Protein AF-A0A2S6PJ68-F1 (afdb_monomer)

Foldseek 3Di:
DPADPLLQVLLVLLCVLCVLQVNNALVSLVVVFPDDSVVSVCSNRSVDQDDLVRLLVSLPNSCDPPPVSSVVSNVVNVVSSVVSVVVVVVVVVVPDPDPDDPPVVVVVVVVVVVVVVVVVVVVVVVVVVVVVVVVVVVVVVVVVVVVVVVVVVVVVVVVVVVVVVVVVVVVVVVVVVVVVVVVVVVVVVVVVVVVVVVVVVVVVVVVVVVVVVVVVVVVVVVVVPDDPPDDDDDDPDDDDDDPPPPPPPDPPCVVVVVVVVVVVVVVVVVVVVVVVVVVVVVVPDDDDDDDDDDDDDDDDDDDDDDDDPPDPDDDDDDDDDPPVVVVVVVVVVVVVPPVPPPPPPDDDDDDDDDQPPPPAAFQAQPQLLFFQQLLLFDQVLLPVFARWDKDCFAWFVQKIKIFHDDPPDGFKIKMKGWKAAADDQVPFDWDDDQQWIKTWDDDDDFKTWIWIQGNVRIIMIIIIGGDHPPGGDSNVSSVSSVVSNSVRRNVHHRDGDSDDDDLLALSPPQQLVLDAQVLCVLWPQWGSVQWDAIGSNQKTKTAGPVRQKIKIKHKHKDLDCPVVADWDQQLNFTKHKDFQPVHPQKIKIKGFRDWDADPVRGIMTIIMIMMIHHPDDSVSRRVSRSSSRSSSNVVSVVVSVVD

Solvent-accessible surface area (backbone atoms only — not comparable to full-atom values): 36483 Å² total; per-residue (Å²): 116,75,34,56,74,45,23,31,56,39,15,52,51,51,49,57,40,17,63,65,54,78,30,83,43,35,61,49,44,30,73,75,43,94,55,54,45,69,55,36,43,30,26,61,28,8,65,37,81,70,56,72,70,61,53,50,54,50,43,51,61,32,35,64,86,44,65,69,60,33,53,54,50,50,54,52,49,55,53,36,51,52,48,18,52,52,50,55,52,56,52,53,67,72,73,64,88,73,95,81,61,75,68,62,50,56,56,50,51,50,53,50,51,53,52,56,50,49,52,53,49,52,54,51,51,53,51,52,52,53,51,51,54,51,52,54,51,52,53,53,51,49,55,50,51,56,50,52,55,50,53,53,48,52,50,53,54,50,51,56,50,51,53,50,54,54,50,52,51,53,50,53,52,52,50,54,53,47,57,50,51,52,52,51,51,50,52,50,51,53,50,52,54,50,52,56,51,51,53,52,51,52,53,52,50,53,51,51,52,50,52,50,51,52,52,50,52,55,47,52,59,52,59,73,66,58,83,76,93,79,76,80,94,83,83,94,81,87,75,78,80,83,77,78,78,73,76,66,93,64,86,61,62,68,64,54,51,55,52,48,50,53,54,49,50,56,48,52,55,52,48,52,57,48,52,58,49,51,58,59,52,67,73,68,68,75,88,83,80,83,83,79,86,86,86,84,89,84,82,88,86,91,88,87,84,95,80,86,92,81,85,88,84,85,80,90,79,88,89,82,69,85,71,64,64,65,59,60,60,58,57,58,59,57,60,68,71,58,66,81,79,70,78,85,80,80,91,88,88,86,91,75,96,66,76,81,73,71,91,54,62,49,21,20,58,75,60,57,80,44,45,25,41,51,66,42,56,59,44,74,80,50,40,89,68,31,56,52,43,71,39,71,64,50,45,39,80,51,26,15,34,33,39,28,23,57,98,91,41,70,17,26,34,38,38,30,37,52,39,54,65,61,79,82,64,83,97,45,57,69,47,78,56,92,67,27,38,40,35,52,54,74,74,51,98,59,36,13,44,36,39,35,40,28,64,75,55,28,24,37,41,28,36,4,36,57,74,40,86,88,49,65,64,35,52,64,47,19,49,50,45,47,55,50,28,52,52,49,22,66,77,22,26,47,40,62,53,92,63,81,76,60,89,83,38,66,86,80,42,56,39,58,73,34,57,47,59,76,64,36,64,78,44,75,74,28,42,53,90,52,54,44,63,42,42,60,23,41,21,16,34,24,43,22,96,83,67,67,18,35,38,38,38,36,41,35,23,31,72,67,65,79,86,57,39,52,79,41,80,44,86,89,40,77,23,17,43,24,69,40,70,84,34,85,44,15,9,35,34,42,36,74,73,49,74,49,69,48,100,87,68,48,54,29,35,39,27,42,39,31,37,27,37,34,96,51,59,51,72,59,35,38,55,49,30,48,55,50,48,39,45,29,54,54,44,51,55,49,59,53,73,75,107

Sequence (643 aa):
MVGGPKANELAEFLLELGSRGDLTTARSFAHRFPGGRNVWAQYLNGSTVIPSYTLSQVVEYACGTDARKREQDLARAKVLHRQATAEARASRARGGAGESQGVDRELTAVHQLLADTRVKLDEAHEAGQRARAVIALLMAMCARAETSVRDLTEQRDAGRALHRAQTEQRLDEARLRLERTERELERTHRHLGIAQRVQKALLKEAEEARRESERLRRGAARSARRPDENSDSTLERAFPARREIVLGRDGDLASYDRVLELIAGEAEEREQALNSLDEATDALEPPVLPPTGDTGRGRAPVSVLRRHVRRLLGYLRGVLSPRTIALALALAVLAALVAPLLSDLVFQGRDDGESPAATGEPGTIGDARRADPCGLLDSASLSRFGRTRLTADYGEINRCDVLVGRNGIDVAEAQVYLDAEPAAFEGVPVRTVGNVEVASFPREEDACVRVIATADRQQIQIIGKQWDTPAPNLCELADAATDYAVGVLADGPVPRRSTEPAANSLALIDACTLLDAAALRHVPGVGARDGRPGFASWNCEWSDADGDSDVVVEYSRDNSLKDDGEPEDIAGTRGFVSPQEAGDDSCVVRFPHRTYTNPHGDSIVEHLQLTVHAPQSPSRLCATAQALTATAAKNIARHIAEK

Mean predicted aligned error: 18.64 Å

pLDDT: mean 83.04, std 20.53, range [28.12, 98.81]

Radius of gyration: 47.02 Å; Cα contacts (8 Å, |Δi|>4): 800; chains: 1; bounding box: 57×91×178 Å

Structure (mmCIF, N/CA/C/O backbone):
data_AF-A0A2S6PJ68-F1
#
_entry.id   AF-A0A2S6PJ68-F1
#
loop_
_atom_site.group_PDB
_atom_site.id
_atom_site.type_symbol
_atom_site.label_atom_id
_atom_site.label_alt_id
_atom_site.label_comp_id
_atom_site.label_asym_id
_atom_site.label_entity_id
_atom_site.label_seq_id
_atom_site.pdbx_PDB_ins_code
_atom_site.Cartn_x
_atom_site.Cartn_y
_atom_site.Cartn_z
_atom_site.occupancy
_atom_site.B_iso_or_equiv
_atom_site.auth_seq_id
_atom_site.auth_comp_id
_atom_site.auth_asym_id
_atom_site.auth_atom_id
_atom_site.pdbx_PDB_model_num
ATOM 1 N N . MET A 1 1 ? -2.199 17.825 64.299 1.00 84.69 1 MET A N 1
ATOM 2 C CA . MET A 1 1 ? -3.363 18.375 63.581 1.00 84.69 1 MET A CA 1
ATOM 3 C C . MET A 1 1 ? -4.351 18.928 64.595 1.00 84.69 1 MET A C 1
ATOM 5 O O . MET A 1 1 ? -4.587 18.252 65.587 1.00 84.69 1 MET A O 1
ATOM 9 N N . VAL A 1 2 ? -4.840 20.156 64.411 1.00 86.19 2 VAL A N 1
ATOM 10 C CA . VAL A 1 2 ? -5.723 20.869 65.368 1.00 86.19 2 VAL A CA 1
ATOM 11 C C . VAL A 1 2 ? -7.063 21.262 64.720 1.00 86.19 2 VAL A C 1
ATOM 13 O O . VAL A 1 2 ? -8.005 21.625 65.417 1.00 86.19 2 VAL A O 1
ATOM 16 N N . GLY A 1 3 ? -7.165 21.178 63.389 1.00 87.62 3 GLY A N 1
ATOM 17 C CA . GLY A 1 3 ? -8.370 21.511 62.633 1.00 87.62 3 GLY A CA 1
ATOM 18 C C . GLY A 1 3 ? -9.435 20.418 62.619 1.00 87.62 3 GLY A C 1
ATOM 19 O O . GLY A 1 3 ? -9.262 19.333 63.179 1.00 87.62 3 GLY A O 1
ATOM 20 N N . GLY A 1 4 ? -10.537 20.704 61.921 1.00 90.69 4 GLY A N 1
ATOM 21 C CA . GLY A 1 4 ? -11.525 19.687 61.559 1.00 90.69 4 GLY A CA 1
ATOM 22 C C . GLY A 1 4 ? -10.948 18.646 60.583 1.00 90.69 4 GLY A C 1
ATOM 23 O O . GLY A 1 4 ? -9.928 18.917 59.938 1.00 90.69 4 GLY A O 1
ATOM 24 N N . PRO A 1 5 ? -11.558 17.449 60.480 1.00 95.69 5 PRO A N 1
ATOM 25 C CA . PRO A 1 5 ? -11.099 16.371 59.605 1.00 95.69 5 PRO A CA 1
ATOM 26 C C . PRO A 1 5 ? -10.704 16.817 58.191 1.00 95.69 5 PRO A C 1
ATOM 28 O O . PRO A 1 5 ? -9.629 16.452 57.718 1.00 95.69 5 PRO A O 1
ATOM 31 N N . LYS A 1 6 ? -11.507 17.663 57.533 1.00 96.69 6 LYS A N 1
ATOM 32 C CA . LYS A 1 6 ? -11.234 18.106 56.155 1.00 96.69 6 LYS A CA 1
ATOM 33 C C . LYS A 1 6 ? -10.131 19.149 56.065 1.00 96.69 6 LYS A C 1
ATOM 35 O O . LYS A 1 6 ? -9.360 19.140 55.107 1.00 96.69 6 LYS A O 1
ATOM 40 N N . ALA A 1 7 ? -10.008 20.020 57.063 1.00 95.06 7 ALA A N 1
ATOM 41 C CA . ALA A 1 7 ? -8.864 20.926 57.145 1.00 95.06 7 ALA A CA 1
ATOM 42 C C . ALA A 1 7 ? -7.543 20.170 57.382 1.00 95.06 7 ALA A C 1
ATOM 44 O O . ALA A 1 7 ? -6.511 20.557 56.835 1.00 95.06 7 ALA A O 1
ATOM 45 N N . ASN A 1 8 ? -7.584 19.068 58.134 1.00 96.25 8 ASN A N 1
ATOM 46 C CA . ASN A 1 8 ? -6.420 18.215 58.363 1.00 96.25 8 ASN A CA 1
ATOM 47 C C . ASN A 1 8 ? -6.030 17.430 57.100 1.00 96.25 8 ASN A C 1
ATOM 49 O O . ASN A 1 8 ? -4.855 17.425 56.756 1.00 96.25 8 ASN A O 1
ATOM 53 N N . GLU A 1 9 ? -6.990 16.867 56.354 1.00 96.94 9 GLU A N 1
ATOM 54 C CA . GLU A 1 9 ? -6.722 16.221 55.052 1.00 96.94 9 GLU A CA 1
ATOM 55 C C . GLU A 1 9 ? -6.040 17.189 54.062 1.00 96.94 9 GLU A C 1
ATOM 57 O O . GLU A 1 9 ? -5.088 16.827 53.369 1.00 96.94 9 GLU A O 1
ATOM 62 N N . LEU A 1 10 ? -6.487 18.451 54.016 1.00 97.19 10 LEU A N 1
ATOM 63 C CA . LEU A 1 10 ? -5.842 19.479 53.195 1.00 97.19 10 LEU A CA 1
ATOM 64 C C . LEU A 1 10 ? -4.417 19.797 53.677 1.00 97.19 10 LEU A C 1
ATOM 66 O O . LEU A 1 10 ? -3.523 19.999 52.856 1.00 97.19 10 LEU A O 1
ATOM 70 N N . ALA A 1 11 ? -4.194 19.839 54.990 1.00 97.25 11 ALA A N 1
ATOM 71 C CA . ALA A 1 11 ? -2.875 20.070 55.570 1.00 97.25 11 ALA A CA 1
ATOM 72 C C . ALA A 1 11 ? -1.896 18.911 55.290 1.00 97.25 11 ALA A C 1
ATOM 74 O O . ALA A 1 11 ? -0.729 19.162 54.992 1.00 97.25 11 ALA A O 1
ATOM 75 N N . GLU A 1 12 ? -2.361 17.659 55.304 1.00 97.62 12 GLU A N 1
ATOM 76 C CA . GLU A 1 12 ? -1.560 16.492 54.894 1.00 97.62 12 GLU A CA 1
ATOM 77 C C . GLU A 1 12 ? -1.170 16.576 53.423 1.00 97.62 12 GLU A C 1
ATOM 79 O O . GLU A 1 12 ? -0.007 16.373 53.080 1.00 97.62 12 GLU A O 1
ATOM 84 N N . PHE A 1 13 ? -2.111 16.958 52.558 1.00 97.81 13 PHE A N 1
ATOM 85 C CA . PHE A 1 13 ? -1.822 17.158 51.142 1.00 97.81 13 PHE A CA 1
ATOM 86 C C . PHE A 1 13 ? -0.791 18.276 50.906 1.00 97.81 13 PHE A C 1
ATOM 88 O O . PHE A 1 13 ? 0.087 18.138 50.058 1.00 97.81 13 PHE A O 1
ATOM 95 N N . LEU A 1 14 ? -0.824 19.362 51.688 1.00 97.38 14 LEU A N 1
ATOM 96 C CA . LEU A 1 14 ? 0.217 20.398 51.638 1.00 97.38 14 LEU A CA 1
ATOM 97 C C . LEU A 1 14 ? 1.599 19.864 52.039 1.00 97.38 14 LEU A C 1
ATOM 99 O O . LEU A 1 14 ? 2.594 20.236 51.419 1.00 97.38 14 LEU A O 1
ATOM 103 N N . LEU A 1 15 ? 1.673 18.997 53.052 1.00 97.00 15 LEU A N 1
ATOM 104 C CA . LEU A 1 15 ? 2.925 18.350 53.460 1.00 97.00 15 LEU A CA 1
ATOM 105 C C . LEU A 1 15 ? 3.429 17.372 52.387 1.00 97.00 15 LEU A C 1
ATOM 107 O O . LEU A 1 15 ? 4.631 17.319 52.130 1.00 97.00 15 LEU A O 1
ATOM 111 N N . GLU A 1 16 ? 2.518 16.655 51.724 1.00 97.38 16 GLU A N 1
ATOM 112 C CA . GLU A 1 16 ? 2.810 15.776 50.586 1.00 97.38 16 GLU A CA 1
ATOM 113 C C . GLU A 1 16 ? 3.380 16.557 49.391 1.00 97.38 16 GLU A C 1
ATOM 115 O O . GLU A 1 16 ? 4.360 16.137 48.782 1.00 97.38 16 GLU A O 1
ATOM 120 N N . LEU A 1 17 ? 2.804 17.715 49.055 1.00 96.38 17 LEU A N 1
ATOM 121 C CA . LEU A 1 17 ? 3.356 18.597 48.022 1.00 96.38 17 LEU A CA 1
ATOM 122 C C . LEU A 1 17 ? 4.705 19.179 48.448 1.00 96.38 17 LEU A C 1
ATOM 124 O O . LEU A 1 17 ? 5.630 19.268 47.642 1.00 96.38 17 LEU A O 1
ATOM 128 N N . GLY A 1 18 ? 4.826 19.555 49.721 1.00 95.19 18 GLY A N 1
ATOM 129 C CA . GLY A 1 18 ? 6.043 20.129 50.273 1.00 95.19 18 GLY A CA 1
ATOM 130 C C . GLY A 1 18 ? 7.234 19.179 50.203 1.00 95.19 18 GLY A C 1
ATOM 131 O O . GLY A 1 18 ? 8.316 19.602 49.805 1.00 95.19 18 GLY A O 1
ATOM 132 N N . SER A 1 19 ? 7.043 17.891 50.502 1.00 95.19 19 SER A N 1
ATOM 133 C CA . SER A 1 19 ? 8.118 16.891 50.433 1.00 95.19 19 SER A CA 1
ATOM 134 C C . SER A 1 19 ? 8.666 16.684 49.019 1.00 95.19 19 SER A C 1
ATOM 136 O O . SER A 1 19 ? 9.839 16.364 48.868 1.00 95.19 19 SER A O 1
ATOM 138 N N . ARG A 1 20 ? 7.852 16.923 47.983 1.00 94.81 20 ARG A N 1
ATOM 139 C CA . ARG A 1 20 ? 8.275 16.849 46.575 1.00 94.81 20 ARG A CA 1
ATOM 140 C C . ARG A 1 20 ? 9.106 18.059 46.130 1.00 94.81 20 ARG A C 1
ATOM 142 O O . ARG A 1 20 ? 9.824 17.951 45.144 1.00 94.81 20 ARG A O 1
ATOM 149 N N . GLY A 1 21 ? 8.986 19.197 46.822 1.00 87.31 21 GLY A N 1
ATOM 150 C CA . GLY A 1 21 ? 9.650 20.466 46.487 1.00 87.31 21 GLY A CA 1
ATOM 151 C C . GLY A 1 21 ? 10.613 20.987 47.562 1.00 87.31 21 GLY A C 1
ATOM 152 O O . GLY A 1 21 ? 10.864 22.191 47.611 1.00 87.31 21 GLY A O 1
ATOM 153 N N . ASP A 1 22 ? 11.097 20.125 48.459 1.00 91.75 22 ASP A N 1
ATOM 154 C CA . ASP A 1 22 ? 11.979 20.470 49.590 1.00 91.75 22 ASP A CA 1
ATOM 155 C C . ASP A 1 22 ? 11.401 21.497 50.591 1.00 91.75 22 ASP A C 1
ATOM 157 O O . ASP A 1 22 ? 12.120 22.191 51.315 1.00 91.75 22 ASP A O 1
ATOM 161 N N . LEU A 1 23 ? 10.073 21.584 50.696 1.00 93.94 23 LEU A N 1
ATOM 162 C CA . LEU A 1 23 ? 9.369 22.426 51.662 1.00 93.94 23 LEU A CA 1
ATOM 163 C C . LEU A 1 23 ? 8.839 21.580 52.821 1.00 93.94 23 LEU A C 1
ATOM 165 O O . LEU A 1 23 ? 7.668 21.223 52.877 1.00 93.94 23 LEU A O 1
ATOM 169 N N . THR A 1 24 ? 9.702 21.269 53.783 1.00 91.69 24 THR A N 1
ATOM 170 C CA . THR A 1 24 ? 9.358 20.366 54.898 1.00 91.69 24 THR A CA 1
ATOM 171 C C . THR A 1 24 ? 8.926 21.082 56.180 1.00 91.69 24 THR A C 1
ATOM 173 O O . THR A 1 24 ? 8.449 20.445 57.116 1.00 91.69 24 THR A O 1
ATOM 176 N N . THR A 1 25 ? 9.069 22.411 56.264 1.00 94.25 25 THR A N 1
ATOM 177 C CA . THR A 1 25 ? 8.772 23.178 57.487 1.00 94.25 25 THR A CA 1
ATOM 178 C C . THR A 1 25 ? 7.951 24.435 57.209 1.00 94.25 25 THR A C 1
ATOM 180 O O . THR A 1 25 ? 8.067 25.060 56.159 1.00 94.25 25 THR A O 1
ATOM 183 N N . ALA A 1 26 ? 7.194 24.920 58.199 1.00 93.19 26 ALA A N 1
ATOM 184 C CA . ALA A 1 26 ? 6.501 26.212 58.088 1.00 93.19 26 ALA A CA 1
ATOM 185 C C . ALA A 1 26 ? 7.449 27.381 57.741 1.00 93.19 26 ALA A C 1
ATOM 187 O O . ALA A 1 26 ? 7.030 28.369 57.144 1.00 93.19 26 ALA A O 1
ATOM 188 N N . ARG A 1 27 ? 8.738 27.274 58.107 1.00 94.81 27 ARG A N 1
ATOM 189 C CA . ARG A 1 27 ? 9.766 28.259 57.750 1.00 94.81 27 ARG A CA 1
ATOM 190 C C . ARG A 1 27 ? 10.114 28.197 56.261 1.00 94.81 27 ARG A C 1
ATOM 192 O O . ARG A 1 27 ? 10.218 29.255 55.652 1.00 94.81 27 ARG A O 1
ATOM 199 N N . SER A 1 28 ? 10.283 27.005 55.685 1.00 94.94 28 SER A N 1
ATOM 200 C CA . SER A 1 28 ? 10.595 26.861 54.256 1.00 94.94 28 SER A CA 1
ATOM 201 C C . SER A 1 28 ? 9.427 27.326 53.384 1.00 94.94 28 SER A C 1
ATOM 203 O O . SER A 1 28 ? 9.647 28.059 52.425 1.00 94.94 28 SER A O 1
ATOM 205 N N . PHE A 1 29 ? 8.182 27.023 53.771 1.00 96.56 29 PHE A N 1
ATOM 206 C CA . PHE A 1 29 ? 7.001 27.559 53.083 1.00 96.56 29 PHE A CA 1
ATOM 207 C C . PHE A 1 29 ? 6.915 29.089 53.155 1.00 96.56 29 PHE A C 1
ATOM 209 O O . PHE A 1 29 ? 6.754 29.734 52.124 1.00 96.56 29 PHE A O 1
ATOM 216 N N . ALA A 1 30 ? 7.091 29.679 54.342 1.00 94.88 30 ALA A N 1
ATOM 217 C CA . ALA A 1 30 ? 7.049 31.134 54.523 1.00 94.88 30 ALA A CA 1
ATOM 218 C C . ALA A 1 30 ? 8.186 31.881 53.806 1.00 94.88 30 ALA A C 1
ATOM 220 O O . ALA A 1 30 ? 8.068 33.072 53.537 1.00 94.88 30 ALA A O 1
ATOM 221 N N . HIS A 1 31 ? 9.303 31.206 53.519 1.00 94.94 31 HIS A N 1
ATOM 222 C CA . HIS A 1 31 ? 10.378 31.783 52.715 1.00 94.94 31 HIS A CA 1
ATOM 223 C C . HIS A 1 31 ? 10.019 31.827 51.224 1.00 94.94 31 HIS A C 1
ATOM 225 O O . HIS A 1 31 ? 10.451 32.732 50.515 1.00 94.94 31 HIS A O 1
ATOM 231 N N . ARG A 1 32 ? 9.232 30.854 50.747 1.00 95.38 32 ARG A N 1
ATOM 232 C CA . ARG A 1 32 ? 8.913 30.693 49.324 1.00 95.38 32 ARG A CA 1
ATOM 233 C C . ARG A 1 32 ? 7.606 31.361 48.902 1.00 95.38 32 ARG A C 1
ATOM 235 O O . ARG A 1 32 ? 7.505 31.809 47.763 1.00 95.38 32 ARG A O 1
ATOM 242 N N . PHE A 1 33 ? 6.627 31.433 49.796 1.00 95.69 33 PHE A N 1
ATOM 243 C CA . PHE A 1 33 ? 5.274 31.902 49.510 1.00 95.69 33 PHE A CA 1
ATOM 244 C C . PHE A 1 33 ? 4.842 32.998 50.491 1.00 95.69 33 PHE A C 1
ATOM 246 O O . PHE A 1 33 ? 5.326 33.029 51.625 1.00 95.69 33 PHE A O 1
ATOM 253 N N . PRO A 1 34 ? 3.904 33.882 50.100 1.00 88.81 34 PRO A N 1
ATOM 254 C CA . PRO A 1 34 ? 3.422 34.937 50.983 1.00 88.81 34 PRO A CA 1
ATOM 255 C C . PRO A 1 34 ? 2.817 34.374 52.276 1.00 88.81 34 PRO A C 1
ATOM 257 O O . PRO A 1 34 ? 2.136 33.348 52.280 1.00 88.81 34 PRO A O 1
ATOM 260 N N . GLY A 1 35 ? 3.060 35.080 53.382 1.00 90.38 35 GLY A N 1
ATOM 261 C CA . GLY A 1 35 ? 2.587 34.722 54.720 1.00 90.38 35 GLY A CA 1
ATOM 262 C C . GLY A 1 35 ? 3.731 34.462 55.700 1.00 90.38 35 GLY A C 1
ATOM 263 O O . GLY A 1 35 ? 4.746 33.859 55.369 1.00 90.38 35 GLY A O 1
ATOM 264 N N . GLY A 1 36 ? 3.577 34.922 56.943 1.00 91.56 36 GLY A N 1
ATOM 265 C CA . GLY A 1 36 ? 4.577 34.687 57.986 1.00 91.56 36 GLY A CA 1
ATOM 266 C C . GLY A 1 36 ? 4.644 33.218 58.421 1.00 91.56 36 GLY A C 1
ATOM 267 O O . GLY A 1 36 ? 3.691 32.458 58.253 1.00 91.56 36 GLY A O 1
ATOM 268 N N . ARG A 1 37 ? 5.744 32.828 59.080 1.00 94.88 37 ARG A N 1
ATOM 269 C CA . ARG A 1 37 ? 5.946 31.469 59.630 1.00 94.88 37 ARG A CA 1
ATOM 270 C C . ARG A 1 37 ? 4.756 30.967 60.461 1.00 94.88 37 ARG A C 1
ATOM 272 O O . ARG A 1 37 ? 4.409 29.795 60.374 1.00 94.88 37 ARG A O 1
ATOM 279 N N . ASN A 1 38 ? 4.134 31.844 61.250 1.00 90.19 38 ASN A N 1
ATOM 280 C CA . ASN A 1 38 ? 2.983 31.490 62.088 1.00 90.19 38 ASN A CA 1
ATOM 281 C C . ASN A 1 38 ? 1.738 31.158 61.257 1.00 90.19 38 ASN A C 1
ATOM 283 O O . ASN A 1 38 ? 1.008 30.238 61.603 1.00 90.19 38 ASN A O 1
ATOM 287 N N . VAL A 1 39 ? 1.525 31.863 60.144 1.00 93.94 39 VAL A N 1
ATOM 288 C CA . VAL A 1 39 ? 0.405 31.613 59.226 1.00 93.94 39 VAL A CA 1
ATOM 289 C C . VAL A 1 39 ? 0.575 30.247 58.560 1.00 93.94 39 VAL A C 1
ATOM 291 O O . VAL A 1 39 ? -0.340 29.432 58.567 1.00 93.94 39 VAL A O 1
ATOM 294 N N . TRP A 1 40 ? 1.784 29.936 58.091 1.00 96.69 40 TRP A N 1
ATOM 295 C CA . TRP A 1 40 ? 2.081 28.620 57.523 1.00 96.69 40 TRP A CA 1
ATOM 296 C C . TRP A 1 40 ? 2.003 27.491 58.548 1.00 96.69 40 TRP A C 1
ATOM 298 O O . TRP A 1 40 ? 1.527 26.411 58.220 1.00 96.69 40 TRP A O 1
ATOM 308 N N . ALA A 1 41 ? 2.392 27.731 59.803 1.00 95.69 41 ALA A N 1
ATOM 309 C CA . ALA A 1 41 ? 2.189 26.752 60.868 1.00 95.69 41 ALA A CA 1
ATOM 310 C C . ALA A 1 41 ? 0.698 26.424 61.069 1.00 95.69 41 ALA A C 1
ATOM 312 O O . ALA A 1 41 ? 0.367 25.263 61.289 1.00 95.69 41 ALA A O 1
ATOM 313 N N . GLN A 1 42 ? -0.188 27.417 60.939 1.00 95.12 42 GLN A N 1
ATOM 314 C CA . GLN A 1 42 ? -1.641 27.229 61.013 1.00 95.12 42 GLN A CA 1
ATOM 315 C C . GLN A 1 42 ? -2.226 26.506 59.791 1.00 95.12 42 GLN A C 1
ATOM 317 O O . GLN A 1 42 ? -3.178 25.742 59.928 1.00 95.12 42 GLN A O 1
ATOM 322 N N . TYR A 1 43 ? -1.674 26.723 58.594 1.00 97.06 43 TYR A N 1
ATOM 323 C CA . TYR A 1 43 ? -2.082 25.965 57.406 1.00 97.06 43 TYR A CA 1
ATOM 324 C C . TYR A 1 43 ? -1.646 24.502 57.505 1.00 97.06 43 TYR A C 1
ATOM 326 O O . TYR A 1 43 ? -2.451 23.600 57.297 1.00 97.06 43 TYR A O 1
ATOM 334 N N . LEU A 1 44 ? -0.392 24.259 57.893 1.00 96.44 44 LEU A N 1
ATOM 335 C CA . LEU A 1 44 ? 0.190 22.915 57.960 1.00 96.44 44 LEU A CA 1
ATOM 336 C C . LEU A 1 44 ? -0.325 22.075 59.137 1.00 96.44 44 LEU A C 1
ATOM 338 O O . LEU A 1 44 ? -0.145 20.862 59.137 1.00 96.44 44 LEU A O 1
ATOM 342 N N . ASN A 1 45 ? -0.950 22.688 60.147 1.00 96.06 45 ASN A N 1
ATOM 343 C CA . ASN A 1 45 ? -1.587 21.961 61.250 1.00 96.06 45 ASN A CA 1
ATOM 344 C C . ASN A 1 45 ? -3.123 21.875 61.125 1.00 96.06 45 ASN A C 1
ATOM 346 O O . ASN A 1 45 ? -3.763 21.332 62.033 1.00 96.06 45 ASN A O 1
ATOM 350 N N . GLY A 1 46 ? -3.692 22.423 60.045 1.00 94.94 46 GLY A N 1
ATOM 351 C CA . GLY A 1 46 ? -5.125 22.433 59.752 1.00 94.94 46 GLY A CA 1
ATOM 352 C C . GLY A 1 46 ? -5.963 23.440 60.550 1.00 94.94 46 GLY A C 1
ATOM 353 O O . GLY A 1 46 ? -7.177 23.477 60.372 1.00 94.94 46 GLY A O 1
ATOM 354 N N . SER A 1 47 ? -5.382 24.273 61.424 1.00 93.56 47 SER A N 1
ATOM 355 C CA . SER A 1 47 ? -6.164 25.235 62.221 1.00 93.56 47 SER A CA 1
ATOM 356 C C . SER A 1 47 ? -6.766 26.365 61.379 1.00 93.56 47 SER A C 1
ATOM 358 O O . SER A 1 47 ? -7.767 26.962 61.772 1.00 93.56 47 SER A O 1
ATOM 360 N N . THR A 1 48 ? -6.162 26.658 60.223 1.00 94.94 48 THR A N 1
ATOM 361 C CA . THR A 1 48 ? -6.645 27.655 59.261 1.00 94.94 48 THR A CA 1
ATOM 362 C C . THR A 1 48 ? -6.625 27.053 57.858 1.00 94.94 48 THR A C 1
ATOM 364 O O . THR A 1 48 ? -5.659 26.402 57.472 1.00 94.94 48 THR A O 1
ATOM 367 N N . VAL A 1 49 ? -7.674 27.291 57.067 1.00 95.94 49 VAL A N 1
ATOM 368 C CA . VAL A 1 49 ? -7.709 26.877 55.656 1.00 95.94 49 VAL A CA 1
ATOM 369 C C . VAL A 1 49 ? -6.849 27.840 54.833 1.00 95.94 49 VAL A C 1
ATOM 371 O O . VAL A 1 49 ? -7.044 29.055 54.894 1.00 95.94 49 VAL A O 1
ATOM 374 N N . ILE A 1 50 ? -5.887 27.300 54.082 1.00 96.25 50 ILE A N 1
ATOM 375 C CA . ILE A 1 50 ? -5.031 28.069 53.169 1.00 96.25 50 ILE A CA 1
ATOM 376 C C . ILE A 1 50 ? -5.869 28.715 52.046 1.00 96.25 50 ILE A C 1
ATOM 378 O O . ILE A 1 50 ? -6.766 28.053 51.532 1.00 96.25 50 ILE A O 1
ATOM 382 N N . PRO A 1 51 ? -5.601 29.962 51.611 1.00 95.06 51 PRO A N 1
ATOM 383 C CA . PRO A 1 51 ? -6.276 30.545 50.453 1.00 95.06 51 PRO A CA 1
ATOM 384 C C . PRO A 1 51 ? -6.052 29.732 49.168 1.00 95.06 51 PRO A C 1
ATOM 386 O O . PRO A 1 51 ? -4.926 29.338 48.865 1.00 95.06 51 PRO A O 1
ATOM 389 N N . SER A 1 52 ? -7.105 29.546 48.362 1.00 90.88 52 SER A N 1
ATOM 390 C CA . SER A 1 52 ? -7.056 28.750 47.119 1.00 90.88 52 SER A CA 1
ATOM 391 C C . SER A 1 52 ? -5.970 29.199 46.131 1.00 90.88 52 SER A C 1
ATOM 393 O O . SER A 1 52 ? -5.370 28.368 45.447 1.00 90.88 52 SER A O 1
ATOM 395 N N . TYR A 1 53 ? -5.707 30.505 46.049 1.00 89.81 53 TYR A N 1
ATOM 396 C CA . TYR A 1 53 ? -4.645 31.058 45.205 1.00 89.81 53 TYR A CA 1
ATOM 397 C C . TYR A 1 53 ? -3.260 30.586 45.682 1.00 89.81 53 TYR A C 1
ATOM 399 O O . TYR A 1 53 ? -2.474 30.072 44.891 1.00 89.81 53 TYR A O 1
ATOM 407 N N . THR A 1 54 ? -2.989 30.674 46.988 1.00 94.56 54 THR A N 1
ATOM 408 C CA . THR A 1 54 ? -1.715 30.252 47.583 1.00 94.56 54 THR A CA 1
ATOM 409 C C . THR A 1 54 ? -1.527 28.743 47.452 1.00 94.56 54 THR A C 1
ATOM 411 O O . THR A 1 54 ? -0.434 28.287 47.136 1.00 94.56 54 THR A O 1
ATOM 414 N N . LEU A 1 55 ? -2.601 27.963 47.607 1.00 96.31 55 LEU A N 1
ATOM 415 C CA . LEU A 1 55 ? -2.583 26.519 47.369 1.00 96.31 55 LEU A CA 1
ATOM 416 C C . LEU A 1 55 ? -2.192 26.171 45.922 1.00 96.31 55 LEU A C 1
ATOM 418 O O . LEU A 1 55 ? -1.405 25.254 45.711 1.00 96.31 55 LEU A O 1
ATOM 422 N N . SER A 1 56 ? -2.690 26.922 44.935 1.00 93.50 56 SER A N 1
ATOM 423 C CA . SER A 1 56 ? -2.351 26.697 43.520 1.00 93.50 56 SER A CA 1
ATOM 424 C C . SER A 1 56 ? -0.863 26.955 43.248 1.00 93.50 56 SER A C 1
ATOM 426 O O . SER A 1 56 ? -0.221 26.151 42.578 1.00 93.50 56 SER A O 1
ATOM 428 N N . GLN A 1 57 ? -0.284 27.996 43.859 1.00 95.31 57 GLN A N 1
ATOM 429 C CA . GLN A 1 57 ? 1.156 28.280 43.763 1.00 95.31 57 GLN A CA 1
ATOM 430 C C . GLN A 1 57 ? 2.026 27.167 44.370 1.00 95.31 57 GLN A C 1
ATOM 432 O O . GLN A 1 57 ? 3.086 26.848 43.832 1.00 95.31 57 GLN A O 1
ATOM 437 N N . VAL A 1 58 ? 1.583 26.559 45.478 1.00 96.31 58 VAL A N 1
ATOM 438 C CA . VAL A 1 58 ? 2.283 25.417 46.092 1.00 96.31 58 VAL A CA 1
ATOM 439 C C . VAL A 1 58 ? 2.289 24.213 45.149 1.00 96.31 58 VAL A C 1
ATOM 441 O O . VAL A 1 58 ? 3.329 23.574 44.995 1.00 96.31 58 VAL A O 1
ATOM 444 N N . VAL A 1 59 ? 1.164 23.926 44.485 1.00 96.88 59 VAL A N 1
ATOM 445 C CA . VAL A 1 59 ? 1.065 22.824 43.512 1.00 96.88 59 VAL A CA 1
ATOM 446 C C . VAL A 1 59 ? 1.975 23.063 42.307 1.00 96.88 59 VAL A C 1
ATOM 448 O O . VAL A 1 59 ? 2.721 22.164 41.921 1.00 96.88 59 VAL A O 1
ATOM 451 N N . GLU A 1 60 ? 1.953 24.268 41.732 1.00 94.88 60 GLU A N 1
ATOM 452 C CA . GLU A 1 60 ? 2.810 24.628 40.593 1.00 94.88 60 GLU A CA 1
ATOM 453 C C . GLU A 1 60 ? 4.293 24.456 40.919 1.00 94.88 60 GLU A C 1
ATOM 455 O O . GLU A 1 60 ? 5.038 23.870 40.133 1.00 94.88 60 GLU A O 1
ATOM 460 N N . TYR A 1 61 ? 4.709 24.913 42.101 1.00 95.81 61 TYR A N 1
ATOM 461 C CA . TYR A 1 61 ? 6.083 24.766 42.562 1.00 95.81 61 TYR A CA 1
ATOM 462 C C . TYR A 1 61 ? 6.472 23.293 42.766 1.00 95.81 61 TYR A C 1
ATOM 464 O O . TYR A 1 61 ? 7.546 22.882 42.335 1.00 95.81 61 TYR A O 1
ATOM 472 N N . ALA A 1 62 ? 5.599 22.487 43.377 1.00 95.94 62 ALA A N 1
ATOM 473 C CA . ALA A 1 62 ? 5.878 21.082 43.678 1.00 95.94 62 ALA A CA 1
ATOM 474 C C . ALA A 1 62 ? 5.914 20.169 42.436 1.00 95.94 62 ALA A C 1
ATOM 476 O O . ALA A 1 62 ? 6.539 19.110 42.476 1.00 95.94 62 ALA A O 1
ATOM 477 N N . CYS A 1 63 ? 5.237 20.541 41.345 1.00 94.44 63 CYS A N 1
ATOM 478 C CA . CYS A 1 63 ? 5.146 19.704 40.141 1.00 94.44 63 CYS A CA 1
ATOM 479 C C . CYS A 1 63 ? 6.232 19.990 39.093 1.00 94.44 63 CYS A C 1
ATOM 481 O O . CYS A 1 63 ? 6.376 19.215 38.147 1.00 94.44 63 CYS A O 1
ATOM 483 N N . GLY A 1 64 ? 6.996 21.079 39.227 1.00 92.38 64 GLY A N 1
ATOM 484 C CA . GLY A 1 64 ? 8.030 21.442 38.255 1.00 92.38 64 GLY A CA 1
ATOM 485 C C . GLY A 1 64 ? 7.474 21.548 36.828 1.00 92.38 64 GLY A C 1
ATOM 486 O O . GLY A 1 64 ? 6.443 22.183 36.599 1.00 92.38 64 GLY A O 1
ATOM 487 N N . THR A 1 65 ? 8.136 20.919 35.854 1.00 91.56 65 THR A N 1
ATOM 488 C CA . THR A 1 65 ? 7.748 20.935 34.428 1.00 91.56 65 THR A CA 1
ATOM 489 C C . THR A 1 65 ? 6.739 19.852 34.027 1.00 91.56 65 THR A C 1
ATOM 491 O O . THR A 1 65 ? 6.294 19.850 32.882 1.00 91.56 65 THR A O 1
ATOM 494 N N . ASP A 1 66 ? 6.324 18.967 34.940 1.00 93.94 66 ASP A N 1
ATOM 495 C CA . ASP A 1 66 ? 5.368 17.894 34.637 1.00 93.94 66 ASP A CA 1
ATOM 496 C C . ASP A 1 66 ? 3.928 18.437 34.575 1.00 93.94 66 ASP A C 1
ATOM 498 O O . ASP A 1 66 ? 3.272 18.667 35.597 1.00 93.94 66 ASP A O 1
ATOM 502 N N . ALA A 1 67 ? 3.437 18.670 33.355 1.00 88.75 67 ALA A N 1
ATOM 503 C CA . ALA A 1 67 ? 2.110 19.231 33.108 1.00 88.75 67 ALA A CA 1
ATOM 504 C C . ALA A 1 67 ? 0.974 18.299 33.563 1.00 88.75 67 ALA A C 1
ATOM 506 O O . ALA A 1 67 ? -0.015 18.768 34.130 1.00 88.75 67 ALA A O 1
ATOM 507 N N . ARG A 1 68 ? 1.129 16.982 33.371 1.00 91.00 68 ARG A N 1
ATOM 508 C CA . ARG A 1 68 ? 0.086 15.996 33.685 1.00 91.00 68 ARG A CA 1
ATOM 509 C C . ARG A 1 68 ? -0.093 15.855 35.192 1.00 91.00 68 ARG A C 1
ATOM 511 O O . ARG A 1 68 ? -1.218 15.872 35.690 1.00 91.00 68 ARG A O 1
ATOM 518 N N . LYS A 1 69 ? 1.015 15.766 35.930 1.00 92.88 69 LYS A N 1
ATOM 519 C CA . LYS A 1 69 ? 0.994 15.699 37.396 1.00 92.88 69 LYS A CA 1
ATOM 520 C C . LYS A 1 69 ? 0.432 16.979 38.013 1.00 92.88 69 LYS A C 1
ATOM 522 O O . LYS A 1 69 ? -0.387 16.913 38.928 1.00 92.88 69 LYS A O 1
ATOM 527 N N . ARG A 1 70 ? 0.798 18.139 37.456 1.00 95.88 70 ARG A N 1
ATOM 528 C CA . ARG A 1 70 ? 0.275 19.445 37.877 1.00 95.88 70 ARG A CA 1
ATOM 529 C C . ARG A 1 70 ? -1.242 19.534 37.747 1.00 95.88 70 ARG A C 1
ATOM 531 O O . ARG A 1 70 ? -1.900 20.008 38.670 1.00 95.88 70 ARG A O 1
ATOM 538 N N . GLU A 1 71 ? -1.802 19.074 36.631 1.00 91.69 71 GLU A N 1
ATOM 539 C CA . GLU A 1 71 ? -3.252 19.069 36.415 1.00 91.69 71 GLU A CA 1
ATOM 540 C C . GLU A 1 71 ? -3.979 18.186 37.443 1.00 91.69 71 GLU A C 1
ATOM 542 O O . GLU A 1 71 ? -4.954 18.622 38.064 1.00 91.69 71 GLU A O 1
ATOM 547 N N . GLN A 1 72 ? -3.461 16.979 37.688 1.00 95.00 72 GLN A N 1
ATOM 548 C CA . GLN A 1 72 ? -4.018 16.043 38.669 1.00 95.00 72 GLN A CA 1
ATOM 549 C C . GLN A 1 72 ? -3.983 16.605 40.098 1.00 95.00 72 GLN A C 1
ATOM 551 O O . GLN A 1 72 ? -4.997 16.584 40.804 1.00 95.00 72 GLN A O 1
ATOM 556 N N . ASP A 1 73 ? -2.841 17.151 40.521 1.00 95.88 73 ASP A N 1
ATOM 557 C CA . ASP A 1 73 ? -2.689 17.719 41.861 1.00 95.88 73 ASP A CA 1
ATOM 558 C C . ASP A 1 73 ? -3.533 18.989 42.041 1.00 95.88 73 ASP A C 1
ATOM 560 O O . ASP A 1 73 ? -4.121 19.176 43.107 1.00 95.88 73 ASP A O 1
ATOM 564 N N . LEU A 1 74 ? -3.688 19.827 41.006 1.00 95.12 74 LEU A N 1
ATOM 565 C CA . LEU A 1 74 ? -4.593 20.983 41.045 1.00 95.12 74 LEU A CA 1
ATOM 566 C C . LEU A 1 74 ? -6.057 20.554 41.195 1.00 95.12 74 LEU A C 1
ATOM 568 O O . LEU A 1 74 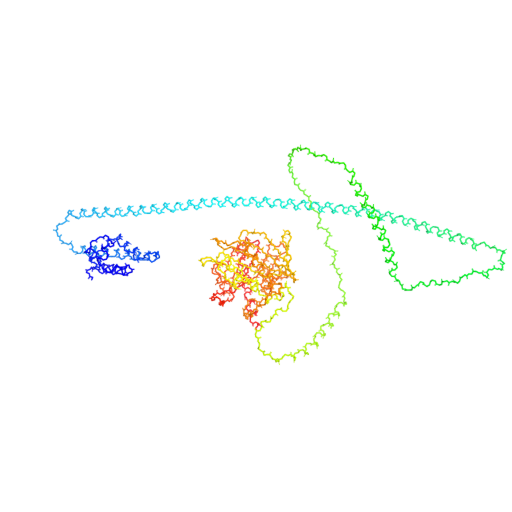? -6.807 21.175 41.957 1.00 95.12 74 LEU A O 1
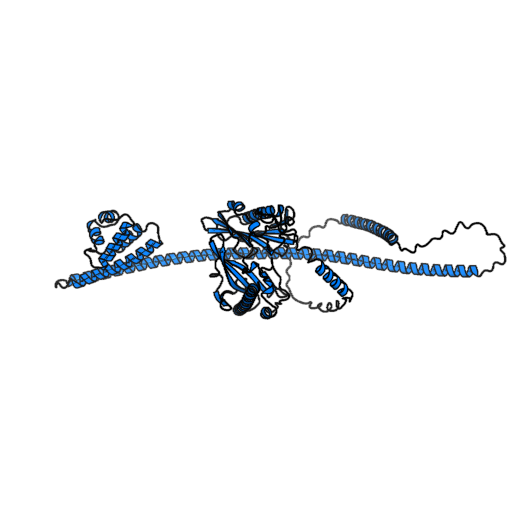ATOM 572 N N . ALA A 1 75 ? -6.481 19.495 40.502 1.00 92.50 75 ALA A N 1
ATOM 573 C CA . ALA A 1 75 ? -7.831 18.957 40.639 1.00 92.50 75 ALA A CA 1
ATOM 574 C C . ALA A 1 75 ? -8.087 18.457 42.072 1.00 92.50 75 ALA A C 1
ATOM 576 O O . ALA A 1 75 ? -9.092 18.830 42.691 1.00 92.50 75 ALA A O 1
ATOM 577 N N . ARG A 1 76 ? -7.142 17.693 42.640 1.00 97.38 76 ARG A N 1
ATOM 578 C CA . ARG A 1 76 ? -7.202 17.204 44.029 1.00 97.38 76 ARG A CA 1
ATOM 579 C C . ARG A 1 76 ? -7.211 18.358 45.038 1.00 97.38 76 ARG A C 1
ATOM 581 O O . ARG A 1 76 ? -8.068 18.388 45.924 1.00 97.38 76 ARG A O 1
ATOM 588 N N . ALA A 1 77 ? -6.337 19.348 44.857 1.00 95.69 77 ALA A N 1
ATOM 589 C CA . ALA A 1 77 ? -6.240 20.544 45.693 1.00 95.69 77 ALA A CA 1
ATOM 590 C C . ALA A 1 77 ? -7.576 21.299 45.787 1.00 95.69 77 ALA A C 1
ATOM 592 O O . ALA A 1 77 ? -8.034 21.641 46.880 1.00 95.69 77 ALA A O 1
ATOM 593 N N . LYS A 1 78 ? -8.241 21.518 44.643 1.00 92.94 78 LYS A N 1
ATOM 594 C CA . LYS A 1 78 ? -9.538 22.215 44.569 1.00 92.94 78 LYS A CA 1
ATOM 595 C C . LYS A 1 78 ? -10.645 21.473 45.320 1.00 92.94 78 LYS A C 1
ATOM 597 O O . LYS A 1 78 ? -11.509 22.109 45.928 1.00 92.94 78 LYS A O 1
ATOM 602 N N . VAL A 1 79 ? -10.656 20.139 45.279 1.00 94.44 79 VAL A N 1
ATOM 603 C CA . VAL A 1 79 ? -11.636 19.328 46.022 1.00 94.44 79 VAL A CA 1
ATOM 604 C C . VAL A 1 79 ? -11.407 19.458 47.527 1.00 94.44 79 VAL A C 1
ATOM 606 O O . VAL A 1 79 ? -12.336 19.842 48.242 1.00 94.44 79 VAL A O 1
ATOM 609 N N . LEU A 1 80 ? -10.175 19.231 47.991 1.00 95.00 80 LEU A N 1
ATOM 610 C CA . LEU A 1 80 ? -9.822 19.305 49.413 1.00 95.00 80 LEU A CA 1
ATOM 611 C C . LEU A 1 80 ? -10.067 20.703 49.996 1.00 95.00 80 LEU A C 1
ATOM 613 O O . LEU A 1 80 ? -10.669 20.840 51.059 1.00 95.00 80 LEU A O 1
ATOM 617 N N . HIS A 1 81 ? -9.693 21.757 49.267 1.00 96.38 81 HIS A N 1
ATOM 618 C CA . HIS A 1 81 ? -9.930 23.136 49.694 1.00 96.38 81 HIS A CA 1
ATOM 619 C C . HIS A 1 81 ? -11.422 23.451 49.862 1.00 96.38 81 HIS A C 1
ATOM 621 O O . HIS A 1 81 ? -11.822 24.059 50.861 1.00 96.38 81 HIS A O 1
ATOM 627 N N . ARG A 1 82 ? -12.274 23.030 48.913 1.00 92.38 82 ARG A N 1
ATOM 628 C CA . ARG A 1 82 ? -13.731 23.232 49.009 1.00 92.38 82 ARG A CA 1
ATOM 629 C C . ARG A 1 82 ? -14.315 22.534 50.236 1.00 92.38 82 ARG A C 1
ATOM 631 O O . ARG A 1 82 ? -15.096 23.149 50.960 1.00 92.38 82 ARG A O 1
ATOM 638 N N . GLN A 1 83 ? -13.905 21.293 50.491 1.00 94.06 83 GLN A N 1
ATOM 639 C CA . GLN A 1 83 ? -14.356 20.515 51.647 1.00 94.06 83 GLN A CA 1
ATOM 640 C C . GLN A 1 83 ? -13.914 21.149 52.974 1.00 94.06 83 GLN A C 1
ATOM 642 O O . GLN A 1 83 ? -14.752 21.377 53.846 1.00 94.06 83 GLN A O 1
ATOM 647 N N . ALA A 1 84 ? -12.635 21.517 53.102 1.00 94.19 84 ALA A N 1
ATOM 648 C CA . ALA A 1 84 ? -12.100 22.184 54.290 1.00 94.19 84 ALA A CA 1
ATOM 649 C C . ALA A 1 84 ? -12.797 23.528 54.566 1.00 94.19 84 ALA 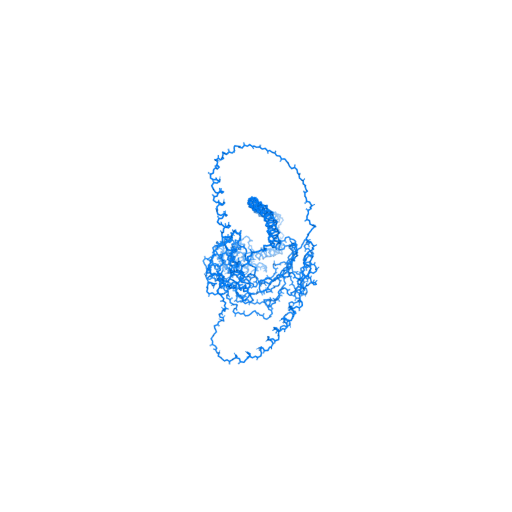A C 1
ATOM 651 O O . ALA A 1 84 ? -13.149 23.844 55.703 1.00 94.19 84 ALA A O 1
ATOM 652 N N . THR A 1 85 ? -13.057 24.312 53.516 1.00 92.62 85 THR A N 1
ATOM 653 C CA . THR A 1 85 ? -13.767 25.595 53.630 1.00 92.62 85 THR A CA 1
ATOM 654 C C . THR A 1 85 ? -15.213 25.404 54.091 1.00 92.62 85 THR A C 1
ATOM 656 O O . THR A 1 85 ? -15.694 26.154 54.944 1.00 92.62 85 THR A O 1
ATOM 659 N N . ALA A 1 86 ? -15.919 24.410 53.543 1.00 89.81 86 ALA A N 1
ATOM 660 C CA . ALA A 1 86 ? -17.291 24.096 53.934 1.00 89.81 86 ALA A CA 1
ATOM 661 C C . ALA A 1 86 ? -17.375 23.659 55.407 1.00 89.81 86 ALA A C 1
ATOM 663 O O . ALA A 1 86 ? -18.221 24.157 56.151 1.00 89.81 86 ALA A O 1
ATOM 664 N N . GLU A 1 87 ? -16.452 22.802 55.852 1.00 94.44 87 GLU A N 1
ATOM 665 C CA . GLU A 1 87 ? -16.356 22.363 57.246 1.00 94.44 87 GLU A CA 1
ATOM 666 C C . GLU A 1 87 ? -16.068 23.533 58.198 1.00 94.44 87 GLU A C 1
ATOM 668 O O . GLU A 1 87 ? -16.754 23.696 59.209 1.00 94.44 87 GLU A O 1
ATOM 673 N N . ALA A 1 88 ? -15.112 24.403 57.855 1.00 91.00 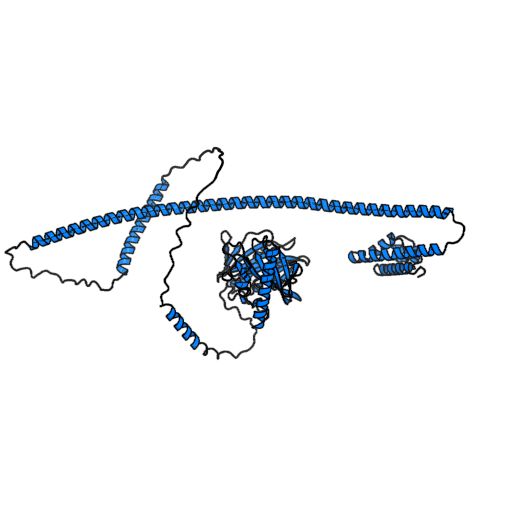88 ALA A N 1
ATOM 674 C CA . ALA A 1 88 ? -14.785 25.580 58.657 1.00 91.00 88 ALA A CA 1
ATOM 675 C C . ALA A 1 88 ? -15.993 26.522 58.825 1.00 91.00 88 ALA A C 1
ATOM 677 O O . ALA A 1 88 ? -16.227 27.047 59.919 1.00 91.00 88 ALA A O 1
ATOM 678 N N . ARG A 1 89 ? -16.799 26.706 57.768 1.00 87.81 89 ARG A N 1
ATOM 679 C CA . ARG A 1 89 ? -18.058 27.472 57.829 1.00 87.81 89 ARG A CA 1
ATOM 680 C C . ARG A 1 89 ? -19.084 26.803 58.749 1.00 87.81 89 ARG A C 1
ATOM 682 O O . ARG A 1 89 ? -19.662 27.481 59.596 1.00 87.81 89 ARG A O 1
ATOM 689 N N . ALA A 1 90 ? -19.264 25.486 58.637 1.00 88.94 90 ALA A N 1
ATOM 690 C CA . ALA A 1 90 ? -20.199 24.727 59.471 1.00 88.94 90 ALA A CA 1
ATOM 691 C C . ALA A 1 90 ? -19.819 24.740 60.964 1.00 88.94 90 ALA A C 1
ATOM 693 O O . ALA A 1 90 ? -20.691 24.763 61.833 1.00 88.94 90 ALA A O 1
ATOM 694 N N . SER A 1 91 ? -18.524 24.741 61.282 1.00 87.00 91 SER A N 1
ATOM 695 C CA . SER A 1 91 ? -18.035 24.840 62.663 1.00 87.00 91 SER A CA 1
ATOM 696 C C . SER A 1 91 ? -18.258 26.232 63.261 1.00 87.00 91 SER A C 1
ATOM 698 O O . SER A 1 91 ? -18.685 26.334 64.409 1.00 87.00 91 SER A O 1
ATOM 700 N N . ARG A 1 92 ? -18.072 27.309 62.481 1.00 84.62 92 ARG A N 1
ATOM 701 C CA . ARG A 1 92 ? -18.399 28.679 62.927 1.00 84.62 92 ARG A CA 1
ATOM 702 C C . ARG A 1 92 ? -19.893 28.865 63.179 1.00 84.62 92 ARG A C 1
ATOM 704 O O . ARG A 1 92 ? -20.259 29.475 64.176 1.00 84.62 92 ARG A O 1
ATOM 711 N N . ALA A 1 93 ? -20.743 28.294 62.324 1.00 80.81 93 ALA A N 1
ATOM 712 C CA . ALA A 1 93 ? -22.195 28.343 62.500 1.00 80.81 93 ALA A CA 1
ATOM 713 C C . ALA A 1 93 ? -22.658 27.668 63.808 1.00 80.81 93 ALA A C 1
ATOM 715 O O . ALA A 1 93 ? -23.609 28.131 64.429 1.00 80.81 93 ALA A O 1
ATOM 716 N N . ARG A 1 94 ? -21.964 26.610 64.258 1.00 83.19 94 ARG A N 1
ATOM 717 C CA . ARG A 1 94 ? -22.272 25.902 65.515 1.00 83.19 94 ARG A CA 1
ATOM 718 C C . ARG A 1 94 ? -21.769 26.612 66.778 1.00 83.19 94 ARG A C 1
ATOM 720 O O . ARG A 1 94 ? -22.326 26.387 67.844 1.00 83.19 94 ARG A O 1
ATOM 727 N N . GLY A 1 95 ? -20.734 27.448 66.675 1.00 73.38 95 GLY A N 1
ATOM 728 C CA . GLY A 1 95 ? -20.093 28.102 67.825 1.00 73.38 95 GLY A CA 1
ATOM 729 C C . GLY A 1 95 ? -20.634 29.487 68.205 1.00 73.38 95 GLY A C 1
ATOM 730 O O . GLY A 1 95 ? -20.163 30.056 69.183 1.00 73.38 95 GLY A O 1
ATOM 731 N N . GLY A 1 96 ? -21.580 30.058 67.449 1.00 56.19 96 GLY A N 1
ATOM 732 C CA . GLY A 1 96 ? -21.970 31.470 67.562 1.00 56.19 96 GLY A CA 1
ATOM 733 C C . GLY A 1 96 ? -23.452 31.709 67.857 1.00 56.19 96 GLY A C 1
ATOM 734 O O . GLY A 1 96 ? -24.159 32.250 67.010 1.00 56.19 96 GLY A O 1
ATOM 735 N N . ALA A 1 97 ? -23.913 31.355 69.059 1.00 50.75 97 ALA A N 1
ATOM 736 C CA . ALA A 1 97 ? -25.216 31.762 69.606 1.00 50.75 97 ALA A CA 1
ATOM 737 C C . ALA A 1 97 ? -25.046 32.688 70.832 1.00 50.75 97 ALA A C 1
ATOM 739 O O . ALA A 1 97 ? -25.699 32.513 71.854 1.00 50.75 97 ALA A O 1
ATOM 740 N N . GLY A 1 98 ? -24.118 33.649 70.739 1.00 52.41 98 GLY A N 1
ATOM 741 C CA . GLY A 1 98 ? -23.964 34.747 71.698 1.00 52.41 98 GLY A CA 1
ATOM 742 C C . GLY A 1 98 ? -24.685 36.001 71.199 1.00 52.41 98 GLY A C 1
ATOM 743 O O . GLY A 1 98 ? -24.377 36.528 70.132 1.00 52.41 98 GLY A O 1
ATOM 744 N N . GLU A 1 99 ? -25.676 36.441 71.959 1.00 48.59 99 GLU A N 1
ATOM 745 C CA . GLU A 1 99 ? -26.682 37.461 71.661 1.00 48.59 99 GLU A CA 1
ATOM 746 C C . GLU A 1 99 ? -26.117 38.899 71.745 1.00 48.59 99 GLU A C 1
ATOM 748 O O . GLU A 1 99 ? -26.286 39.567 72.755 1.00 48.59 99 GLU A O 1
ATOM 753 N N . SER A 1 100 ? -25.392 39.383 70.719 1.00 53.09 100 SER A N 1
ATOM 754 C CA . SER A 1 100 ? -25.044 40.824 70.586 1.00 53.09 100 SER A CA 1
ATOM 755 C C . SER A 1 100 ? -24.516 41.254 69.193 1.00 53.09 100 SER A C 1
ATOM 757 O O . SER A 1 100 ? -23.522 41.967 69.096 1.00 53.09 100 SER A O 1
ATOM 759 N N . GLN A 1 101 ? -25.105 40.810 68.070 1.00 51.84 101 GLN A N 1
ATOM 760 C CA . GLN A 1 101 ? -24.571 41.144 66.724 1.00 51.84 101 GLN A CA 1
ATOM 761 C C . GLN A 1 101 ? -25.644 41.285 65.626 1.00 51.84 101 GLN A C 1
ATOM 763 O O . GLN A 1 101 ? -25.687 40.510 64.671 1.00 51.84 101 GLN A O 1
ATOM 768 N N . GLY A 1 102 ? -26.529 42.280 65.739 1.00 56.62 102 GLY A N 1
ATOM 769 C CA . GLY A 1 102 ? -27.490 42.614 64.673 1.00 56.62 102 GLY A CA 1
ATOM 770 C C . GLY A 1 102 ? -26.852 43.351 63.485 1.00 56.62 102 GLY A C 1
ATOM 771 O O . GLY A 1 102 ? -27.068 42.973 62.340 1.00 56.62 102 GLY A O 1
ATOM 772 N N . VAL A 1 103 ? -26.007 44.352 63.758 1.00 61.72 103 VAL A N 1
ATOM 773 C CA . VAL A 1 103 ? -25.401 45.225 62.728 1.00 61.72 103 VAL A CA 1
ATOM 774 C C . VAL A 1 103 ? -24.204 44.561 62.028 1.00 61.72 103 VAL A C 1
ATOM 776 O O . VAL A 1 103 ? -24.048 44.680 60.815 1.00 61.72 103 VAL A O 1
ATOM 779 N N . ASP A 1 104 ? -23.407 43.770 62.754 1.00 64.31 104 ASP A N 1
ATOM 780 C CA . ASP A 1 104 ? -22.260 43.044 62.179 1.00 64.31 104 ASP A CA 1
ATOM 781 C C . ASP A 1 104 ? -22.678 41.974 61.160 1.00 64.31 104 ASP A C 1
ATOM 783 O O . ASP A 1 104 ? -21.939 41.690 60.214 1.00 64.31 104 ASP A O 1
ATOM 787 N N . ARG A 1 105 ? -23.869 41.377 61.308 1.00 69.88 105 ARG A N 1
ATOM 788 C CA . ARG A 1 105 ? -24.359 40.345 60.379 1.00 69.88 105 ARG A CA 1
ATOM 789 C C . ARG A 1 105 ? -24.707 40.911 59.010 1.00 69.88 105 ARG A C 1
ATOM 791 O O . ARG A 1 105 ? -24.393 40.273 58.009 1.00 69.88 105 ARG A O 1
ATOM 798 N N . GLU A 1 106 ? -25.320 42.089 58.962 1.00 77.62 106 GLU A N 1
ATOM 799 C CA . GLU A 1 106 ? -25.712 42.723 57.701 1.00 77.62 106 GLU A CA 1
ATOM 800 C C . GLU A 1 106 ? -24.477 43.203 56.925 1.00 77.62 106 GLU A C 1
ATOM 802 O O . GLU A 1 106 ? -24.331 42.900 55.741 1.00 77.62 106 GLU A O 1
ATOM 807 N N . LEU A 1 107 ? -23.509 43.815 57.618 1.00 78.88 107 LEU A N 1
ATOM 808 C CA . LEU A 1 107 ? -22.229 44.200 57.019 1.00 78.88 107 LEU A CA 1
ATOM 809 C C . LEU A 1 107 ? -21.429 42.980 56.527 1.00 78.88 107 LEU A C 1
ATOM 811 O O . LEU A 1 107 ? -20.867 43.001 55.430 1.00 78.88 107 LEU A O 1
ATOM 815 N N . THR A 1 108 ? -21.424 41.886 57.296 1.00 75.50 108 THR A N 1
ATOM 816 C CA . THR A 1 108 ? -20.773 40.631 56.886 1.00 75.50 108 THR A CA 1
ATOM 817 C C . THR A 1 108 ? -21.452 40.025 55.655 1.00 75.50 108 THR A C 1
ATOM 819 O O . THR A 1 108 ? -20.759 39.587 54.738 1.00 75.50 108 THR A O 1
ATOM 822 N N . ALA A 1 109 ? -22.787 40.041 55.580 1.00 76.81 109 ALA A N 1
ATOM 823 C CA . ALA A 1 109 ? -23.531 39.542 54.423 1.00 76.81 109 ALA A CA 1
ATOM 824 C C . ALA A 1 109 ? -23.243 40.357 53.150 1.00 76.81 109 ALA A C 1
ATOM 826 O O . ALA A 1 109 ? -23.036 39.774 52.084 1.00 76.81 109 ALA A O 1
ATOM 827 N N . VAL A 1 110 ? -23.149 41.687 53.260 1.00 82.44 110 VAL A N 1
ATOM 828 C CA . VAL A 1 110 ? -22.785 42.562 52.134 1.00 82.44 110 VAL A CA 1
ATOM 829 C C . VAL A 1 110 ? -21.351 42.300 51.669 1.00 82.44 110 VAL A C 1
ATOM 831 O O . VAL A 1 110 ? -21.118 42.151 50.469 1.00 82.44 110 VAL A O 1
ATOM 834 N N . HIS A 1 111 ? -20.388 42.170 52.588 1.00 78.50 111 HIS A N 1
ATOM 835 C CA . HIS A 1 111 ? -19.011 41.826 52.220 1.00 78.50 111 HIS A CA 1
ATOM 836 C C . HIS A 1 111 ? -18.903 40.449 51.558 1.00 78.50 111 HIS A C 1
ATOM 838 O O . HIS A 1 111 ? -18.148 40.293 50.597 1.00 78.50 111 HIS A O 1
ATOM 844 N N . GLN A 1 112 ? -19.677 39.470 52.030 1.00 77.94 112 GLN A N 1
ATOM 845 C CA . GLN A 1 112 ? -19.743 38.139 51.435 1.00 77.94 112 GLN A CA 1
ATOM 846 C C . GLN A 1 112 ? -20.285 38.201 49.999 1.00 77.94 112 GLN A C 1
ATOM 848 O O . GLN A 1 112 ? -19.675 37.646 49.088 1.00 77.94 112 GLN A O 1
ATOM 853 N N . LEU A 1 113 ? -21.378 38.939 49.778 1.00 87.44 113 LEU A N 1
ATOM 854 C CA . LEU A 1 113 ? -21.969 39.114 48.452 1.00 87.44 113 LEU A CA 1
ATOM 855 C C . LEU A 1 113 ? -21.010 39.823 47.486 1.00 87.44 113 LEU A C 1
ATOM 857 O O . LEU A 1 113 ? -20.908 39.440 46.319 1.00 87.44 113 LEU A O 1
ATOM 861 N N . LEU A 1 114 ? -20.286 40.839 47.964 1.00 88.75 114 LEU A N 1
ATOM 862 C CA . LEU A 1 114 ? -19.314 41.567 47.150 1.00 88.75 114 LEU A CA 1
ATOM 863 C C . LEU A 1 114 ? -18.129 40.670 46.757 1.00 88.75 114 LEU A C 1
ATOM 865 O O . LEU A 1 114 ? -17.678 40.709 45.612 1.00 88.75 114 LEU A O 1
ATOM 869 N N . ALA A 1 115 ? -17.654 39.833 47.686 1.00 77.31 115 ALA A N 1
ATOM 870 C CA . ALA A 1 115 ? -16.603 38.856 47.422 1.00 77.31 115 ALA A CA 1
ATOM 871 C C . ALA A 1 115 ? -17.055 37.801 46.400 1.00 77.31 115 ALA A C 1
ATOM 873 O O . ALA A 1 115 ? -16.344 37.558 45.425 1.00 77.31 115 ALA A O 1
ATOM 874 N N . ASP A 1 116 ? -18.256 37.243 46.564 1.00 80.94 116 ASP A N 1
ATOM 875 C CA . ASP A 1 116 ? -18.818 36.256 45.635 1.00 80.94 116 ASP A CA 1
ATOM 876 C C . ASP A 1 116 ? -19.034 36.853 44.234 1.00 80.94 116 ASP A C 1
ATOM 878 O O . ASP A 1 116 ? -18.759 36.207 43.221 1.00 80.94 116 ASP A O 1
ATOM 882 N N . THR A 1 117 ? -19.478 38.111 44.154 1.00 88.00 117 THR A N 1
ATOM 883 C CA . THR A 1 117 ? -19.661 38.816 42.874 1.00 88.00 117 THR A CA 1
ATOM 884 C C . THR A 1 117 ? -18.327 39.064 42.173 1.00 88.00 117 THR A C 1
ATOM 886 O O . THR A 1 117 ? -18.235 38.904 40.957 1.00 88.00 117 THR A O 1
ATOM 889 N N . ARG A 1 118 ? -17.274 39.403 42.926 1.00 91.19 118 ARG A N 1
ATOM 890 C CA . ARG A 1 118 ? -15.929 39.594 42.371 1.00 91.19 118 ARG A CA 1
ATOM 891 C C . ARG A 1 118 ? -15.359 38.297 41.801 1.00 91.19 118 ARG A C 1
ATOM 893 O O . ARG A 1 118 ? -14.856 38.315 40.686 1.00 91.19 118 ARG A O 1
ATOM 900 N N . VAL A 1 119 ? -15.521 37.178 42.512 1.00 84.31 119 VAL A N 1
ATOM 901 C CA . VAL A 1 119 ? -15.112 35.854 42.012 1.00 84.31 119 VAL A CA 1
ATOM 902 C C . VAL A 1 119 ? -15.826 35.522 40.699 1.00 84.31 119 VAL A C 1
ATOM 904 O O . VAL A 1 119 ? -15.172 35.144 39.732 1.00 84.31 119 VAL A O 1
ATOM 907 N N . LYS A 1 120 ? -17.146 35.736 40.618 1.00 86.88 120 LYS A N 1
ATOM 908 C CA . LYS A 1 120 ? -17.909 35.502 39.378 1.00 86.88 120 LYS A CA 1
ATOM 909 C C . LYS A 1 120 ? -17.467 36.400 38.220 1.00 86.88 120 LYS A C 1
ATOM 911 O O . LYS A 1 120 ? -17.490 35.966 37.071 1.00 86.88 120 LYS A O 1
ATOM 916 N N . LEU A 1 121 ? -17.087 37.647 38.501 1.00 91.69 121 LEU A N 1
ATOM 917 C CA . LEU A 1 121 ? -16.583 38.566 37.481 1.00 91.69 121 LEU A CA 1
ATOM 918 C C . LEU A 1 121 ? -15.220 38.112 36.939 1.00 91.69 121 LEU A C 1
ATOM 920 O O . LEU A 1 121 ? -15.019 38.128 35.726 1.00 91.69 121 LEU A O 1
ATOM 924 N N . ASP A 1 122 ? -14.321 37.666 37.818 1.00 84.19 122 ASP A N 1
ATOM 925 C CA . ASP A 1 122 ? -13.013 37.132 37.429 1.00 84.19 122 ASP A CA 1
ATOM 926 C C . ASP A 1 122 ? -13.171 35.842 36.594 1.00 84.19 122 ASP A C 1
ATOM 928 O O . ASP A 1 122 ? -12.551 35.715 35.536 1.00 84.19 122 ASP A O 1
ATOM 932 N N . GLU A 1 123 ? -14.079 34.936 36.986 1.00 83.75 123 GLU A N 1
ATOM 933 C CA . GLU A 1 123 ? -14.426 33.728 36.212 1.00 83.75 123 GLU A CA 1
ATOM 934 C C . GLU A 1 123 ? -14.982 34.068 34.818 1.00 83.75 123 GLU A C 1
ATOM 936 O O . GLU A 1 123 ? -14.593 33.455 33.818 1.00 83.75 123 GLU A O 1
ATOM 941 N N . ALA A 1 124 ? -15.867 35.067 34.727 1.00 89.50 124 ALA A N 1
ATOM 942 C CA . ALA A 1 124 ? -16.415 35.530 33.454 1.00 89.50 124 ALA A CA 1
ATOM 943 C C . ALA A 1 124 ? -15.334 36.153 32.555 1.00 89.50 124 ALA A C 1
ATOM 945 O O . ALA A 1 124 ? -15.333 35.939 31.340 1.00 89.50 124 ALA A O 1
ATOM 946 N N . HIS A 1 125 ? -14.385 36.890 33.138 1.00 91.06 125 HIS A N 1
ATOM 947 C CA . HIS A 1 125 ? -13.271 37.475 32.399 1.00 91.06 125 HIS A CA 1
ATOM 948 C C . HIS A 1 125 ? -12.319 36.396 31.859 1.00 91.06 125 HIS A C 1
ATOM 950 O O . HIS A 1 125 ? -11.948 36.437 30.684 1.00 91.06 125 HIS A O 1
ATOM 956 N N . GLU A 1 126 ? -11.990 35.382 32.664 1.00 88.75 126 GLU A N 1
ATOM 957 C CA . GLU A 1 126 ? -11.184 34.232 32.231 1.00 88.75 126 GLU A CA 1
ATOM 958 C C . GLU A 1 126 ? -11.888 33.429 31.121 1.00 88.75 126 GLU A C 1
ATOM 960 O O . GLU A 1 126 ? -11.267 33.033 30.131 1.00 88.75 126 GLU A O 1
ATOM 965 N N . ALA A 1 127 ? -13.203 33.214 31.236 1.00 87.75 127 ALA A N 1
ATOM 966 C CA . ALA A 1 127 ? -13.998 32.588 30.178 1.00 87.75 127 ALA A CA 1
ATOM 967 C C . ALA A 1 127 ? -13.969 33.410 28.875 1.00 87.75 127 ALA A C 1
ATOM 969 O O . ALA A 1 127 ? -13.768 32.849 27.796 1.00 87.75 127 ALA A O 1
ATOM 970 N N . GLY A 1 128 ? -14.082 34.739 28.966 1.00 93.00 128 GLY A N 1
ATOM 971 C CA . GLY A 1 128 ? -13.976 35.640 27.816 1.00 93.00 128 GLY A CA 1
ATOM 972 C C . GLY A 1 128 ? -12.600 35.610 27.141 1.00 93.00 128 GLY A C 1
ATOM 973 O O . GLY A 1 128 ? -12.515 35.612 25.912 1.00 93.00 128 GLY A O 1
ATOM 974 N N . GLN A 1 129 ? -11.514 35.530 27.916 1.00 91.06 129 GLN A N 1
ATOM 975 C CA . GLN A 1 129 ? -10.157 35.392 27.372 1.00 91.06 129 GLN A CA 1
ATOM 976 C C . GLN A 1 129 ? -9.955 34.049 26.662 1.00 91.06 129 GLN A C 1
ATOM 978 O O . GLN A 1 129 ? -9.415 34.024 25.555 1.00 91.06 129 GLN A O 1
ATOM 983 N N . ARG A 1 130 ? -10.457 32.949 27.241 1.00 88.19 130 ARG A N 1
ATOM 984 C CA . ARG A 1 130 ? -10.434 31.626 26.596 1.00 88.19 130 ARG A CA 1
ATOM 985 C C . ARG A 1 130 ? -11.210 31.619 25.280 1.00 88.19 130 ARG A C 1
ATOM 987 O O . ARG A 1 130 ? -10.685 31.145 24.278 1.00 88.19 130 ARG A O 1
ATOM 994 N N . ALA A 1 131 ? -12.403 32.213 25.247 1.00 90.00 131 ALA A N 1
ATOM 995 C CA . ALA A 1 131 ? -13.187 32.327 24.017 1.00 90.00 131 ALA A CA 1
ATOM 996 C C . ALA A 1 131 ? -12.442 33.114 22.922 1.00 90.00 131 ALA A C 1
ATOM 998 O O . ALA A 1 131 ? -12.416 32.691 21.768 1.00 90.00 131 ALA A O 1
ATOM 999 N N . ARG A 1 132 ? -11.770 34.221 23.274 1.00 94.75 132 ARG A N 1
ATOM 1000 C CA . ARG A 1 132 ? -10.952 34.994 22.321 1.00 94.75 132 ARG A CA 1
ATOM 1001 C C . ARG A 1 132 ? -9.770 34.197 21.773 1.00 94.75 132 ARG A C 1
ATOM 1003 O O . ARG A 1 132 ? -9.497 34.290 20.580 1.00 94.75 132 ARG A O 1
ATOM 1010 N N . ALA A 1 133 ? -9.094 33.415 22.614 1.00 86.06 133 ALA A N 1
ATOM 1011 C CA . ALA A 1 133 ? -7.996 32.556 22.175 1.00 86.06 133 ALA A CA 1
ATOM 1012 C C . ALA A 1 133 ? -8.474 31.491 21.171 1.00 86.06 133 ALA A C 1
ATOM 1014 O O . ALA A 1 133 ? -7.835 31.289 20.141 1.00 86.06 133 ALA A O 1
ATOM 1015 N N . VAL A 1 134 ? -9.636 30.875 21.421 1.00 88.62 134 VAL A N 1
ATOM 1016 C CA . VAL A 1 134 ? -10.249 29.909 20.494 1.00 88.62 134 VAL A CA 1
ATOM 1017 C C . VAL A 1 134 ? -10.639 30.574 19.171 1.00 88.62 134 VAL A C 1
ATOM 1019 O O . VAL A 1 134 ? -10.332 30.037 18.112 1.00 88.62 134 VAL A O 1
ATOM 1022 N N . ILE A 1 135 ? -11.250 31.763 19.203 1.00 92.12 135 ILE A N 1
ATOM 1023 C CA . ILE A 1 135 ? -11.595 32.510 17.980 1.00 92.12 135 ILE A CA 1
ATOM 1024 C C . ILE A 1 135 ? -10.338 32.839 17.162 1.00 92.12 135 ILE A C 1
ATOM 1026 O O . ILE A 1 135 ? -10.339 32.662 15.947 1.00 92.12 135 ILE A O 1
ATOM 1030 N N . ALA A 1 136 ? -9.253 33.279 17.808 1.00 90.38 136 ALA A N 1
ATOM 1031 C CA . ALA A 1 136 ? -7.995 33.565 17.121 1.00 90.38 136 ALA A CA 1
ATOM 1032 C C . ALA A 1 136 ? -7.403 32.312 16.449 1.00 90.38 136 ALA A C 1
ATOM 1034 O O . ALA A 1 136 ? -6.932 32.391 15.314 1.00 90.38 136 ALA A O 1
ATOM 1035 N N . LEU A 1 137 ? -7.478 31.153 17.114 1.00 90.44 137 LEU A N 1
ATOM 1036 C CA . LEU A 1 137 ? -7.047 29.876 16.546 1.00 90.44 137 LEU A CA 1
ATOM 1037 C C . LEU A 1 137 ? -7.897 29.480 15.329 1.00 90.44 137 LEU A C 1
ATOM 1039 O O . LEU A 1 137 ? -7.341 29.123 14.293 1.00 90.44 137 LEU A O 1
ATOM 1043 N N . LEU A 1 138 ? -9.225 29.603 15.421 1.00 90.56 138 LEU A N 1
ATOM 1044 C CA . LEU A 1 138 ? -10.134 29.310 14.307 1.00 90.56 138 LEU A CA 1
ATOM 1045 C C . LEU A 1 138 ? -9.864 30.215 13.099 1.00 90.56 138 LEU A C 1
ATOM 1047 O O . LEU A 1 138 ? -9.798 29.728 11.975 1.00 90.56 138 LEU A O 1
ATOM 1051 N N . MET A 1 139 ? -9.627 31.511 13.318 1.00 95.31 139 MET A N 1
ATOM 1052 C CA . MET A 1 139 ? -9.268 32.442 12.241 1.00 95.31 139 MET A CA 1
ATOM 1053 C C . MET A 1 139 ? -7.944 32.062 11.562 1.00 95.31 139 MET A C 1
ATOM 1055 O O . MET A 1 139 ? -7.843 32.124 10.338 1.00 95.31 139 MET A O 1
ATOM 1059 N N . ALA A 1 140 ? -6.940 31.627 12.332 1.00 87.94 140 ALA A N 1
ATOM 1060 C CA . ALA A 1 140 ? -5.673 31.150 11.778 1.00 87.94 140 ALA A CA 1
ATOM 1061 C C . ALA A 1 140 ? -5.843 29.852 10.965 1.00 87.94 140 ALA A C 1
ATOM 1063 O O . ALA A 1 140 ? -5.226 29.703 9.909 1.00 87.94 140 ALA A O 1
ATOM 1064 N N . MET A 1 141 ? -6.705 28.935 11.421 1.00 87.56 141 MET A N 1
ATOM 1065 C CA . MET A 1 141 ? -7.050 27.719 10.677 1.00 87.56 141 MET A CA 1
ATOM 1066 C C . MET A 1 141 ? -7.769 28.042 9.362 1.00 87.56 141 MET A C 1
ATOM 1068 O O . MET A 1 141 ? -7.397 27.486 8.332 1.00 87.56 141 MET A O 1
ATOM 1072 N N . CYS A 1 142 ? -8.728 28.974 9.365 1.00 92.81 142 CYS A N 1
ATOM 1073 C CA . CYS A 1 142 ? -9.409 29.418 8.145 1.00 92.81 142 CYS A CA 1
ATOM 1074 C C . CYS A 1 142 ? -8.430 30.031 7.133 1.00 92.81 142 CYS A C 1
ATOM 1076 O O . CYS A 1 142 ? -8.446 29.646 5.969 1.00 92.81 142 CYS A O 1
ATOM 1078 N N . ALA A 1 143 ? -7.525 30.913 7.571 1.00 91.81 143 ALA A N 1
ATOM 1079 C CA . ALA A 1 143 ? -6.522 31.510 6.684 1.00 91.81 143 ALA A CA 1
ATOM 1080 C C . ALA A 1 143 ? -5.579 30.457 6.065 1.00 91.81 143 ALA A C 1
ATOM 1082 O O . ALA A 1 143 ? -5.216 30.536 4.887 1.00 91.81 143 ALA A O 1
ATOM 1083 N N . ARG A 1 144 ? -5.200 29.434 6.845 1.00 91.00 144 ARG A N 1
ATOM 1084 C CA . ARG A 1 144 ? -4.418 28.295 6.341 1.00 91.00 144 ARG A CA 1
ATOM 1085 C C . ARG A 1 144 ? -5.211 27.473 5.322 1.00 91.00 144 ARG A C 1
ATOM 1087 O O . ARG A 1 144 ? -4.658 27.131 4.280 1.00 91.00 144 ARG A O 1
ATOM 1094 N N . ALA A 1 145 ? -6.486 27.198 5.591 1.00 85.31 145 ALA A N 1
ATOM 1095 C CA . ALA A 1 145 ? -7.360 26.479 4.667 1.00 85.31 145 ALA A CA 1
ATOM 1096 C C . ALA A 1 145 ? -7.539 27.238 3.340 1.00 85.31 145 ALA A C 1
ATOM 1098 O O . ALA A 1 145 ? -7.417 26.641 2.277 1.00 85.31 145 ALA A O 1
ATOM 1099 N N . GLU A 1 146 ? -7.733 28.560 3.379 1.00 95.88 146 GLU A N 1
ATOM 1100 C CA . GLU A 1 146 ? -7.822 29.397 2.172 1.00 95.88 146 GLU A CA 1
ATOM 1101 C C . GLU A 1 146 ? -6.547 29.348 1.321 1.00 95.88 146 GLU A C 1
ATOM 1103 O O . GLU A 1 146 ? -6.620 29.331 0.092 1.00 95.88 146 GLU A O 1
ATOM 1108 N N . THR A 1 147 ? -5.379 29.310 1.967 1.00 90.25 147 THR A N 1
ATOM 1109 C CA . THR A 1 147 ? -4.089 29.212 1.270 1.00 90.25 147 THR A CA 1
ATOM 1110 C C . THR A 1 147 ? -3.942 27.838 0.618 1.00 90.25 147 THR A C 1
ATOM 1112 O O . THR A 1 147 ? -3.656 27.755 -0.569 1.00 90.25 147 THR A O 1
ATOM 1115 N N . SER A 1 148 ? -4.266 26.768 1.350 1.00 86.50 148 SER A N 1
ATOM 1116 C CA . SER A 1 148 ? -4.245 25.398 0.826 1.00 86.50 148 SER A CA 1
ATOM 1117 C C . SER A 1 148 ? -5.196 25.201 -0.362 1.00 86.50 148 SER A C 1
ATOM 1119 O O . SER A 1 148 ? -4.814 24.591 -1.356 1.00 86.50 148 SER A O 1
ATOM 1121 N N . VAL A 1 149 ? -6.407 25.770 -0.317 1.00 91.75 149 VAL A N 1
ATOM 1122 C CA . VAL A 1 149 ? -7.353 25.720 -1.448 1.00 91.75 149 VAL A CA 1
ATOM 1123 C C . VAL A 1 149 ? -6.797 26.441 -2.678 1.00 91.75 149 VAL A C 1
ATOM 1125 O O . VAL A 1 149 ? -6.997 25.969 -3.801 1.00 91.75 149 VAL A O 1
ATOM 1128 N N . ARG A 1 150 ? -6.099 27.569 -2.495 1.00 96.19 150 ARG A N 1
ATOM 1129 C CA . ARG A 1 150 ? -5.457 28.291 -3.601 1.00 96.19 150 ARG A CA 1
ATOM 1130 C C . ARG A 1 150 ? -4.351 27.449 -4.235 1.00 96.19 150 ARG A C 1
ATOM 1132 O O . ARG A 1 150 ? -4.390 27.256 -5.446 1.00 96.19 150 ARG A O 1
ATOM 1139 N N . ASP A 1 151 ? -3.459 26.887 -3.426 1.00 84.75 151 ASP A N 1
ATOM 1140 C CA . ASP A 1 151 ? -2.337 26.071 -3.903 1.00 84.75 151 ASP A CA 1
ATOM 1141 C C . ASP A 1 151 ? -2.831 24.823 -4.658 1.00 84.75 151 ASP A C 1
ATOM 1143 O O . ASP A 1 151 ? -2.381 24.543 -5.768 1.00 84.75 151 ASP A O 1
ATOM 1147 N N . LEU A 1 152 ? -3.836 24.121 -4.119 1.00 85.44 152 LEU A N 1
ATOM 1148 C CA . LEU A 1 152 ? -4.460 22.970 -4.786 1.00 85.44 152 LEU A CA 1
ATOM 1149 C C . LEU A 1 152 ? -5.151 23.361 -6.101 1.00 85.44 152 LEU A C 1
ATOM 1151 O O . LEU A 1 152 ? -5.145 22.598 -7.068 1.00 85.44 152 LEU A O 1
ATOM 1155 N N . THR A 1 153 ? -5.743 24.556 -6.163 1.00 93.00 153 THR A N 1
ATOM 1156 C CA . THR A 1 153 ? -6.348 25.072 -7.399 1.00 93.00 153 THR A CA 1
ATOM 1157 C C . THR A 1 153 ? -5.281 25.331 -8.463 1.00 93.00 153 THR A C 1
ATOM 1159 O O . THR A 1 153 ? -5.469 24.933 -9.614 1.00 93.00 153 THR A O 1
ATOM 1162 N N . GLU A 1 154 ? -4.151 25.933 -8.084 1.00 93.56 154 GLU A N 1
ATOM 1163 C CA . GLU A 1 154 ? -3.015 26.169 -8.982 1.00 93.56 154 GLU A CA 1
ATOM 1164 C C . GLU A 1 154 ? -2.405 24.851 -9.484 1.00 93.56 154 GLU A C 1
ATOM 1166 O O . GLU A 1 154 ? -2.191 24.696 -10.688 1.00 93.56 154 GLU A O 1
ATOM 1171 N N . GLN A 1 155 ? -2.211 23.866 -8.600 1.00 84.00 155 GLN A N 1
ATOM 1172 C CA . GLN A 1 155 ? -1.723 22.531 -8.968 1.00 84.00 155 GLN A CA 1
ATOM 1173 C C . GLN A 1 155 ? -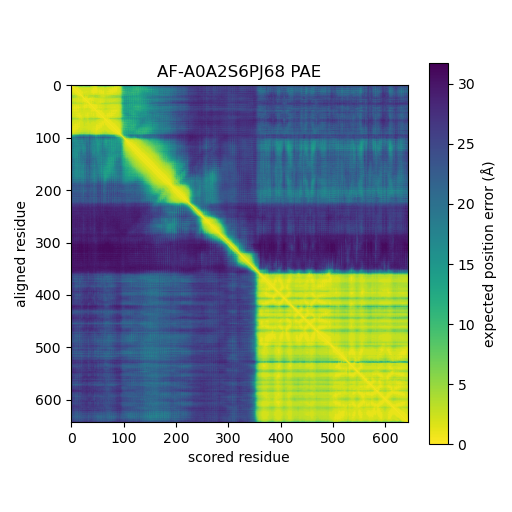2.667 21.816 -9.940 1.00 84.00 155 GLN A C 1
ATOM 1175 O O . GLN A 1 155 ? -2.230 21.300 -10.972 1.00 84.00 155 GLN A O 1
ATOM 1180 N N . ARG A 1 156 ? -3.978 21.836 -9.667 1.00 92.00 156 ARG A N 1
ATOM 1181 C CA . ARG A 1 156 ? -4.993 21.256 -10.556 1.00 92.00 156 ARG A CA 1
ATOM 1182 C C . ARG A 1 156 ? -4.951 21.892 -11.944 1.00 92.00 156 ARG A C 1
ATOM 1184 O O . ARG A 1 156 ? -5.052 21.192 -12.953 1.00 92.00 156 ARG A O 1
ATOM 1191 N N . ASP A 1 157 ? -4.838 23.214 -12.013 1.00 92.19 157 ASP A N 1
ATOM 1192 C CA . ASP A 1 157 ? -4.841 23.936 -13.283 1.00 92.19 157 ASP A CA 1
ATOM 1193 C C . ASP A 1 157 ? -3.537 23.701 -14.069 1.00 92.19 157 ASP A C 1
ATOM 1195 O O . ASP A 1 157 ? -3.591 23.515 -15.291 1.00 92.19 157 ASP A O 1
ATOM 1199 N N . ALA A 1 158 ? -2.395 23.592 -13.379 1.00 88.56 158 ALA A N 1
ATOM 1200 C CA . ALA A 1 158 ? -1.121 23.174 -13.965 1.00 88.56 158 ALA A CA 1
ATOM 1201 C C . ALA A 1 158 ? -1.185 21.740 -14.522 1.00 88.56 158 ALA A C 1
ATOM 1203 O O . ALA A 1 158 ? -0.813 21.513 -15.675 1.00 88.56 158 ALA A O 1
ATOM 1204 N N . GLY A 1 159 ? -1.750 20.790 -13.768 1.00 85.31 159 GLY A N 1
ATOM 1205 C CA . GLY A 1 159 ? -1.958 19.412 -14.226 1.00 85.31 159 GLY A CA 1
ATOM 1206 C C . GLY A 1 159 ? -2.851 19.332 -15.470 1.00 85.31 159 GLY A C 1
ATOM 1207 O O . GLY A 1 159 ? -2.521 18.657 -16.445 1.00 85.31 159 GLY A O 1
ATOM 1208 N N . ARG A 1 160 ? -3.943 20.111 -15.513 1.00 93.38 160 ARG A N 1
ATOM 1209 C CA . ARG A 1 160 ? -4.807 20.218 -16.706 1.00 93.38 160 ARG A CA 1
ATOM 1210 C C . ARG A 1 160 ? -4.095 20.834 -17.911 1.00 93.38 160 ARG A C 1
ATOM 1212 O O . ARG A 1 160 ? -4.449 20.525 -19.049 1.00 93.38 160 ARG A O 1
ATOM 1219 N N . ALA A 1 161 ? -3.157 21.755 -17.702 1.00 91.06 161 ALA A N 1
ATOM 1220 C CA . ALA A 1 161 ? -2.355 22.318 -18.785 1.00 91.06 161 ALA A CA 1
ATOM 1221 C C . ALA A 1 161 ? -1.366 21.281 -19.338 1.00 91.06 161 ALA A C 1
ATOM 1223 O O . ALA A 1 161 ? -1.310 21.097 -20.553 1.00 91.06 161 ALA A O 1
ATOM 1224 N N . LEU A 1 162 ? -0.676 20.549 -18.458 1.00 91.38 162 LEU A N 1
ATOM 1225 C CA . LEU A 1 162 ? 0.242 19.477 -18.842 1.00 91.38 162 LEU A CA 1
ATOM 1226 C C . LEU A 1 162 ? -0.473 18.365 -19.621 1.00 91.38 162 LEU A C 1
ATOM 1228 O O . LEU A 1 162 ? -0.025 17.987 -20.700 1.00 91.38 162 LEU A O 1
ATOM 1232 N N . HIS A 1 163 ? -1.622 17.898 -19.128 1.00 83.56 163 HIS A N 1
ATOM 1233 C CA . HIS A 1 163 ? -2.402 16.859 -19.802 1.00 83.56 163 HIS A CA 1
ATOM 1234 C C . HIS A 1 163 ? -2.873 17.290 -21.202 1.00 83.56 163 HIS A C 1
ATOM 1236 O O . HIS A 1 163 ? -2.838 16.497 -22.146 1.00 83.56 163 HIS A O 1
ATOM 1242 N N . ARG A 1 164 ? -3.275 18.561 -21.367 1.00 93.38 164 ARG A N 1
ATOM 1243 C CA . ARG A 1 164 ? -3.618 19.116 -22.688 1.00 93.38 164 ARG A CA 1
ATOM 1244 C C . ARG A 1 164 ? -2.419 19.099 -23.633 1.00 93.38 164 ARG A C 1
ATOM 1246 O O . ARG A 1 164 ? -2.562 18.605 -24.744 1.00 93.38 164 ARG A O 1
ATOM 1253 N N . ALA A 1 165 ? -1.248 19.540 -23.172 1.00 87.81 165 ALA A N 1
ATOM 1254 C CA . ALA A 1 165 ? -0.026 19.524 -23.975 1.00 87.81 165 ALA A CA 1
ATOM 1255 C C . ALA A 1 165 ? 0.386 18.097 -24.390 1.00 87.81 165 ALA A C 1
ATOM 1257 O O . ALA A 1 165 ? 0.700 17.855 -25.552 1.00 87.81 165 ALA A O 1
ATOM 1258 N N . GLN A 1 166 ? 0.315 17.126 -23.472 1.00 86.19 166 GLN A N 1
ATOM 1259 C CA . GLN A 1 166 ? 0.591 15.715 -23.776 1.00 86.19 166 GLN A CA 1
ATOM 1260 C C . GLN A 1 166 ? -0.405 15.131 -24.787 1.00 86.19 166 GLN A C 1
ATOM 1262 O O . GLN A 1 166 ? -0.026 14.366 -25.673 1.00 86.19 166 GLN A O 1
ATOM 1267 N N . THR A 1 167 ? -1.684 15.493 -24.672 1.00 82.25 167 THR A N 1
ATOM 1268 C CA . THR A 1 167 ? -2.725 15.045 -25.606 1.00 82.25 167 THR A CA 1
ATOM 1269 C C . THR A 1 167 ? -2.509 15.627 -27.003 1.00 82.25 167 THR A C 1
ATOM 1271 O O . THR A 1 167 ? -2.638 14.901 -27.987 1.00 82.25 167 THR A O 1
ATOM 1274 N N . GLU A 1 168 ? -2.141 16.907 -27.100 1.00 90.62 168 GLU A N 1
ATOM 1275 C CA . GLU A 1 168 ? -1.780 17.556 -28.367 1.00 90.62 168 GLU A CA 1
ATOM 1276 C C . GLU A 1 168 ? -0.561 16.878 -29.009 1.00 90.62 168 GLU A C 1
ATOM 1278 O O . GLU A 1 168 ? -0.624 16.497 -30.176 1.00 90.62 168 GLU A O 1
ATOM 1283 N N . GLN A 1 169 ? 0.488 16.597 -28.229 1.00 91.06 169 GLN A N 1
ATOM 1284 C CA . GLN A 1 169 ? 1.666 15.870 -28.708 1.00 91.06 169 GLN A CA 1
ATOM 1285 C C . GLN A 1 169 ? 1.316 14.469 -29.239 1.00 91.06 169 GLN A C 1
ATOM 1287 O O . GLN A 1 169 ? 1.754 14.093 -30.327 1.00 91.06 169 GLN A O 1
ATOM 1292 N N . ARG A 1 170 ? 0.499 13.697 -28.507 1.00 79.31 170 ARG A N 1
ATOM 1293 C CA . ARG A 1 170 ? 0.043 12.364 -28.947 1.00 79.31 170 ARG A CA 1
ATOM 1294 C C . ARG A 1 170 ? -0.799 12.437 -30.222 1.00 79.31 170 ARG A C 1
ATOM 1296 O O . ARG A 1 170 ? -0.697 11.556 -31.074 1.00 79.31 170 ARG A O 1
ATOM 1303 N N . LEU A 1 171 ? -1.627 13.474 -30.364 1.00 84.44 171 LEU A N 1
ATOM 1304 C CA . LEU A 1 171 ? -2.426 13.691 -31.569 1.00 84.44 171 LEU A CA 1
ATOM 1305 C C . LEU A 1 171 ? -1.538 13.987 -32.784 1.00 84.44 171 LEU A C 1
ATOM 1307 O O . LEU A 1 171 ? -1.787 13.445 -33.862 1.00 84.44 171 LEU A O 1
ATOM 1311 N N . ASP A 1 172 ? -0.506 14.809 -32.616 1.00 86.81 172 ASP A N 1
ATOM 1312 C CA . ASP A 1 172 ? 0.432 15.133 -33.690 1.00 86.81 172 ASP A CA 1
ATOM 1313 C C . ASP A 1 172 ? 1.285 13.921 -34.090 1.00 86.81 172 ASP A C 1
ATOM 1315 O O . ASP A 1 172 ? 1.457 13.651 -35.280 1.00 86.81 172 ASP A O 1
ATOM 1319 N N . GLU A 1 173 ? 1.724 13.107 -33.127 1.00 83.75 173 GLU A N 1
ATOM 1320 C CA . GLU A 1 173 ? 2.403 11.844 -33.424 1.00 83.75 173 GLU A CA 1
ATOM 1321 C C . GLU A 1 173 ? 1.494 10.871 -34.195 1.00 83.75 173 GLU A C 1
ATOM 1323 O O . GLU A 1 173 ? 1.909 10.274 -35.194 1.00 83.75 173 GLU A O 1
ATOM 1328 N N . ALA A 1 174 ? 0.232 10.735 -33.778 1.00 69.69 174 ALA A N 1
ATOM 1329 C CA . ALA A 1 174 ? -0.741 9.894 -34.468 1.00 69.69 174 ALA A CA 1
ATOM 1330 C C . ALA A 1 174 ? -0.992 10.366 -35.912 1.00 69.69 174 ALA A C 1
ATOM 1332 O O . ALA A 1 174 ? -1.090 9.535 -36.819 1.00 69.69 174 ALA A O 1
ATOM 1333 N N . ARG A 1 175 ? -1.039 11.685 -36.148 1.00 86.25 175 ARG A N 1
ATOM 1334 C CA . ARG A 1 175 ? -1.150 12.268 -37.496 1.00 86.25 175 ARG A CA 1
ATOM 1335 C C . ARG A 1 175 ? 0.054 11.921 -38.367 1.00 86.25 175 ARG A C 1
ATOM 1337 O O . ARG A 1 175 ? -0.135 11.437 -39.479 1.00 86.25 175 ARG A O 1
ATOM 1344 N N . LEU A 1 176 ? 1.274 12.067 -37.850 1.00 85.38 176 LEU A N 1
ATOM 1345 C CA . LEU A 1 176 ? 2.493 11.710 -38.587 1.00 85.38 176 LEU A CA 1
ATOM 1346 C C . LEU A 1 176 ? 2.546 10.213 -38.939 1.00 85.38 176 LEU A C 1
ATOM 1348 O O . LEU A 1 176 ? 2.943 9.845 -40.049 1.00 85.38 176 LEU A O 1
ATOM 1352 N N . ARG A 1 177 ? 2.121 9.334 -38.019 1.00 79.12 177 ARG A N 1
ATOM 1353 C CA . ARG A 1 177 ? 2.015 7.885 -38.278 1.00 79.12 177 ARG A CA 1
ATOM 1354 C C . ARG A 1 177 ? 0.986 7.579 -39.372 1.00 79.12 177 ARG A C 1
ATOM 1356 O O . ARG A 1 177 ? 1.254 6.738 -40.235 1.00 79.12 177 ARG A O 1
ATOM 1363 N N . LEU A 1 178 ? -0.156 8.269 -39.368 1.00 80.38 178 LEU A N 1
ATOM 1364 C CA . LEU A 1 178 ? -1.180 8.127 -40.404 1.00 80.38 178 LEU A CA 1
ATOM 1365 C C . LEU A 1 178 ? -0.645 8.552 -41.779 1.00 80.38 178 LEU A C 1
ATOM 1367 O O . LEU A 1 178 ? -0.717 7.764 -42.717 1.00 80.38 178 LEU A O 1
ATOM 1371 N N . GLU A 1 179 ? -0.015 9.725 -41.885 1.00 85.88 179 GLU A N 1
ATOM 1372 C CA . GLU A 1 179 ? 0.573 10.220 -43.142 1.00 85.88 179 GLU A CA 1
ATOM 1373 C C . GLU A 1 179 ? 1.664 9.292 -43.700 1.00 85.88 179 GLU A C 1
ATOM 1375 O O . GLU A 1 179 ? 1.802 9.128 -44.916 1.00 85.88 179 GLU A O 1
ATOM 1380 N N . ARG A 1 180 ? 2.479 8.679 -42.830 1.00 88.25 180 ARG A N 1
ATOM 1381 C CA . ARG A 1 180 ? 3.460 7.665 -43.251 1.00 88.25 180 ARG A CA 1
ATOM 1382 C C . ARG A 1 180 ? 2.759 6.442 -43.843 1.00 88.25 180 ARG A C 1
ATOM 1384 O O . ARG A 1 180 ? 3.117 6.004 -44.933 1.00 88.25 180 ARG A O 1
ATOM 1391 N N . THR A 1 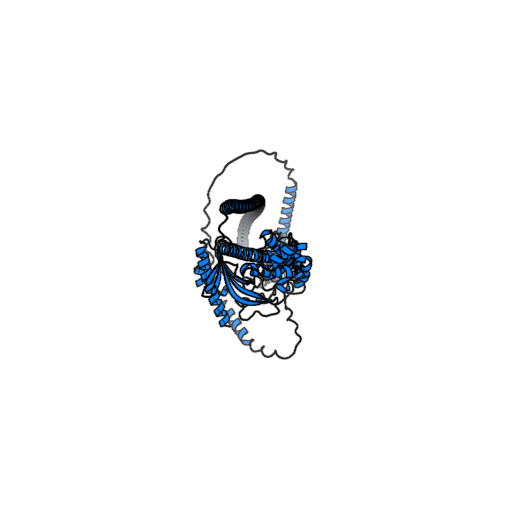181 ? 1.739 5.941 -43.152 1.00 78.12 181 THR A N 1
ATOM 1392 C CA . THR A 1 181 ? 0.970 4.764 -43.579 1.00 78.12 181 THR A CA 1
ATOM 1393 C C . THR A 1 181 ? 0.246 5.018 -44.903 1.00 78.12 181 THR A C 1
ATOM 1395 O O . THR A 1 181 ? 0.243 4.159 -45.781 1.00 78.12 181 THR A O 1
ATOM 1398 N N . GLU A 1 182 ? -0.330 6.208 -45.094 1.00 87.75 182 GLU A N 1
ATOM 1399 C CA . GLU A 1 182 ? -0.968 6.599 -46.356 1.00 87.75 182 GLU A CA 1
ATOM 1400 C C . GLU A 1 182 ? 0.037 6.639 -47.514 1.00 87.75 182 GLU A C 1
ATOM 1402 O O . GLU A 1 182 ? -0.245 6.100 -48.587 1.00 87.75 182 GLU A O 1
ATOM 1407 N N . ARG A 1 183 ? 1.242 7.184 -47.292 1.00 90.81 183 ARG A N 1
ATOM 1408 C CA . ARG A 1 183 ? 2.326 7.169 -48.291 1.00 90.81 183 ARG A CA 1
ATOM 1409 C C . ARG A 1 183 ? 2.770 5.749 -48.647 1.00 90.81 183 ARG A C 1
ATOM 1411 O O . ARG A 1 183 ? 2.966 5.449 -49.826 1.00 90.81 183 ARG A O 1
ATOM 1418 N N . GLU A 1 184 ? 2.909 4.860 -47.667 1.00 85.56 184 GLU A N 1
ATOM 1419 C CA . GLU A 1 184 ? 3.246 3.447 -47.902 1.00 85.56 184 GLU A CA 1
ATOM 1420 C C . GLU A 1 184 ? 2.137 2.702 -48.655 1.00 85.56 184 GLU A C 1
ATOM 1422 O O . GLU A 1 184 ? 2.406 1.931 -49.586 1.00 85.56 184 GLU A O 1
ATOM 1427 N N . LEU A 1 185 ? 0.876 2.976 -48.315 1.00 86.06 185 LEU A N 1
ATOM 1428 C CA . LEU A 1 185 ? -0.275 2.425 -49.018 1.00 86.06 185 LEU A CA 1
ATOM 1429 C C . LEU A 1 185 ? -0.306 2.895 -50.478 1.00 86.06 185 LEU A C 1
ATOM 1431 O O . LEU A 1 185 ? -0.589 2.098 -51.377 1.00 86.06 185 LEU A O 1
ATOM 1435 N N . GLU A 1 186 ? 0.013 4.162 -50.736 1.00 91.56 186 GLU A N 1
ATOM 1436 C CA . GLU A 1 186 ? 0.093 4.712 -52.088 1.00 91.56 186 GLU A CA 1
ATOM 1437 C C . GLU A 1 186 ? 1.244 4.083 -52.894 1.00 91.56 186 GLU A C 1
ATOM 1439 O O . GLU A 1 186 ? 1.044 3.675 -54.044 1.00 91.56 186 GLU A O 1
ATOM 1444 N N . ARG A 1 187 ? 2.429 3.906 -52.283 1.00 89.12 187 ARG A N 1
ATOM 1445 C CA . ARG A 1 187 ? 3.558 3.164 -52.884 1.00 89.12 187 ARG A CA 1
ATOM 1446 C C . ARG A 1 187 ? 3.145 1.741 -53.264 1.00 89.12 187 ARG A C 1
ATOM 1448 O O . ARG A 1 187 ? 3.361 1.317 -54.400 1.00 89.12 187 ARG A O 1
ATOM 1455 N N . THR A 1 188 ? 2.458 1.042 -52.363 1.00 84.56 188 THR A N 1
ATOM 1456 C CA . THR A 1 188 ? 1.965 -0.324 -52.595 1.00 84.56 188 THR A CA 1
ATOM 1457 C C . THR A 1 188 ? 0.961 -0.380 -53.751 1.00 84.56 188 THR A C 1
ATOM 1459 O O . THR A 1 188 ? 1.052 -1.254 -54.617 1.00 84.56 188 THR A O 1
ATOM 1462 N N . HIS A 1 189 ? 0.038 0.585 -53.839 1.00 86.56 189 HIS A N 1
ATOM 1463 C CA . HIS A 1 189 ? -0.894 0.688 -54.966 1.00 86.56 189 HIS A CA 1
ATOM 1464 C C . HIS A 1 189 ? -0.175 0.933 -56.299 1.00 86.56 189 HIS A C 1
ATOM 1466 O O . HIS A 1 189 ? -0.528 0.315 -57.310 1.00 86.56 189 HIS A O 1
ATOM 1472 N N . ARG A 1 190 ? 0.860 1.787 -56.318 1.00 90.19 190 ARG A N 1
ATOM 1473 C CA . ARG A 1 190 ? 1.693 2.002 -57.514 1.00 90.19 190 ARG A CA 1
ATOM 1474 C C . ARG A 1 190 ? 2.389 0.710 -57.950 1.00 90.19 190 ARG A C 1
ATOM 1476 O O . ARG A 1 190 ? 2.343 0.380 -59.139 1.00 90.19 190 ARG A O 1
ATOM 1483 N N . HIS A 1 191 ? 2.956 -0.050 -57.011 1.00 87.94 191 HIS A N 1
ATOM 1484 C CA . HIS A 1 191 ? 3.615 -1.333 -57.291 1.00 87.94 191 HIS A CA 1
ATOM 1485 C C . HIS A 1 191 ? 2.640 -2.371 -57.853 1.00 87.94 191 HIS A C 1
ATOM 1487 O O . HIS A 1 191 ? 2.935 -2.998 -58.872 1.00 87.94 191 HIS A O 1
ATOM 1493 N N . LEU A 1 192 ? 1.441 -2.492 -57.276 1.00 88.44 192 LEU A N 1
ATOM 1494 C CA . LEU A 1 192 ? 0.402 -3.381 -57.799 1.00 88.44 192 LEU A CA 1
ATOM 1495 C C . LEU A 1 192 ? 0.014 -3.008 -59.240 1.00 88.44 192 LEU A C 1
ATOM 1497 O O . LEU A 1 192 ? -0.113 -3.882 -60.100 1.00 88.44 192 LEU A O 1
ATOM 1501 N N . GLY A 1 193 ? -0.119 -1.712 -59.534 1.00 89.25 193 GLY A N 1
ATOM 1502 C CA . GLY A 1 193 ? -0.395 -1.224 -60.886 1.00 89.25 193 GLY A CA 1
ATOM 1503 C C . GLY A 1 193 ? 0.721 -1.548 -61.888 1.00 89.25 193 GLY A C 1
ATOM 1504 O O . GLY A 1 193 ? 0.435 -1.896 -63.037 1.00 89.25 193 GLY A O 1
ATOM 1505 N N . ILE A 1 194 ? 1.991 -1.472 -61.472 1.00 87.50 194 ILE A N 1
ATOM 1506 C CA . ILE A 1 194 ? 3.141 -1.886 -62.294 1.00 87.50 194 ILE A CA 1
ATOM 1507 C C . ILE A 1 194 ? 3.106 -3.399 -62.539 1.00 87.50 194 ILE A C 1
ATOM 1509 O O . ILE A 1 194 ? 3.165 -3.820 -63.696 1.00 87.50 194 ILE A O 1
ATOM 1513 N N . ALA A 1 195 ? 2.936 -4.206 -61.489 1.00 81.50 195 ALA A N 1
ATOM 1514 C CA . ALA A 1 195 ? 2.875 -5.664 -61.587 1.00 81.50 195 ALA A CA 1
ATOM 1515 C C . ALA A 1 195 ? 1.764 -6.128 -62.547 1.00 81.50 195 ALA A C 1
ATOM 1517 O O . ALA A 1 195 ? 1.995 -6.964 -63.422 1.00 81.50 195 ALA A O 1
ATOM 1518 N N . GLN A 1 196 ? 0.581 -5.508 -62.473 1.00 88.81 196 GLN A N 1
ATOM 1519 C CA . GLN A 1 196 ? -0.526 -5.783 -63.395 1.00 88.81 196 GLN A CA 1
ATOM 1520 C C . GLN A 1 196 ? -0.192 -5.445 -64.859 1.00 88.81 196 GLN A C 1
ATOM 1522 O O . GLN A 1 196 ? -0.638 -6.148 -65.771 1.00 88.81 196 GLN A O 1
ATOM 1527 N N . ARG A 1 197 ? 0.585 -4.382 -65.120 1.00 88.75 197 ARG A N 1
ATOM 1528 C CA . ARG A 1 197 ? 1.037 -4.037 -66.481 1.00 88.75 197 ARG A CA 1
ATOM 1529 C C . ARG A 1 197 ? 2.056 -5.043 -67.016 1.00 88.75 197 ARG A C 1
ATOM 1531 O O . ARG A 1 197 ? 1.914 -5.469 -68.161 1.00 88.75 197 ARG A O 1
ATOM 1538 N N . VAL A 1 198 ? 3.023 -5.459 -66.195 1.00 83.06 198 VAL A N 1
ATOM 1539 C CA . VAL A 1 198 ? 4.026 -6.477 -66.562 1.00 83.06 198 VAL A CA 1
ATOM 1540 C C . VAL A 1 198 ? 3.351 -7.812 -66.871 1.00 83.06 198 VAL A C 1
ATOM 1542 O O . VAL A 1 198 ? 3.607 -8.399 -67.919 1.00 83.06 198 VAL A O 1
ATOM 1545 N N . GLN A 1 199 ? 2.406 -8.250 -66.034 1.00 86.12 199 GLN A N 1
ATOM 1546 C CA . GLN A 1 199 ? 1.650 -9.482 -66.271 1.00 86.12 199 GLN A CA 1
ATOM 1547 C C . GLN A 1 199 ? 0.901 -9.451 -67.614 1.00 86.12 199 GLN A C 1
ATOM 1549 O O . GLN A 1 199 ? 0.923 -10.431 -68.358 1.00 86.12 199 GLN A O 1
ATOM 1554 N N . LYS A 1 200 ? 0.266 -8.323 -67.962 1.00 91.06 200 LYS A N 1
ATOM 1555 C CA . LYS A 1 200 ? -0.397 -8.158 -69.268 1.00 91.06 200 LYS A CA 1
ATOM 1556 C C . LYS A 1 200 ? 0.589 -8.219 -70.438 1.00 91.06 200 LYS A C 1
ATOM 1558 O O . LYS A 1 200 ? 0.255 -8.811 -71.462 1.00 91.06 200 LYS A O 1
ATOM 1563 N N . ALA A 1 201 ? 1.774 -7.623 -70.299 1.00 86.19 201 ALA A N 1
ATOM 1564 C CA . ALA A 1 201 ? 2.813 -7.677 -71.325 1.00 86.19 201 ALA A CA 1
ATOM 1565 C C . ALA A 1 201 ? 3.323 -9.113 -71.536 1.00 86.19 201 ALA A C 1
ATOM 1567 O O . ALA A 1 201 ? 3.343 -9.581 -72.671 1.00 86.19 201 ALA A O 1
ATOM 1568 N N . LEU A 1 202 ? 3.610 -9.838 -70.449 1.00 83.50 202 LEU A N 1
ATOM 1569 C CA . LEU A 1 202 ? 4.055 -11.236 -70.497 1.00 83.50 202 LEU A CA 1
ATOM 1570 C C . LEU A 1 202 ? 3.006 -12.164 -71.118 1.00 83.50 202 LEU A C 1
ATOM 1572 O O . LEU A 1 202 ? 3.348 -13.037 -71.910 1.00 83.50 202 LEU A O 1
ATOM 1576 N N . LEU A 1 203 ? 1.720 -11.970 -70.806 1.00 88.31 203 LEU A N 1
ATOM 1577 C CA . LEU A 1 203 ? 0.643 -12.742 -71.437 1.00 88.31 203 LEU A CA 1
ATOM 1578 C C . LEU A 1 203 ? 0.578 -12.494 -72.950 1.00 88.31 203 LEU A C 1
ATOM 1580 O O . LEU A 1 203 ? 0.413 -13.441 -73.717 1.00 88.31 203 LEU A O 1
ATOM 1584 N N . LYS A 1 204 ? 0.752 -11.242 -73.387 1.00 92.19 204 LYS A N 1
ATOM 1585 C CA . LYS A 1 204 ? 0.788 -10.895 -74.812 1.00 92.19 204 LYS A CA 1
ATOM 1586 C C . LYS A 1 204 ? 1.993 -11.528 -75.519 1.00 92.19 204 LYS A C 1
ATOM 1588 O O . LYS A 1 204 ? 1.828 -12.115 -76.585 1.00 92.19 204 LYS A O 1
ATOM 1593 N N . GLU A 1 205 ? 3.176 -11.452 -74.917 1.00 87.44 205 GLU A N 1
ATOM 1594 C CA . GLU A 1 205 ? 4.397 -12.060 -75.458 1.00 87.44 205 GLU A CA 1
ATOM 1595 C C . GLU A 1 205 ? 4.282 -13.591 -75.533 1.00 87.44 205 GLU A C 1
ATOM 1597 O O . GLU A 1 205 ? 4.615 -14.196 -76.552 1.00 87.44 205 GLU A O 1
ATOM 1602 N N . ALA A 1 206 ? 3.702 -14.227 -74.510 1.00 83.69 206 ALA A N 1
ATOM 1603 C CA . ALA A 1 206 ? 3.432 -15.663 -74.510 1.00 83.69 206 ALA A CA 1
ATOM 1604 C C . ALA A 1 206 ? 2.461 -16.081 -75.632 1.00 83.69 206 ALA A C 1
ATOM 1606 O O . ALA A 1 206 ? 2.648 -17.126 -76.266 1.00 83.69 206 ALA A O 1
ATOM 1607 N N . GLU A 1 207 ? 1.433 -15.275 -75.917 1.00 93.12 207 GLU A N 1
ATOM 1608 C CA . GLU A 1 207 ? 0.539 -15.507 -77.056 1.00 93.12 207 GLU A CA 1
ATOM 1609 C C . GLU A 1 207 ? 1.258 -15.363 -78.404 1.00 93.12 207 GLU A C 1
ATOM 1611 O O . GLU A 1 207 ? 1.046 -16.186 -79.301 1.00 93.12 207 GLU A O 1
ATOM 1616 N N . GLU A 1 208 ? 2.112 -14.350 -78.563 1.00 92.50 208 GLU A N 1
ATOM 1617 C CA . GLU A 1 208 ? 2.909 -14.138 -79.776 1.00 92.50 208 GLU A CA 1
ATOM 1618 C C . GLU A 1 208 ? 3.890 -15.297 -80.010 1.00 92.50 208 GLU A C 1
ATOM 1620 O O . GLU A 1 208 ? 3.892 -15.884 -81.098 1.00 92.50 208 GLU A O 1
ATOM 1625 N N . ALA A 1 209 ? 4.614 -15.725 -78.972 1.00 82.75 209 ALA A N 1
ATOM 1626 C CA . ALA A 1 209 ? 5.507 -16.881 -79.018 1.00 82.75 209 ALA A CA 1
ATOM 1627 C C . ALA A 1 209 ? 4.761 -18.175 -79.390 1.00 82.75 209 ALA A C 1
ATOM 1629 O O . ALA A 1 209 ? 5.242 -18.986 -80.190 1.00 82.75 209 ALA A O 1
ATOM 1630 N N . ARG A 1 210 ? 3.539 -18.366 -78.872 1.00 90.25 210 ARG A N 1
ATOM 1631 C CA . ARG A 1 210 ? 2.691 -19.513 -79.229 1.00 90.25 210 ARG A CA 1
ATOM 1632 C C . ARG A 1 210 ? 2.286 -19.481 -80.704 1.00 90.25 210 ARG A C 1
ATOM 1634 O O . ARG A 1 210 ? 2.374 -20.509 -81.380 1.00 90.25 210 ARG A O 1
ATOM 1641 N N . ARG A 1 211 ? 1.886 -18.315 -81.223 1.00 93.50 211 ARG A N 1
ATOM 1642 C CA . ARG A 1 211 ? 1.551 -18.134 -82.649 1.00 93.50 211 ARG A CA 1
ATOM 1643 C C . ARG A 1 211 ? 2.758 -18.390 -83.545 1.00 93.50 211 ARG A C 1
ATOM 1645 O O . ARG A 1 211 ? 2.619 -19.033 -84.587 1.00 93.50 211 ARG A O 1
ATOM 1652 N N . GLU A 1 212 ? 3.938 -17.931 -83.146 1.00 90.31 212 GLU A N 1
ATOM 1653 C CA . GLU A 1 212 ? 5.176 -18.185 -83.876 1.00 90.31 212 GLU A CA 1
ATOM 1654 C C . GLU A 1 212 ? 5.545 -19.673 -83.885 1.00 90.31 212 GLU A C 1
ATOM 1656 O O . GLU A 1 212 ? 5.818 -20.226 -84.952 1.00 90.31 212 GLU A O 1
ATOM 1661 N N . SER A 1 213 ? 5.457 -20.354 -82.740 1.00 84.56 213 SER A N 1
ATOM 1662 C CA . SER A 1 213 ? 5.667 -21.803 -82.655 1.00 84.56 213 SER A CA 1
ATOM 1663 C C . SER A 1 213 ? 4.718 -22.570 -83.581 1.00 84.56 213 SER A C 1
ATOM 1665 O O . SER A 1 213 ? 5.141 -23.459 -84.324 1.00 84.56 213 SER A O 1
ATOM 1667 N N . GLU A 1 214 ? 3.437 -22.195 -83.620 1.00 90.88 214 GLU A N 1
ATOM 1668 C CA . GLU A 1 214 ? 2.479 -22.780 -84.560 1.00 90.88 214 GLU A CA 1
ATOM 1669 C C . GLU A 1 214 ? 2.832 -22.492 -86.022 1.00 90.88 214 GLU A C 1
ATOM 1671 O O . GLU A 1 214 ? 2.739 -23.390 -86.863 1.00 90.88 214 GLU A O 1
ATOM 1676 N N . ARG A 1 215 ? 3.257 -21.264 -86.346 1.00 91.94 215 ARG A N 1
ATOM 1677 C CA . ARG A 1 215 ? 3.707 -20.887 -87.694 1.00 91.94 215 ARG A CA 1
ATOM 1678 C C . ARG A 1 215 ? 4.893 -21.745 -88.130 1.00 91.94 215 ARG A C 1
ATOM 1680 O O . ARG A 1 215 ? 4.868 -22.280 -89.240 1.00 91.94 215 ARG A O 1
ATOM 1687 N N . LEU A 1 216 ? 5.885 -21.909 -87.256 1.00 87.50 216 LEU A N 1
ATOM 1688 C CA . LEU A 1 216 ? 7.068 -22.736 -87.491 1.00 87.50 216 LEU A CA 1
ATOM 1689 C C . LEU A 1 216 ? 6.692 -24.211 -87.654 1.00 87.50 216 LEU A C 1
ATOM 1691 O O . LEU A 1 216 ? 7.115 -24.836 -88.624 1.00 87.50 216 LEU A O 1
ATOM 1695 N N . ARG A 1 217 ? 5.815 -24.752 -86.798 1.00 82.88 217 ARG A N 1
ATOM 1696 C CA . ARG A 1 217 ? 5.294 -26.126 -86.932 1.00 82.88 217 ARG A CA 1
ATOM 1697 C C . ARG A 1 217 ? 4.573 -26.345 -88.261 1.00 82.88 217 ARG A C 1
ATOM 1699 O O . ARG A 1 217 ? 4.816 -27.348 -88.930 1.00 82.88 217 ARG A O 1
ATOM 1706 N N . ARG A 1 218 ? 3.727 -25.403 -88.692 1.00 87.12 218 ARG A N 1
ATOM 1707 C CA . ARG A 1 218 ? 3.063 -25.460 -90.011 1.00 87.12 218 ARG A CA 1
ATOM 1708 C C . ARG A 1 218 ? 4.063 -25.326 -91.163 1.00 87.12 218 ARG A C 1
ATOM 1710 O O . ARG A 1 218 ? 3.856 -25.920 -92.217 1.00 87.12 218 ARG A O 1
ATOM 1717 N N . GLY A 1 219 ? 5.123 -24.536 -90.997 1.00 82.88 219 GLY A N 1
ATOM 1718 C CA . GLY A 1 219 ? 6.240 -24.447 -91.940 1.00 82.88 219 GLY A CA 1
ATOM 1719 C C . GLY A 1 219 ? 6.954 -25.789 -92.098 1.00 82.88 219 GLY A C 1
ATOM 1720 O O . GLY A 1 219 ? 7.021 -26.314 -93.204 1.00 82.88 219 GLY A O 1
ATOM 1721 N N . ALA A 1 220 ? 7.372 -26.393 -90.985 1.00 75.00 220 ALA A N 1
ATOM 1722 C CA . ALA A 1 220 ? 8.027 -27.699 -90.957 1.00 75.00 220 ALA A CA 1
ATOM 1723 C C . ALA A 1 220 ? 7.152 -28.807 -91.569 1.00 75.00 220 ALA A C 1
ATOM 1725 O O . ALA A 1 220 ? 7.628 -29.586 -92.391 1.00 75.00 220 ALA A O 1
ATOM 1726 N N . ALA A 1 221 ? 5.852 -28.831 -91.254 1.00 77.12 221 ALA A N 1
ATOM 1727 C CA . ALA A 1 221 ? 4.910 -29.786 -91.841 1.00 77.12 221 ALA A CA 1
ATOM 1728 C C . ALA A 1 221 ? 4.747 -29.622 -93.365 1.00 77.12 221 ALA A C 1
ATOM 1730 O O . ALA A 1 221 ? 4.466 -30.597 -94.059 1.00 77.12 221 ALA A O 1
ATOM 1731 N N . ARG A 1 222 ? 4.921 -28.403 -93.899 1.00 79.06 222 ARG A N 1
ATOM 1732 C CA . ARG A 1 222 ? 4.919 -28.146 -95.349 1.00 79.06 222 ARG A CA 1
ATOM 1733 C C . ARG A 1 222 ? 6.224 -28.580 -96.007 1.00 79.06 222 ARG A C 1
ATOM 1735 O O . ARG A 1 222 ? 6.163 -29.208 -97.057 1.00 79.06 222 ARG A O 1
ATOM 1742 N N . SER A 1 223 ? 7.370 -28.320 -95.379 1.00 69.94 223 SER A N 1
ATOM 1743 C CA . SER A 1 223 ? 8.669 -28.800 -95.868 1.00 69.94 223 SER A CA 1
ATOM 1744 C C . SER A 1 223 ? 8.745 -30.329 -95.890 1.00 69.94 223 SER A C 1
ATOM 1746 O O . SER A 1 223 ? 9.242 -30.893 -96.853 1.00 69.94 223 SER A O 1
ATOM 1748 N N . ALA A 1 224 ? 8.154 -31.005 -94.899 1.00 65.88 224 ALA A N 1
ATOM 1749 C CA . ALA A 1 224 ? 8.065 -32.467 -94.857 1.00 65.88 224 ALA A CA 1
ATOM 1750 C C . ALA A 1 224 ? 7.135 -33.076 -95.929 1.00 65.88 224 ALA A C 1
ATOM 1752 O O . ALA A 1 224 ? 7.171 -34.280 -96.158 1.00 65.88 224 ALA A O 1
ATOM 1753 N N . ARG A 1 225 ? 6.283 -32.267 -96.579 1.00 64.19 225 ARG A N 1
ATOM 1754 C CA . ARG A 1 225 ? 5.372 -32.705 -97.652 1.00 64.19 225 ARG A CA 1
ATOM 1755 C C . ARG A 1 225 ? 5.905 -32.444 -99.058 1.00 64.19 225 ARG A C 1
ATOM 1757 O O . ARG A 1 225 ? 5.180 -32.713 -100.010 1.00 64.19 225 ARG A O 1
ATOM 1764 N N . ARG A 1 226 ? 7.123 -31.918 -99.209 1.00 46.19 226 ARG A N 1
ATOM 1765 C CA . ARG A 1 226 ? 7.783 -31.797 -100.512 1.00 46.19 226 ARG A CA 1
ATOM 1766 C C . ARG A 1 226 ? 8.561 -33.100 -100.754 1.00 46.19 226 ARG A C 1
ATOM 1768 O O . ARG A 1 226 ? 9.551 -33.316 -100.061 1.00 46.19 226 ARG A O 1
ATOM 1775 N N . PRO A 1 227 ? 8.112 -33.996 -101.649 1.00 49.03 227 PRO A N 1
ATOM 1776 C CA . PRO A 1 227 ? 8.904 -35.152 -102.020 1.00 49.03 227 PRO A CA 1
ATOM 1777 C C . PRO A 1 227 ? 9.968 -34.658 -103.001 1.00 49.03 227 PRO A C 1
ATOM 1779 O O . PRO A 1 227 ? 9.665 -34.423 -104.167 1.00 49.03 227 PRO A O 1
ATOM 1782 N N . ASP A 1 228 ? 11.191 -34.435 -102.519 1.00 44.19 228 ASP A N 1
ATOM 1783 C CA . ASP A 1 228 ? 12.351 -34.407 -103.409 1.00 44.19 228 ASP A CA 1
ATOM 1784 C C . ASP A 1 228 ? 12.678 -35.859 -103.771 1.00 44.19 228 ASP A C 1
ATOM 1786 O O . ASP A 1 228 ? 13.358 -36.585 -103.045 1.00 44.19 228 ASP A O 1
ATOM 1790 N N . GLU A 1 229 ? 12.143 -36.293 -104.911 1.00 50.66 229 GLU A N 1
ATOM 1791 C CA . GLU A 1 229 ? 12.695 -37.392 -105.701 1.00 50.66 229 GLU A CA 1
ATOM 1792 C C . GLU A 1 229 ? 14.044 -36.945 -106.291 1.00 50.66 229 GLU A C 1
ATOM 1794 O O . GLU A 1 229 ? 14.119 -36.570 -107.456 1.00 50.66 229 GLU A O 1
ATOM 1799 N N . ASN A 1 230 ? 15.090 -36.900 -105.458 1.00 52.84 230 ASN A N 1
ATOM 1800 C CA . ASN A 1 230 ? 16.512 -37.106 -105.792 1.00 52.84 230 ASN A CA 1
ATOM 1801 C C . ASN A 1 230 ? 17.423 -36.420 -104.765 1.00 52.84 230 ASN A C 1
ATOM 1803 O O . ASN A 1 230 ? 17.821 -35.272 -104.935 1.00 52.84 230 ASN A O 1
ATOM 1807 N N . SER A 1 231 ? 17.835 -37.170 -103.748 1.00 46.62 231 SER A N 1
ATOM 1808 C CA . SER A 1 231 ? 19.192 -37.099 -103.185 1.00 46.62 231 SER A CA 1
ATOM 1809 C C . SER A 1 231 ? 19.325 -38.318 -102.278 1.00 46.62 231 SER A C 1
ATOM 1811 O O . SER A 1 231 ? 18.742 -38.379 -101.198 1.00 46.62 231 SER A O 1
ATOM 1813 N N . ASP A 1 232 ? 19.765 -39.442 -102.815 1.00 39.09 232 ASP A N 1
ATOM 1814 C CA . ASP A 1 232 ? 21.172 -39.779 -103.021 1.00 39.09 232 ASP A CA 1
ATOM 1815 C C . ASP A 1 232 ? 22.011 -39.680 -101.739 1.00 39.09 232 ASP A C 1
ATOM 1817 O O . ASP A 1 232 ? 22.140 -38.660 -101.061 1.00 39.09 232 ASP A O 1
ATOM 1821 N N . SER A 1 233 ? 22.519 -40.853 -101.416 1.00 51.19 233 SER A N 1
ATOM 1822 C CA . SER A 1 233 ? 23.293 -41.277 -100.273 1.00 51.19 233 SER A CA 1
ATOM 1823 C C . SER A 1 233 ? 24.614 -40.529 -100.137 1.00 51.19 233 SER A C 1
ATOM 1825 O O . SER A 1 233 ? 25.557 -40.834 -100.855 1.00 51.19 233 SER A O 1
ATOM 1827 N N . THR A 1 234 ? 24.737 -39.614 -99.170 1.00 50.31 234 THR A N 1
ATOM 1828 C CA . THR A 1 234 ? 25.996 -39.362 -98.428 1.00 50.31 234 THR A CA 1
ATOM 1829 C C . THR A 1 234 ? 25.785 -38.324 -97.323 1.00 50.31 234 THR A C 1
ATOM 1831 O O . THR A 1 234 ? 25.968 -37.133 -97.535 1.00 50.31 234 THR A O 1
ATOM 1834 N N . LEU A 1 235 ? 25.425 -38.760 -96.111 1.00 42.69 235 LEU A N 1
ATOM 1835 C CA . LEU A 1 235 ? 25.568 -37.936 -94.895 1.00 42.69 235 LEU A CA 1
ATOM 1836 C C . LEU A 1 235 ? 25.691 -38.803 -93.626 1.00 42.69 235 LEU A C 1
ATOM 1838 O O . LEU A 1 235 ? 25.159 -38.497 -92.566 1.00 42.69 235 LEU A O 1
ATOM 1842 N N . GLU A 1 236 ? 26.469 -39.885 -93.728 1.00 44.94 236 GLU A N 1
ATOM 1843 C CA . GLU A 1 236 ? 27.135 -40.539 -92.593 1.00 44.94 236 GLU A CA 1
ATOM 1844 C C . GLU A 1 236 ? 28.546 -39.949 -92.436 1.00 44.94 236 GLU A C 1
ATOM 1846 O O . GLU A 1 236 ? 29.530 -40.538 -92.889 1.00 44.94 236 GLU A O 1
ATOM 1851 N N . ARG A 1 237 ? 28.651 -38.745 -91.856 1.00 48.75 237 ARG A N 1
ATOM 1852 C CA . ARG A 1 237 ? 29.840 -38.232 -91.133 1.00 48.75 237 ARG A CA 1
ATOM 1853 C C . ARG A 1 237 ? 29.666 -36.748 -90.815 1.00 48.75 237 ARG A C 1
ATOM 1855 O O . ARG A 1 237 ? 30.059 -35.905 -91.607 1.00 48.75 237 ARG A O 1
ATOM 1862 N N . ALA A 1 238 ? 29.077 -36.460 -89.654 1.00 46.50 238 ALA A N 1
ATOM 1863 C CA . ALA A 1 238 ? 29.376 -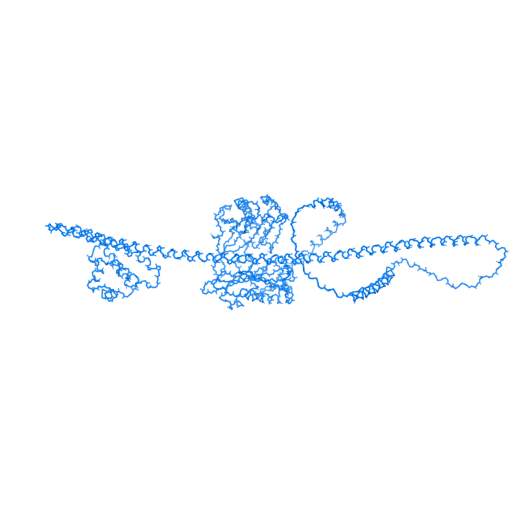35.315 -88.777 1.00 46.50 238 ALA A CA 1
ATOM 1864 C C . ALA A 1 238 ? 28.216 -35.102 -87.788 1.00 46.50 238 ALA A C 1
ATOM 1866 O O . ALA A 1 238 ? 27.498 -34.110 -87.850 1.00 46.50 238 ALA A O 1
ATOM 1867 N N . PHE A 1 239 ? 28.038 -36.031 -86.849 1.00 39.25 239 PHE A N 1
ATOM 1868 C CA . PHE A 1 239 ? 27.348 -35.724 -85.598 1.00 39.25 239 PHE A CA 1
ATOM 1869 C C . PHE A 1 239 ? 28.361 -35.920 -84.468 1.00 39.25 239 PHE A C 1
ATOM 1871 O O . PHE A 1 239 ? 28.740 -37.063 -84.203 1.00 39.25 239 PHE A O 1
ATOM 1878 N N . PRO A 1 240 ? 28.861 -34.848 -83.824 1.00 44.88 240 PRO A N 1
ATOM 1879 C CA . PRO A 1 240 ? 29.572 -35.010 -82.569 1.00 44.88 240 PRO A CA 1
ATOM 1880 C C . PRO A 1 240 ? 28.607 -35.601 -81.538 1.00 44.88 240 PRO A C 1
ATOM 1882 O O . PRO A 1 240 ? 27.406 -35.321 -81.552 1.00 44.88 240 PRO A O 1
ATOM 1885 N N . ALA A 1 241 ? 29.157 -36.466 -80.690 1.00 41.69 241 ALA A N 1
ATOM 1886 C CA . ALA A 1 241 ? 28.458 -37.247 -79.687 1.00 41.69 241 ALA A CA 1
ATOM 1887 C C . ALA A 1 241 ? 27.311 -36.477 -79.016 1.00 41.69 241 ALA A C 1
ATOM 1889 O O . ALA A 1 241 ? 27.483 -35.394 -78.454 1.00 41.69 241 ALA A O 1
ATOM 1890 N N . ARG A 1 242 ? 26.137 -37.103 -79.070 1.00 37.38 242 ARG A N 1
ATOM 1891 C CA . ARG A 1 242 ? 24.930 -36.765 -78.326 1.00 37.38 242 ARG A CA 1
ATOM 1892 C C . ARG A 1 242 ? 25.305 -36.695 -76.838 1.00 37.38 242 ARG A C 1
ATOM 1894 O O . ARG A 1 242 ? 25.410 -37.726 -76.182 1.00 37.38 242 ARG A O 1
ATOM 1901 N N . ARG A 1 243 ? 25.555 -35.492 -76.310 1.00 35.84 243 ARG A N 1
ATOM 1902 C CA . ARG A 1 243 ? 25.569 -35.268 -74.861 1.00 35.84 243 ARG A CA 1
ATOM 1903 C C . ARG A 1 243 ? 24.132 -35.445 -74.400 1.00 35.84 243 ARG A C 1
ATOM 1905 O O . ARG A 1 243 ? 23.274 -34.602 -74.644 1.00 35.84 243 ARG A O 1
ATOM 1912 N N . GLU A 1 244 ? 23.880 -36.603 -73.817 1.00 37.09 244 GLU A N 1
ATOM 1913 C CA . GLU A 1 244 ? 22.703 -36.887 -73.024 1.00 37.09 244 GLU A CA 1
ATOM 1914 C C . GLU A 1 244 ? 22.665 -35.844 -71.899 1.00 37.09 244 GLU A C 1
ATOM 1916 O O . GLU A 1 244 ? 23.419 -35.920 -70.930 1.00 37.09 244 GLU A O 1
ATOM 1921 N N . ILE A 1 245 ? 21.854 -34.795 -72.065 1.00 38.78 245 ILE A N 1
ATOM 1922 C CA . ILE A 1 245 ? 21.451 -33.963 -70.936 1.00 38.78 245 ILE A CA 1
ATOM 1923 C C . ILE A 1 245 ? 20.484 -34.840 -70.151 1.00 38.78 245 ILE A C 1
ATOM 1925 O O . ILE A 1 245 ? 19.280 -34.866 -70.405 1.00 38.78 245 ILE A O 1
ATOM 1929 N N . VAL A 1 246 ? 21.052 -35.624 -69.239 1.00 39.38 246 VAL A N 1
ATOM 1930 C CA . VAL A 1 246 ? 20.322 -36.196 -68.119 1.00 39.38 246 VAL A CA 1
ATOM 1931 C C . VAL A 1 246 ? 19.814 -35.001 -67.323 1.00 39.38 246 VAL A C 1
ATOM 1933 O O . VAL A 1 246 ? 20.563 -34.371 -66.579 1.00 39.38 246 VAL A O 1
ATOM 1936 N N . LEU A 1 247 ? 18.547 -34.643 -67.527 1.00 41.31 247 LEU A N 1
ATOM 1937 C CA . LEU A 1 247 ? 17.807 -33.869 -66.542 1.00 41.31 247 LEU A CA 1
ATOM 1938 C C . LEU A 1 247 ? 17.758 -34.748 -65.294 1.00 41.31 247 LEU A C 1
ATOM 1940 O O . LEU A 1 247 ? 16.991 -35.712 -65.230 1.00 41.31 247 LEU A O 1
ATOM 1944 N N . GLY A 1 248 ? 18.673 -34.466 -64.366 1.00 38.09 248 GLY A N 1
ATOM 1945 C CA . GLY A 1 248 ? 18.716 -35.089 -63.057 1.00 38.09 248 GLY A CA 1
ATOM 1946 C C . GLY A 1 248 ? 17.331 -35.003 -62.434 1.00 38.09 248 GLY A C 1
ATOM 1947 O O . GLY A 1 248 ? 16.705 -33.948 -62.404 1.00 38.09 248 GLY A O 1
ATOM 1948 N N . ARG A 1 249 ? 16.844 -36.151 -61.976 1.00 43.06 249 ARG A N 1
ATOM 1949 C CA . ARG A 1 249 ? 15.547 -36.335 -61.322 1.00 43.06 249 ARG A CA 1
ATOM 1950 C C . ARG A 1 249 ? 15.512 -35.748 -59.902 1.00 43.06 249 ARG A C 1
ATOM 1952 O O . ARG A 1 249 ? 14.563 -36.001 -59.171 1.00 43.06 249 ARG A O 1
ATOM 1959 N N . ASP A 1 250 ? 16.493 -34.927 -59.552 1.00 39.66 250 ASP A N 1
ATOM 1960 C CA . ASP A 1 250 ? 16.563 -34.213 -58.291 1.00 39.66 250 ASP A CA 1
ATOM 1961 C C . ASP A 1 250 ? 16.406 -32.728 -58.614 1.00 39.66 250 ASP A C 1
ATOM 1963 O O . ASP A 1 250 ? 17.283 -32.094 -59.199 1.00 39.66 250 ASP A O 1
ATOM 1967 N N . GLY A 1 251 ? 15.215 -32.202 -58.320 1.00 52.69 251 GLY A N 1
ATOM 1968 C CA . GLY A 1 251 ? 14.928 -30.779 -58.403 1.00 52.69 251 GLY A CA 1
ATOM 1969 C C . GLY A 1 251 ? 15.784 -30.043 -57.385 1.00 52.69 251 GLY A C 1
ATOM 1970 O O . GLY A 1 251 ? 15.409 -29.941 -56.220 1.00 52.69 251 GLY A O 1
ATOM 1971 N N . ASP A 1 252 ? 16.937 -29.559 -57.830 1.00 47.72 252 ASP A N 1
ATOM 1972 C CA . ASP A 1 252 ? 17.813 -28.742 -57.008 1.00 47.72 252 ASP A CA 1
ATOM 1973 C C . ASP A 1 252 ? 17.250 -27.315 -56.942 1.00 47.72 252 ASP A C 1
ATOM 1975 O O . ASP A 1 252 ? 17.462 -26.480 -57.828 1.00 47.72 252 ASP A O 1
ATOM 1979 N N . LEU A 1 253 ? 16.471 -27.063 -55.885 1.00 46.47 253 LEU A N 1
ATOM 1980 C CA . LEU A 1 253 ? 15.938 -25.750 -55.502 1.00 46.47 253 LEU A CA 1
ATOM 1981 C C . LEU A 1 253 ? 17.035 -24.669 -55.452 1.00 46.47 253 LEU A C 1
ATOM 1983 O O . LEU A 1 253 ? 16.751 -23.508 -55.738 1.00 46.47 253 LEU A O 1
ATOM 1987 N N . ALA A 1 254 ? 18.300 -25.052 -55.241 1.00 50.25 254 ALA A N 1
ATOM 1988 C CA . ALA A 1 254 ? 19.430 -24.128 -55.218 1.00 50.25 254 ALA A CA 1
ATOM 1989 C C . ALA A 1 254 ? 19.707 -23.439 -56.571 1.00 50.25 254 ALA A C 1
ATOM 1991 O O . ALA A 1 254 ? 20.318 -22.370 -56.603 1.00 50.25 254 ALA A O 1
ATOM 1992 N N . SER A 1 255 ? 19.261 -24.007 -57.701 1.00 53.81 255 SER A N 1
ATOM 1993 C CA . SER A 1 255 ? 19.366 -23.339 -59.009 1.00 53.81 255 SER A CA 1
ATOM 1994 C C . SER A 1 255 ? 18.298 -22.262 -59.206 1.00 53.81 255 SER A C 1
ATOM 1996 O O . SER A 1 255 ? 18.521 -21.343 -59.993 1.00 53.81 255 SER A O 1
ATOM 1998 N N . TYR A 1 256 ? 17.150 -22.374 -58.533 1.00 51.72 256 TYR A N 1
ATOM 1999 C CA . TYR A 1 256 ? 16.103 -21.352 -58.568 1.00 51.72 256 TYR A CA 1
ATOM 2000 C C . TYR A 1 256 ? 16.421 -20.212 -57.603 1.00 51.72 256 TYR A C 1
ATOM 2002 O O . TYR A 1 256 ? 16.276 -19.057 -57.993 1.00 51.72 256 TYR A O 1
ATOM 2010 N N . ASP A 1 257 ? 16.949 -20.521 -56.416 1.00 51.84 257 ASP A N 1
ATOM 2011 C CA . ASP A 1 257 ? 17.386 -19.503 -55.453 1.00 51.84 257 ASP A CA 1
ATOM 2012 C C . ASP A 1 257 ? 18.478 -18.608 -56.043 1.00 51.84 257 ASP A C 1
ATOM 2014 O O . ASP A 1 257 ? 18.401 -17.392 -55.931 1.00 51.84 257 ASP A O 1
ATOM 2018 N N . ARG A 1 258 ? 19.415 -19.169 -56.816 1.00 57.38 258 ARG A N 1
ATOM 2019 C CA . ARG A 1 258 ? 20.471 -18.379 -57.470 1.00 57.38 258 ARG A CA 1
ATOM 2020 C C . ARG A 1 258 ? 19.949 -17.435 -58.563 1.00 57.38 258 ARG A C 1
ATOM 2022 O O . ARG A 1 258 ? 20.534 -16.385 -58.806 1.00 57.38 258 ARG A O 1
ATOM 2029 N N . VAL A 1 259 ? 18.856 -17.804 -59.237 1.00 54.59 259 VAL A N 1
ATOM 2030 C CA . VAL A 1 259 ? 18.191 -16.942 -60.232 1.00 54.59 259 VAL A CA 1
ATOM 2031 C C . VAL A 1 259 ? 17.319 -15.893 -59.538 1.00 54.59 259 VAL A C 1
ATOM 2033 O O . VAL A 1 259 ? 17.259 -14.758 -60.000 1.00 54.59 259 VAL A O 1
ATOM 2036 N N . LEU A 1 260 ? 16.683 -16.236 -58.415 1.00 57.19 260 LEU A N 1
ATOM 2037 C CA . LEU A 1 260 ? 15.921 -15.288 -57.604 1.00 57.19 260 LEU A CA 1
ATOM 2038 C C . LEU A 1 260 ? 16.828 -14.274 -56.897 1.00 57.19 260 LEU A C 1
ATOM 2040 O O . LEU A 1 260 ? 16.467 -13.105 -56.856 1.00 57.19 260 LEU A O 1
ATOM 2044 N N . GLU A 1 261 ? 18.015 -14.672 -56.437 1.00 61.72 261 GLU A N 1
ATOM 2045 C CA . GLU A 1 261 ? 19.035 -13.764 -55.893 1.00 61.72 261 GLU A CA 1
ATOM 2046 C C . GLU A 1 261 ? 19.569 -12.795 -56.957 1.00 61.72 261 GLU A C 1
ATOM 2048 O O . GLU A 1 261 ? 19.738 -11.613 -56.673 1.00 61.72 261 GLU A O 1
ATOM 2053 N N . LEU A 1 262 ? 19.761 -13.249 -58.203 1.00 59.34 262 LEU A N 1
ATOM 2054 C CA . LEU A 1 262 ? 20.141 -12.371 -59.318 1.00 59.34 262 LEU A CA 1
ATOM 2055 C C . LEU A 1 262 ? 19.042 -11.350 -59.655 1.00 59.34 262 LEU A C 1
ATOM 2057 O O . LEU A 1 262 ? 19.339 -10.179 -59.870 1.00 59.34 262 LEU A O 1
ATOM 2061 N N . ILE A 1 263 ? 17.772 -11.768 -59.653 1.00 59.25 263 ILE A N 1
ATOM 2062 C CA . ILE A 1 263 ? 16.635 -10.868 -59.911 1.00 59.25 263 ILE A CA 1
ATOM 2063 C C . ILE A 1 263 ? 16.401 -9.910 -58.731 1.00 59.25 263 ILE A C 1
ATOM 2065 O O . ILE A 1 263 ? 16.049 -8.751 -58.948 1.00 59.25 263 ILE A O 1
ATOM 2069 N N . ALA A 1 264 ? 16.597 -10.367 -57.491 1.00 61.69 264 ALA A N 1
ATOM 2070 C CA . ALA A 1 264 ? 16.486 -9.535 -56.295 1.00 61.69 264 ALA A CA 1
ATOM 2071 C C . ALA A 1 264 ? 17.614 -8.494 -56.222 1.00 61.69 264 ALA A C 1
ATOM 2073 O O . ALA A 1 264 ? 17.334 -7.332 -55.942 1.00 61.69 264 ALA A O 1
ATOM 2074 N N . GLY A 1 265 ? 18.848 -8.875 -56.570 1.00 69.44 265 GLY A N 1
ATOM 2075 C CA . GLY A 1 265 ? 19.982 -7.951 -56.649 1.00 69.44 265 GLY A CA 1
ATOM 2076 C C . GLY A 1 265 ? 19.794 -6.868 -57.717 1.00 69.44 265 GLY A C 1
ATOM 2077 O O . GLY A 1 265 ? 20.017 -5.691 -57.446 1.00 69.44 265 GLY A O 1
ATOM 2078 N N . GLU A 1 266 ? 19.283 -7.225 -58.904 1.00 68.88 266 GLU A N 1
ATOM 2079 C CA . GLU A 1 266 ? 18.949 -6.231 -59.940 1.00 68.88 266 GLU A CA 1
ATOM 2080 C C . GLU A 1 266 ? 17.773 -5.320 -59.535 1.00 68.88 266 GLU A C 1
ATOM 2082 O O . GLU A 1 266 ? 17.700 -4.165 -59.965 1.00 68.88 266 GLU A O 1
ATOM 2087 N N . ALA A 1 267 ? 16.843 -5.809 -58.706 1.00 57.34 267 ALA A N 1
ATOM 2088 C CA . ALA A 1 267 ? 15.750 -5.000 -58.171 1.00 57.34 267 ALA A CA 1
ATOM 2089 C C . ALA A 1 267 ? 16.237 -4.004 -57.102 1.00 57.34 267 ALA A C 1
ATOM 2091 O O . ALA A 1 267 ? 15.822 -2.846 -57.147 1.00 57.34 267 ALA A O 1
ATOM 2092 N N . GLU A 1 268 ? 17.152 -4.409 -56.214 1.00 65.75 268 GLU A N 1
ATOM 2093 C CA . GLU A 1 268 ? 17.778 -3.525 -55.218 1.00 65.75 268 GLU A CA 1
ATOM 2094 C C . GLU A 1 268 ? 18.650 -2.442 -55.865 1.00 65.75 268 GLU A C 1
ATOM 2096 O O . GLU A 1 268 ? 18.538 -1.271 -55.497 1.00 65.75 268 GLU A O 1
ATOM 2101 N N . GLU A 1 269 ? 19.461 -2.779 -56.877 1.00 67.75 269 GLU A N 1
ATOM 2102 C CA . GLU A 1 269 ? 20.242 -1.775 -57.619 1.00 67.75 269 GLU A CA 1
ATOM 2103 C C . GLU A 1 269 ? 19.329 -0.767 -58.333 1.00 67.75 269 GLU A C 1
ATOM 2105 O O . GLU A 1 269 ? 19.612 0.434 -58.383 1.00 67.75 269 GLU A O 1
ATOM 2110 N N . ARG A 1 270 ? 18.182 -1.229 -58.846 1.00 67.19 270 ARG A N 1
ATOM 2111 C CA . ARG A 1 270 ? 17.193 -0.361 -59.493 1.00 67.19 270 ARG A CA 1
ATOM 2112 C C . ARG A 1 270 ? 16.422 0.505 -58.493 1.00 67.19 270 ARG A C 1
ATOM 2114 O O . ARG A 1 270 ? 16.052 1.625 -58.839 1.00 67.19 270 ARG A O 1
ATOM 2121 N N . GLU A 1 271 ? 16.197 0.026 -57.274 1.00 68.75 271 GLU A N 1
ATOM 2122 C CA . GLU A 1 271 ? 15.582 0.795 -56.187 1.00 68.75 271 GLU A CA 1
ATOM 2123 C C . GLU A 1 271 ? 16.550 1.846 -55.622 1.00 68.75 271 GLU A C 1
ATOM 2125 O O . GLU A 1 271 ? 16.157 2.996 -55.428 1.00 68.75 271 GLU A O 1
ATOM 2130 N N . GLN A 1 272 ? 17.842 1.525 -55.489 1.00 71.19 272 GLN A N 1
ATOM 2131 C CA . GLN A 1 272 ? 18.885 2.510 -55.167 1.00 71.19 272 GLN A CA 1
ATOM 2132 C C . GLN A 1 272 ? 19.029 3.583 -56.261 1.00 71.19 272 GLN A C 1
ATOM 2134 O O . GLN A 1 272 ? 19.187 4.771 -55.959 1.00 71.19 272 GLN A O 1
ATOM 2139 N N . ALA A 1 273 ? 18.903 3.204 -57.537 1.00 64.06 273 ALA A N 1
ATOM 2140 C CA . ALA A 1 273 ? 18.895 4.155 -58.649 1.00 64.06 273 ALA A CA 1
ATOM 2141 C C . ALA A 1 273 ? 17.649 5.067 -58.663 1.00 64.06 273 ALA A C 1
ATOM 2143 O O . ALA A 1 273 ? 17.726 6.198 -59.134 1.00 64.06 273 ALA A O 1
ATOM 2144 N N . LEU A 1 274 ? 16.506 4.605 -58.143 1.00 62.12 274 LEU A N 1
ATOM 2145 C CA . LEU A 1 274 ? 15.294 5.423 -58.007 1.00 62.12 274 LEU A CA 1
ATOM 2146 C C . LEU A 1 274 ? 15.348 6.340 -56.777 1.00 62.12 274 LEU A C 1
ATOM 2148 O O . LEU A 1 274 ? 14.999 7.511 -56.893 1.00 62.12 274 LEU A O 1
ATOM 2152 N N . ASN A 1 275 ? 15.858 5.858 -55.640 1.00 65.50 275 ASN A N 1
ATOM 2153 C CA . ASN A 1 275 ? 16.023 6.668 -54.427 1.00 65.50 275 ASN A CA 1
ATOM 2154 C C . ASN A 1 275 ? 17.040 7.805 -54.619 1.00 65.50 275 ASN A C 1
ATOM 2156 O O . ASN A 1 275 ? 16.809 8.916 -54.153 1.00 65.50 275 ASN A O 1
ATOM 2160 N N . SER A 1 276 ? 18.117 7.569 -55.377 1.00 66.31 276 SER A N 1
ATOM 2161 C CA . SER A 1 276 ? 19.068 8.630 -55.753 1.00 66.31 276 SER A CA 1
ATOM 2162 C C . SER A 1 276 ? 18.481 9.659 -56.730 1.00 66.31 276 SER A C 1
ATOM 2164 O O . SER A 1 276 ? 18.955 10.793 -56.783 1.00 66.31 276 SER A O 1
ATOM 2166 N N . LEU A 1 277 ? 17.430 9.301 -57.477 1.00 63.94 277 LEU A N 1
ATOM 2167 C CA . LEU A 1 277 ? 16.695 10.233 -58.333 1.00 63.94 277 LEU A CA 1
ATOM 2168 C C . LEU A 1 277 ? 15.701 11.095 -57.537 1.00 63.94 277 LEU A C 1
ATOM 2170 O O . LEU A 1 277 ? 15.579 12.282 -57.834 1.00 63.94 277 LEU A O 1
ATOM 2174 N N . ASP A 1 278 ? 15.031 10.539 -56.522 1.00 56.94 278 ASP A N 1
ATOM 2175 C CA . ASP A 1 278 ? 14.152 11.305 -55.619 1.00 56.94 278 ASP A CA 1
ATOM 2176 C C . ASP A 1 278 ? 14.966 12.304 -54.775 1.00 56.94 278 ASP A C 1
ATOM 2178 O O . ASP A 1 278 ? 14.613 13.479 -54.701 1.00 56.94 278 ASP A O 1
ATOM 2182 N N . GLU A 1 279 ? 16.127 11.895 -54.253 1.00 61.06 279 GLU A N 1
ATOM 2183 C CA . GLU A 1 279 ? 17.021 12.771 -53.477 1.00 61.06 279 GLU A CA 1
ATOM 2184 C C . GLU A 1 279 ? 17.599 13.924 -54.329 1.00 61.06 279 GLU A C 1
ATOM 2186 O O . GLU A 1 279 ? 17.767 15.050 -53.858 1.00 61.06 279 GLU A O 1
ATOM 2191 N N . ALA A 1 280 ? 17.823 13.685 -55.628 1.00 60.88 280 ALA A N 1
ATOM 2192 C CA . ALA A 1 280 ? 18.196 14.727 -56.586 1.00 60.88 280 ALA A CA 1
ATOM 2193 C C . ALA A 1 280 ? 17.024 15.655 -56.971 1.00 60.88 280 ALA A C 1
ATOM 2195 O O . ALA A 1 280 ? 17.258 16.772 -57.439 1.00 60.88 280 ALA A O 1
ATOM 2196 N N . THR A 1 281 ? 15.778 15.212 -56.780 1.00 60.75 281 THR A N 1
ATOM 2197 C CA . THR A 1 281 ? 14.569 15.991 -57.088 1.00 60.75 281 THR A CA 1
ATOM 2198 C C . THR A 1 281 ? 14.185 16.903 -55.918 1.00 60.75 281 THR A C 1
ATOM 2200 O O . THR A 1 281 ? 13.834 18.060 -56.152 1.00 60.75 281 THR A O 1
ATOM 2203 N N . ASP A 1 282 ? 14.382 16.456 -54.675 1.00 54.22 282 ASP A N 1
ATOM 2204 C CA . ASP A 1 282 ? 14.199 17.272 -53.461 1.00 54.22 282 ASP A CA 1
ATOM 2205 C C . ASP A 1 282 ? 15.231 18.415 -53.348 1.00 54.22 282 ASP A C 1
ATOM 2207 O O . ASP A 1 282 ? 14.957 19.468 -52.773 1.00 54.22 282 ASP A O 1
ATOM 2211 N N . ALA A 1 283 ? 16.406 18.272 -53.972 1.00 54.28 283 ALA A N 1
ATOM 2212 C CA . ALA A 1 283 ? 17.431 19.319 -54.019 1.00 54.28 283 ALA A CA 1
ATOM 2213 C C . ALA A 1 283 ? 17.087 20.510 -54.946 1.00 54.28 283 ALA A C 1
ATOM 2215 O O . ALA A 1 283 ? 17.834 21.492 -54.985 1.00 54.28 283 ALA A O 1
ATOM 2216 N N . LEU A 1 284 ? 15.985 20.438 -55.706 1.00 48.38 284 LEU A N 1
ATOM 2217 C CA . LEU A 1 284 ? 15.565 21.469 -56.665 1.00 48.38 284 LEU A CA 1
ATOM 2218 C C . LEU A 1 284 ? 14.364 22.313 -56.203 1.00 48.38 284 LEU A C 1
ATOM 2220 O O . LEU A 1 284 ? 13.926 23.188 -56.957 1.00 48.38 284 LEU A O 1
ATOM 2224 N N . GLU A 1 285 ? 13.850 22.125 -54.985 1.00 45.22 285 GLU A N 1
ATOM 2225 C CA . GLU A 1 285 ? 12.788 22.991 -54.460 1.00 45.22 285 GLU A CA 1
ATOM 2226 C C . GLU A 1 285 ? 13.331 24.355 -53.975 1.00 45.22 285 GLU A C 1
ATOM 2228 O O . GLU A 1 285 ? 14.240 24.416 -53.142 1.00 45.22 285 GLU A O 1
ATOM 2233 N N . PRO A 1 286 ? 12.799 25.491 -54.474 1.00 48.78 286 PRO A N 1
ATOM 2234 C CA . PRO A 1 286 ? 13.193 26.813 -54.002 1.00 48.78 286 PRO A CA 1
ATOM 2235 C C . PRO A 1 286 ? 12.605 27.120 -52.610 1.00 48.78 286 PRO A C 1
ATOM 2237 O O . PRO A 1 286 ? 11.528 26.632 -52.265 1.00 48.78 286 PRO A O 1
ATOM 2240 N N . PRO A 1 287 ? 13.261 27.985 -51.812 1.00 44.50 287 PRO A N 1
ATOM 2241 C CA . PRO A 1 287 ? 12.856 28.257 -50.437 1.00 44.50 287 PRO A CA 1
ATOM 2242 C C . PRO A 1 287 ? 11.479 28.930 -50.364 1.00 44.50 287 PRO A C 1
ATOM 2244 O O . PRO A 1 287 ? 11.242 29.987 -50.955 1.00 44.50 287 PRO A O 1
ATOM 2247 N N . VAL A 1 288 ? 10.583 28.323 -49.585 1.00 47.06 288 VAL A N 1
ATOM 2248 C CA . VAL A 1 288 ? 9.244 28.838 -49.282 1.00 47.06 288 VAL A CA 1
ATOM 2249 C C . VAL A 1 288 ? 9.354 30.027 -48.319 1.00 47.06 288 VAL A C 1
ATOM 2251 O O . VAL A 1 288 ? 9.911 29.920 -47.228 1.00 47.06 288 VAL A O 1
ATOM 2254 N N . LEU A 1 289 ? 8.819 31.180 -48.733 1.00 45.97 289 LEU A N 1
ATOM 2255 C CA . LEU A 1 289 ? 8.670 32.375 -47.895 1.00 45.97 289 LEU A CA 1
ATOM 2256 C C . LEU A 1 289 ? 7.628 32.148 -46.782 1.00 45.97 289 LEU A C 1
ATOM 2258 O O . LEU A 1 289 ? 6.633 31.457 -47.009 1.00 45.97 289 LEU A O 1
ATOM 2262 N N . PRO A 1 290 ? 7.798 32.766 -45.599 1.00 43.00 290 PRO A N 1
ATOM 2263 C CA . PRO A 1 290 ? 6.883 32.574 -44.480 1.00 43.00 290 PRO A CA 1
ATOM 2264 C C . PRO A 1 290 ? 5.548 33.304 -44.715 1.00 43.00 290 PRO A C 1
ATOM 2266 O O . PRO A 1 290 ? 5.558 34.457 -45.159 1.00 43.00 290 PRO A O 1
ATOM 2269 N N . PRO A 1 291 ? 4.393 32.699 -44.378 1.00 46.81 291 PRO A N 1
ATOM 2270 C CA . PRO A 1 291 ? 3.125 33.408 -44.407 1.00 46.81 291 PRO A CA 1
ATOM 2271 C C . PRO A 1 291 ? 2.968 34.307 -43.175 1.00 46.81 291 PRO A C 1
ATOM 2273 O O . PRO A 1 291 ? 3.068 33.879 -42.024 1.00 46.81 291 PRO A O 1
ATOM 2276 N N . THR A 1 292 ? 2.686 35.577 -43.451 1.00 39.34 292 THR A N 1
ATOM 2277 C CA . THR A 1 292 ? 2.098 36.544 -42.525 1.00 39.34 292 THR A CA 1
ATOM 2278 C C . THR A 1 292 ? 0.679 36.115 -42.143 1.00 39.34 292 THR A C 1
ATOM 2280 O O . THR A 1 292 ? -0.065 35.586 -42.967 1.00 39.34 292 THR A O 1
ATOM 2283 N N . GLY A 1 293 ? 0.317 36.318 -40.875 1.00 39.19 293 GLY A N 1
ATOM 2284 C CA . GLY A 1 293 ? -0.946 35.845 -40.309 1.00 39.19 293 GLY A CA 1
ATOM 2285 C C . GLY A 1 293 ? -2.190 36.612 -40.754 1.00 39.19 293 GLY A C 1
ATOM 2286 O O . GLY A 1 293 ? -2.089 37.734 -41.236 1.00 39.19 293 GLY A O 1
ATOM 2287 N N . ASP A 1 294 ? -3.359 36.022 -40.498 1.00 32.72 294 ASP A N 1
ATOM 2288 C CA . ASP A 1 294 ? -4.539 36.739 -40.008 1.00 32.72 294 ASP A CA 1
ATOM 2289 C C . ASP A 1 294 ? -5.563 35.770 -39.377 1.00 32.72 294 ASP A C 1
ATOM 2291 O O . ASP A 1 294 ? -5.609 34.570 -39.640 1.00 32.72 294 ASP A O 1
ATOM 2295 N N . THR A 1 295 ? -6.342 36.372 -38.494 1.00 42.28 295 THR A N 1
ATOM 2296 C CA . THR A 1 295 ? -7.418 35.957 -37.602 1.00 42.28 295 THR A CA 1
ATOM 2297 C C . THR A 1 295 ? -8.680 35.391 -38.276 1.00 42.28 295 THR A C 1
ATOM 2299 O O . THR A 1 295 ? -9.018 35.734 -39.404 1.00 42.28 295 THR A O 1
ATOM 2302 N N . GLY A 1 296 ? -9.476 34.596 -37.538 1.00 30.62 296 GLY A N 1
ATOM 2303 C CA . GLY A 1 296 ? -10.862 34.317 -37.945 1.00 30.62 296 GLY A CA 1
ATOM 2304 C C . GLY A 1 296 ? -11.616 33.225 -37.176 1.00 30.62 296 GLY A C 1
ATOM 2305 O O . GLY A 1 296 ? -11.342 32.044 -37.320 1.00 30.62 296 GLY A O 1
ATOM 2306 N N . ARG A 1 297 ? -12.625 33.640 -36.398 1.00 36.31 297 ARG A N 1
ATOM 2307 C CA . ARG A 1 297 ? -13.638 32.841 -35.667 1.00 36.31 297 ARG A CA 1
ATOM 2308 C C . ARG A 1 297 ? -14.433 31.846 -36.535 1.00 36.31 297 ARG A C 1
ATOM 2310 O O . ARG A 1 297 ? -14.811 32.187 -37.649 1.00 36.31 297 ARG A O 1
ATOM 2317 N N . GLY A 1 298 ? -14.941 30.767 -35.920 1.00 28.12 298 GLY A N 1
ATOM 2318 C CA . GLY A 1 298 ? -16.124 30.040 -36.417 1.00 28.12 298 GLY A CA 1
ATOM 2319 C C . GLY A 1 298 ? -16.591 28.876 -35.528 1.00 28.12 298 GLY A C 1
ATOM 2320 O O . GLY A 1 298 ? -15.774 28.114 -35.041 1.00 28.12 298 GLY A O 1
ATOM 2321 N N . ARG A 1 299 ? -17.905 28.773 -35.286 1.00 32.69 299 ARG A N 1
ATOM 2322 C CA . ARG A 1 299 ? -18.618 27.836 -34.383 1.00 32.69 299 ARG A CA 1
ATOM 2323 C C . ARG A 1 299 ? -18.871 26.432 -34.994 1.00 32.69 299 ARG A C 1
ATOM 2325 O O . ARG A 1 299 ? -18.834 26.284 -36.206 1.00 32.69 299 ARG A O 1
ATOM 2332 N N . ALA A 1 300 ? -19.206 25.487 -34.095 1.00 33.00 300 ALA A N 1
ATOM 2333 C CA . ALA A 1 300 ? -19.721 24.089 -34.188 1.00 33.00 300 ALA A CA 1
ATOM 2334 C C . ALA A 1 300 ? -20.904 23.841 -35.188 1.00 33.00 300 ALA A C 1
ATOM 2336 O O . ALA A 1 300 ? -21.300 24.834 -35.798 1.00 33.00 300 ALA A O 1
ATOM 2337 N N . PRO A 1 301 ? -21.587 22.651 -35.322 1.00 42.81 301 PRO A N 1
ATOM 2338 C CA . PRO A 1 301 ? -21.551 21.377 -34.547 1.00 42.81 301 PRO A CA 1
ATOM 2339 C C . PRO A 1 301 ? -21.782 20.011 -35.308 1.00 42.81 301 PRO A C 1
ATOM 2341 O O . PRO A 1 301 ? -22.171 19.974 -36.465 1.00 42.81 301 PRO A O 1
ATOM 2344 N N . VAL A 1 302 ? -21.624 18.890 -34.570 1.00 31.61 302 VAL A N 1
ATOM 2345 C CA . VAL A 1 302 ? -22.403 17.607 -34.538 1.00 31.61 302 VAL A CA 1
ATOM 2346 C C . VAL A 1 302 ? -22.592 16.698 -35.793 1.00 31.61 302 VAL A C 1
ATOM 2348 O O . VAL A 1 302 ? -23.256 17.045 -36.761 1.00 31.61 302 VAL A O 1
ATOM 2351 N N . SER A 1 303 ? -22.231 15.414 -35.580 1.00 31.08 303 SER A N 1
ATOM 2352 C CA . SER A 1 303 ? -22.864 14.131 -35.999 1.00 31.08 303 SER A CA 1
ATOM 2353 C C . SER A 1 303 ? -22.305 13.257 -37.146 1.00 31.08 303 SER A C 1
ATOM 2355 O O . SER A 1 303 ? -21.993 13.710 -38.237 1.00 31.08 303 SER A O 1
ATOM 2357 N N . VAL A 1 304 ? -22.401 11.941 -36.861 1.00 30.97 304 VAL A N 1
ATOM 2358 C CA . VAL A 1 304 ? -22.522 10.756 -37.742 1.00 30.97 304 VAL A CA 1
ATOM 2359 C C . VAL A 1 304 ? -21.216 10.093 -38.222 1.00 30.97 304 VAL A C 1
ATOM 2361 O O . VAL A 1 304 ? -20.622 10.538 -39.187 1.00 30.97 304 VAL A O 1
ATOM 2364 N N . LEU A 1 305 ? -20.875 8.908 -37.681 1.00 32.62 305 LEU A N 1
ATOM 2365 C CA . LEU A 1 305 ? -21.002 7.657 -38.456 1.00 32.62 305 LEU A CA 1
ATOM 2366 C C . LEU A 1 305 ? -20.920 6.380 -37.603 1.00 32.62 305 LEU A C 1
ATOM 2368 O O . LEU A 1 305 ? -19.881 5.793 -37.330 1.00 32.62 305 LEU A O 1
ATOM 2372 N N . ARG A 1 306 ? -22.117 5.897 -37.282 1.00 33.91 306 ARG A N 1
ATOM 2373 C CA . ARG A 1 306 ? -22.448 4.531 -36.897 1.00 33.91 306 ARG A CA 1
ATOM 2374 C C . ARG A 1 306 ? -22.517 3.692 -38.180 1.00 33.91 306 ARG A C 1
ATOM 2376 O O . ARG A 1 306 ? -23.551 3.695 -38.848 1.00 33.91 306 ARG A O 1
ATOM 2383 N N . ARG A 1 307 ? -21.426 3.022 -38.566 1.00 36.03 307 ARG A N 1
ATOM 2384 C CA . ARG A 1 307 ? -21.408 1.927 -39.563 1.00 36.03 307 ARG A CA 1
ATOM 2385 C C . ARG A 1 307 ? -19.987 1.368 -39.677 1.00 36.03 307 ARG A C 1
ATOM 2387 O O . ARG A 1 307 ? -19.170 2.020 -40.295 1.00 36.03 307 ARG A O 1
ATOM 2394 N N . HIS A 1 308 ? -19.720 0.209 -39.060 1.00 30.61 308 HIS A N 1
ATOM 2395 C CA . HIS A 1 308 ? -18.838 -0.883 -39.544 1.00 30.61 308 HIS A CA 1
ATOM 2396 C C . HIS A 1 308 ? -18.549 -1.954 -38.460 1.00 30.61 308 HIS A C 1
ATOM 2398 O O . HIS A 1 308 ? -17.438 -2.440 -38.332 1.00 30.61 308 HIS A O 1
ATOM 2404 N N . VAL A 1 309 ? -19.580 -2.409 -37.725 1.00 34.19 309 VAL A N 1
ATOM 2405 C CA . VAL A 1 309 ? -19.508 -3.594 -36.824 1.00 34.19 309 VAL A CA 1
ATOM 2406 C C . VAL A 1 309 ? -20.389 -4.743 -37.343 1.00 34.19 309 VAL A C 1
ATOM 2408 O O . VAL A 1 309 ? -21.135 -5.395 -36.628 1.00 34.19 309 VAL A O 1
ATOM 2411 N N . ARG A 1 310 ? -20.350 -5.020 -38.646 1.00 36.69 310 ARG A N 1
ATOM 2412 C CA . ARG A 1 310 ? -20.958 -6.240 -39.209 1.00 36.69 310 ARG A CA 1
ATOM 2413 C C . ARG A 1 310 ? -20.106 -6.751 -40.358 1.00 36.69 310 ARG A C 1
ATOM 2415 O O . ARG A 1 310 ? -20.489 -6.542 -41.505 1.00 36.69 310 ARG A O 1
ATOM 2422 N N . ARG A 1 311 ? -18.949 -7.365 -40.054 1.00 37.12 311 ARG A N 1
ATOM 2423 C CA . ARG A 1 311 ? -18.239 -8.275 -40.985 1.00 37.12 311 ARG A CA 1
ATOM 2424 C C . ARG A 1 311 ? -17.016 -9.049 -40.458 1.00 37.12 311 ARG A C 1
ATOM 2426 O O . ARG A 1 311 ? -16.244 -9.517 -41.281 1.00 37.12 311 ARG A O 1
ATOM 2433 N N . LEU A 1 312 ? -16.853 -9.276 -39.152 1.00 32.22 312 LEU A N 1
ATOM 2434 C CA . LEU A 1 312 ? -15.779 -10.152 -38.640 1.00 32.22 312 LEU A CA 1
ATOM 2435 C C . LEU A 1 312 ? -16.282 -11.121 -37.557 1.00 32.22 312 LEU A C 1
ATOM 2437 O O . LEU A 1 312 ? -15.749 -11.219 -36.464 1.00 32.22 312 LEU A O 1
ATOM 2441 N N . LEU A 1 313 ? -17.347 -11.851 -37.889 1.00 40.91 313 LEU A N 1
ATOM 2442 C CA . LEU A 1 313 ? -17.809 -13.038 -37.168 1.00 40.91 313 LEU A CA 1
ATOM 2443 C C . LEU A 1 313 ? -18.080 -14.096 -38.233 1.00 40.91 313 LEU A C 1
ATOM 2445 O O . LEU A 1 313 ? -19.151 -14.124 -38.839 1.00 40.91 313 LEU A O 1
ATOM 2449 N N . GLY A 1 314 ? -17.056 -14.884 -38.556 1.00 40.72 314 GLY A N 1
ATOM 2450 C CA . GLY A 1 314 ? -17.173 -15.857 -39.638 1.00 40.72 314 GLY A CA 1
ATOM 2451 C C . GLY A 1 314 ? -15.885 -16.473 -40.160 1.00 40.72 314 GLY A C 1
ATOM 2452 O O . GLY A 1 314 ? -15.896 -16.898 -41.300 1.00 40.72 314 GLY A O 1
ATOM 2453 N N . TYR A 1 315 ? -14.796 -16.535 -39.398 1.00 34.72 315 TYR A N 1
ATOM 2454 C CA . TYR A 1 315 ? -13.647 -17.387 -39.722 1.00 34.72 315 TYR A CA 1
ATOM 2455 C C . TYR A 1 315 ? -13.028 -17.856 -38.402 1.00 34.72 315 TYR A C 1
ATOM 2457 O O . TYR A 1 315 ? -13.033 -17.097 -37.442 1.00 34.72 315 TYR A O 1
ATOM 2465 N N . LEU A 1 316 ? -12.530 -19.095 -38.365 1.00 33.47 316 LEU A N 1
ATOM 2466 C CA . LEU A 1 316 ? -12.074 -19.864 -37.189 1.00 33.47 316 LEU A CA 1
ATOM 2467 C C . LEU A 1 316 ? -13.143 -20.739 -36.507 1.00 33.47 316 LEU A C 1
ATOM 2469 O O . LEU A 1 316 ? -13.311 -20.769 -35.291 1.00 33.47 316 LEU A O 1
ATOM 2473 N N . ARG A 1 317 ? -13.804 -21.568 -37.324 1.00 34.69 317 ARG A N 1
ATOM 2474 C CA . ARG A 1 317 ? -14.181 -22.932 -36.928 1.00 34.69 317 ARG A CA 1
ATOM 2475 C C . ARG A 1 317 ? -13.295 -23.922 -37.687 1.00 34.69 317 ARG A C 1
ATOM 2477 O O . ARG A 1 317 ? -13.338 -23.945 -38.911 1.00 34.69 317 ARG A O 1
ATOM 2484 N N . GLY A 1 318 ? -12.591 -24.769 -36.937 1.00 34.28 318 GLY A N 1
ATOM 2485 C CA . GLY A 1 318 ? -12.087 -26.070 -37.384 1.00 34.28 318 GLY A CA 1
ATOM 2486 C C . GLY A 1 318 ? -10.655 -26.082 -37.915 1.00 34.28 318 GLY A C 1
ATOM 2487 O O . GLY A 1 318 ? -10.415 -25.553 -38.987 1.00 34.28 318 GLY A O 1
ATOM 2488 N N . VAL A 1 319 ? -9.743 -26.732 -37.180 1.00 38.81 319 VAL A N 1
ATOM 2489 C CA . VAL A 1 319 ? -8.901 -27.874 -37.609 1.00 38.81 319 VAL A CA 1
ATOM 2490 C C . VAL A 1 319 ? -8.049 -28.293 -36.396 1.00 38.81 319 VAL A C 1
ATOM 2492 O O . VAL A 1 319 ? -7.043 -27.668 -36.085 1.00 38.81 319 VAL A O 1
ATOM 2495 N N . LEU A 1 320 ? -8.433 -29.374 -35.713 1.00 41.22 320 LEU A N 1
ATOM 2496 C CA . LEU A 1 320 ? -7.517 -30.173 -34.892 1.00 41.22 320 LEU A CA 1
ATOM 2497 C C . LEU A 1 320 ? -7.626 -31.611 -35.396 1.00 41.22 320 LEU A C 1
ATOM 2499 O O . LEU A 1 320 ? -8.695 -32.219 -35.358 1.00 41.22 320 LEU A O 1
ATOM 2503 N N . SER A 1 321 ? -6.533 -32.108 -35.976 1.00 44.44 321 SER A N 1
ATOM 2504 C CA . SER A 1 321 ? -6.464 -33.439 -36.579 1.00 44.44 321 SER A CA 1
ATOM 2505 C C . SER A 1 321 ? -6.213 -34.516 -35.510 1.00 44.44 321 SER A C 1
ATOM 2507 O O . SER A 1 321 ? -5.467 -34.264 -34.564 1.00 44.44 321 SER A O 1
ATOM 2509 N N . PRO A 1 322 ? -6.737 -35.743 -35.673 1.00 38.62 322 PRO A N 1
ATOM 2510 C CA . PRO A 1 322 ? -6.597 -36.839 -34.703 1.00 38.62 322 PRO A CA 1
ATOM 2511 C C . PRO A 1 322 ? -5.165 -37.394 -34.537 1.00 38.62 322 PRO A C 1
ATOM 2513 O O . PRO A 1 322 ? -4.967 -38.377 -33.829 1.00 38.62 322 PRO A O 1
ATOM 2516 N N . ARG A 1 323 ? -4.143 -36.783 -35.156 1.00 44.19 323 ARG A N 1
ATOM 2517 C CA . ARG A 1 323 ? -2.738 -37.218 -35.050 1.00 44.19 323 ARG A CA 1
ATOM 2518 C C . ARG A 1 323 ? -1.991 -36.653 -33.835 1.00 44.19 323 ARG A C 1
ATOM 2520 O O . ARG A 1 323 ? -0.968 -37.216 -33.463 1.00 44.19 323 ARG A O 1
ATOM 2527 N N . THR A 1 324 ? -2.501 -35.614 -33.172 1.00 45.97 324 THR A N 1
ATOM 2528 C CA . THR A 1 324 ? -1.853 -35.013 -31.987 1.00 45.97 324 THR A CA 1
ATOM 2529 C C . THR A 1 324 ? -2.139 -35.760 -30.678 1.00 45.97 324 THR A C 1
ATOM 2531 O O . THR A 1 324 ? -1.364 -35.649 -29.734 1.00 45.97 324 THR A O 1
ATOM 2534 N N . ILE A 1 325 ? -3.183 -36.594 -30.627 1.00 48.91 325 ILE A N 1
ATOM 2535 C CA . ILE A 1 325 ? -3.561 -37.352 -29.418 1.00 48.91 325 ILE A CA 1
ATOM 2536 C C . ILE A 1 325 ? -2.652 -38.579 -29.199 1.00 48.91 325 ILE A C 1
ATOM 2538 O O . ILE A 1 325 ? -2.402 -38.973 -28.063 1.00 48.91 325 ILE A O 1
ATOM 2542 N N . ALA A 1 326 ? -2.078 -39.151 -30.263 1.00 43.31 326 ALA A N 1
ATOM 2543 C CA . ALA A 1 326 ? -1.204 -40.322 -30.152 1.00 43.31 326 ALA A CA 1
ATOM 2544 C C . ALA A 1 326 ? 0.206 -39.997 -29.614 1.00 43.31 326 ALA A C 1
ATOM 2546 O O . ALA A 1 326 ? 0.830 -40.852 -28.991 1.00 43.31 326 ALA A O 1
ATOM 2547 N N . LEU A 1 327 ? 0.702 -38.767 -29.805 1.00 41.09 327 LEU A N 1
ATOM 2548 C CA . LEU A 1 327 ? 2.045 -38.373 -29.356 1.00 41.09 327 LEU A CA 1
ATOM 2549 C C . LEU A 1 327 ? 2.089 -38.053 -27.848 1.00 41.09 327 LEU A C 1
ATOM 2551 O O . LEU A 1 327 ? 3.088 -38.325 -27.187 1.00 41.09 327 LEU A O 1
ATOM 2555 N N . ALA A 1 328 ? 0.988 -37.541 -27.287 1.00 46.41 328 ALA A N 1
ATOM 2556 C CA . ALA A 1 328 ? 0.892 -37.194 -25.866 1.00 46.41 328 ALA A CA 1
ATOM 2557 C C . ALA A 1 328 ? 0.855 -38.430 -24.944 1.00 46.41 328 ALA A C 1
ATOM 2559 O O . ALA A 1 328 ? 1.387 -38.395 -23.837 1.00 46.41 328 ALA A O 1
ATOM 2560 N N . LEU A 1 329 ? 0.290 -39.550 -25.410 1.00 47.38 329 LEU A N 1
ATOM 2561 C CA . LEU A 1 329 ? 0.218 -40.790 -24.627 1.00 47.38 329 LEU A CA 1
ATOM 2562 C C . LEU A 1 329 ? 1.553 -41.552 -24.565 1.00 47.38 329 LEU A C 1
ATOM 2564 O O . LEU A 1 329 ? 1.803 -42.255 -23.590 1.00 47.38 329 LEU A O 1
ATOM 2568 N N . ALA A 1 330 ? 2.439 -41.386 -25.552 1.00 48.22 330 ALA A N 1
ATOM 2569 C CA . ALA A 1 330 ? 3.753 -42.036 -25.552 1.00 48.22 330 ALA A CA 1
ATOM 2570 C C . ALA A 1 330 ? 4.747 -41.379 -24.570 1.00 48.22 330 ALA A C 1
ATOM 2572 O O . ALA A 1 330 ? 5.563 -42.071 -23.963 1.00 48.22 330 ALA A O 1
ATOM 2573 N N . LEU A 1 331 ? 4.648 -40.061 -24.361 1.00 47.34 331 LEU A N 1
ATOM 2574 C CA . LEU A 1 331 ? 5.507 -39.313 -23.431 1.00 47.34 331 LEU A CA 1
ATOM 2575 C C . LEU A 1 331 ? 5.166 -39.574 -21.953 1.00 47.34 331 LEU A C 1
ATOM 2577 O O . LEU A 1 331 ? 6.067 -39.615 -21.117 1.00 47.34 331 LEU A O 1
ATOM 2581 N N . ALA A 1 332 ? 3.897 -39.838 -21.631 1.00 48.31 332 ALA A N 1
ATOM 2582 C CA . ALA A 1 332 ? 3.468 -40.124 -20.259 1.00 48.31 332 ALA A CA 1
ATOM 2583 C C . ALA A 1 332 ? 3.978 -41.482 -19.729 1.00 48.31 332 ALA A C 1
ATOM 2585 O O . ALA A 1 332 ? 4.254 -41.621 -18.539 1.00 48.31 332 ALA A O 1
ATOM 2586 N N . VAL A 1 333 ? 4.158 -42.479 -20.604 1.00 53.66 333 VAL A N 1
ATOM 2587 C CA . VAL A 1 333 ? 4.633 -43.820 -20.209 1.00 53.66 333 VAL A CA 1
ATOM 2588 C C . VAL A 1 333 ? 6.143 -43.836 -19.938 1.00 53.66 333 VAL A C 1
ATOM 2590 O O . VAL A 1 333 ? 6.605 -44.589 -19.083 1.00 53.66 333 VAL A O 1
ATOM 2593 N N . LEU A 1 334 ? 6.917 -42.968 -20.599 1.00 42.62 334 LEU A N 1
ATOM 2594 C CA . LEU A 1 334 ? 8.367 -42.888 -20.396 1.00 42.62 334 LEU A CA 1
ATOM 2595 C C . LEU A 1 334 ? 8.734 -42.215 -19.060 1.00 42.62 334 LEU A C 1
ATOM 2597 O O . LEU A 1 334 ? 9.687 -42.631 -18.405 1.00 42.62 334 LEU A O 1
ATOM 2601 N N . ALA A 1 335 ? 7.945 -41.233 -18.611 1.00 47.41 335 ALA A N 1
ATOM 2602 C CA . ALA A 1 335 ? 8.162 -40.547 -17.334 1.00 47.41 335 ALA A CA 1
ATOM 2603 C C . ALA A 1 335 ? 7.890 -41.448 -16.110 1.00 47.41 335 ALA A C 1
ATOM 2605 O O . ALA A 1 335 ? 8.560 -41.325 -15.087 1.00 47.41 335 ALA A O 1
ATOM 2606 N N . ALA A 1 336 ? 6.959 -42.402 -16.224 1.00 49.81 336 ALA A N 1
ATOM 2607 C CA . ALA A 1 336 ? 6.600 -43.301 -15.126 1.00 49.81 336 ALA A CA 1
ATOM 2608 C C . ALA A 1 336 ? 7.652 -44.394 -14.839 1.00 49.81 336 ALA A C 1
ATOM 2610 O O . ALA A 1 336 ? 7.651 -44.967 -13.752 1.00 49.81 336 ALA A O 1
ATOM 2611 N N . LEU A 1 337 ? 8.557 -44.685 -15.782 1.00 47.69 337 LEU A N 1
ATOM 2612 C CA . LEU A 1 337 ? 9.540 -45.771 -15.648 1.00 47.69 337 LEU A CA 1
ATOM 2613 C C . LEU A 1 337 ? 10.903 -45.326 -15.091 1.00 47.69 337 LEU A C 1
ATOM 2615 O O . LEU A 1 337 ? 11.657 -46.171 -14.615 1.00 47.69 337 LEU A O 1
ATOM 2619 N N . VAL A 1 338 ? 11.223 -44.028 -15.111 1.00 49.88 338 VAL A N 1
ATOM 2620 C CA . VAL A 1 338 ? 12.537 -43.507 -14.667 1.00 49.88 338 VAL A CA 1
ATOM 2621 C C . VAL A 1 338 ? 12.524 -43.052 -13.198 1.00 49.88 338 VAL A C 1
ATOM 2623 O O . VAL A 1 338 ? 13.564 -43.022 -12.545 1.00 49.88 338 VAL A O 1
ATOM 2626 N N . ALA A 1 339 ? 11.343 -42.775 -12.640 1.00 43.41 339 ALA A N 1
ATOM 2627 C CA . ALA A 1 339 ? 11.179 -42.253 -11.283 1.00 43.41 339 ALA A CA 1
ATOM 2628 C C . ALA A 1 339 ? 11.716 -43.136 -10.124 1.00 43.41 339 ALA A C 1
ATOM 2630 O O . ALA A 1 339 ? 12.185 -42.553 -9.149 1.00 43.41 339 ALA A O 1
ATOM 2631 N N . PRO A 1 340 ? 11.722 -44.488 -10.168 1.00 40.12 340 PRO A N 1
ATOM 2632 C CA . PRO A 1 340 ? 12.146 -45.285 -9.013 1.00 40.12 340 PRO A CA 1
ATOM 2633 C C . PRO A 1 340 ? 13.655 -45.588 -8.937 1.00 40.12 340 PRO A C 1
ATOM 2635 O O . PRO A 1 340 ? 14.079 -46.258 -8.002 1.00 40.12 340 PRO A O 1
ATOM 2638 N N . LEU A 1 341 ? 14.483 -45.125 -9.886 1.00 42.31 341 LEU A N 1
ATOM 2639 C CA . LEU A 1 341 ? 15.925 -45.446 -9.937 1.00 42.31 341 LEU A CA 1
ATOM 2640 C C . LEU A 1 341 ? 16.852 -44.341 -9.399 1.00 42.31 341 LEU A C 1
ATOM 2642 O O . LEU A 1 341 ? 18.069 -44.509 -9.414 1.00 42.31 341 LEU A O 1
ATOM 2646 N N . LEU A 1 342 ? 16.303 -43.229 -8.900 1.00 42.75 342 LEU A N 1
ATOM 2647 C CA . LEU A 1 342 ? 17.077 -42.092 -8.371 1.00 42.75 342 LEU A CA 1
ATOM 2648 C C . LEU A 1 342 ? 16.950 -41.903 -6.849 1.00 42.75 342 LEU A C 1
ATOM 2650 O O . LEU A 1 342 ? 17.474 -40.935 -6.307 1.00 42.75 342 LEU A O 1
ATOM 2654 N N . SER A 1 343 ? 16.282 -42.819 -6.142 1.00 38.25 343 SER A N 1
ATOM 2655 C CA . SER A 1 343 ? 15.944 -42.646 -4.720 1.00 38.25 343 SER A CA 1
ATOM 2656 C C . SER A 1 343 ? 16.998 -43.152 -3.719 1.00 38.25 343 SER A C 1
ATOM 2658 O O . SER A 1 343 ? 16.817 -42.929 -2.529 1.00 38.25 343 SER A O 1
ATOM 2660 N N . ASP A 1 344 ? 18.103 -43.765 -4.167 1.00 36.06 344 ASP A N 1
ATOM 2661 C CA . ASP A 1 344 ? 19.098 -44.417 -3.284 1.00 36.06 344 ASP A CA 1
ATOM 2662 C C . ASP A 1 344 ? 20.463 -43.697 -3.178 1.00 36.06 344 ASP A C 1
ATOM 2664 O O . ASP A 1 344 ? 21.440 -44.263 -2.691 1.00 36.06 344 ASP A O 1
ATOM 2668 N N . LEU A 1 345 ? 20.562 -42.427 -3.589 1.00 39.69 345 LEU A N 1
ATOM 2669 C CA . LEU A 1 345 ? 21.792 -41.626 -3.453 1.00 39.69 345 LEU A CA 1
ATOM 2670 C C . LEU A 1 345 ? 21.600 -40.376 -2.589 1.00 39.69 345 LEU A C 1
ATOM 2672 O O . LEU A 1 345 ? 21.966 -39.279 -2.990 1.00 39.69 345 LEU A O 1
ATOM 2676 N N . VAL A 1 346 ? 21.065 -40.529 -1.377 1.00 41.62 346 VAL A N 1
ATOM 2677 C CA . VAL A 1 346 ? 21.186 -39.501 -0.331 1.00 41.62 346 VAL A CA 1
ATOM 2678 C C . VAL A 1 346 ? 21.255 -40.195 1.024 1.00 41.62 346 VAL A C 1
ATOM 2680 O O . VAL A 1 346 ? 20.244 -40.698 1.485 1.00 41.62 346 VAL A O 1
ATOM 2683 N N . PHE A 1 347 ? 22.442 -40.255 1.634 1.00 38.31 347 PHE A N 1
ATOM 2684 C CA . PHE A 1 347 ? 22.685 -40.002 3.066 1.00 38.31 347 PHE A CA 1
ATOM 2685 C C . PHE A 1 347 ? 24.137 -40.360 3.419 1.00 38.31 347 PHE A C 1
ATOM 2687 O O . PHE A 1 347 ? 24.437 -41.528 3.649 1.00 38.31 347 PHE A O 1
ATOM 2694 N N . GLN A 1 348 ? 25.021 -39.353 3.500 1.00 36.03 348 GLN A N 1
ATOM 2695 C CA . GLN A 1 348 ? 26.081 -39.244 4.523 1.00 36.03 348 GLN A CA 1
ATOM 2696 C C . GLN A 1 348 ? 26.920 -37.954 4.369 1.00 36.03 348 GLN A C 1
ATOM 2698 O O . GLN A 1 348 ? 27.515 -37.732 3.321 1.00 36.03 348 GLN A O 1
ATOM 2703 N N . GLY A 1 349 ? 27.022 -37.170 5.456 1.00 33.41 349 GLY A N 1
ATOM 2704 C CA . GLY A 1 349 ? 27.968 -36.048 5.663 1.00 33.41 349 GLY A CA 1
ATOM 2705 C C . GLY A 1 349 ? 27.256 -34.710 5.923 1.00 33.41 349 GLY A C 1
ATOM 2706 O O . GLY A 1 349 ? 26.750 -34.124 4.982 1.00 33.41 349 GLY A O 1
ATOM 2707 N N . ARG A 1 350 ? 26.943 -34.316 7.168 1.00 38.53 350 ARG A N 1
ATOM 2708 C CA . ARG A 1 350 ? 27.775 -33.740 8.256 1.00 38.53 350 ARG A CA 1
ATOM 2709 C C . ARG A 1 350 ? 28.083 -32.238 8.069 1.00 38.53 350 ARG A C 1
ATOM 2711 O O . ARG A 1 350 ? 28.966 -31.894 7.300 1.00 38.53 350 ARG A O 1
ATOM 2718 N N . ASP A 1 351 ? 27.328 -31.442 8.834 1.00 46.06 351 ASP A N 1
ATOM 2719 C CA . ASP A 1 351 ? 27.580 -30.138 9.473 1.00 46.06 351 ASP A CA 1
ATOM 2720 C C . ASP A 1 351 ? 28.697 -29.231 8.929 1.00 46.06 351 ASP A C 1
ATOM 2722 O O . ASP A 1 351 ? 29.855 -29.415 9.285 1.00 46.06 351 ASP A O 1
ATOM 2726 N N . ASP A 1 352 ? 28.286 -28.197 8.185 1.00 37.38 352 ASP A N 1
ATOM 2727 C CA . ASP A 1 352 ? 28.617 -26.780 8.411 1.00 37.38 352 ASP A CA 1
ATOM 2728 C C . ASP A 1 352 ? 27.498 -25.939 7.758 1.00 37.38 352 ASP A C 1
ATOM 2730 O O . ASP A 1 352 ? 27.154 -26.131 6.593 1.00 37.38 352 ASP A O 1
ATOM 2734 N N . GLY A 1 353 ? 26.833 -25.088 8.546 1.00 43.19 353 GLY A N 1
ATOM 2735 C CA . GLY A 1 353 ? 25.600 -24.384 8.172 1.00 43.19 353 GLY A CA 1
ATOM 2736 C C . GLY A 1 353 ? 25.824 -23.229 7.199 1.00 43.19 353 GLY A C 1
ATOM 2737 O O . GLY A 1 353 ? 25.696 -22.068 7.579 1.00 43.19 353 GLY A O 1
ATOM 2738 N N . GLU A 1 354 ? 26.133 -23.547 5.948 1.00 45.47 354 GLU A N 1
ATOM 2739 C CA . GLU A 1 354 ? 26.075 -22.610 4.833 1.00 45.47 354 GLU A CA 1
ATOM 2740 C C . GLU A 1 354 ? 24.646 -22.633 4.275 1.00 45.47 354 GLU A C 1
ATOM 2742 O O . GLU A 1 354 ? 24.163 -23.660 3.794 1.00 45.47 354 GLU A O 1
ATOM 2747 N N . SER A 1 355 ? 23.926 -21.515 4.422 1.00 50.22 355 SER A N 1
ATOM 2748 C CA . SER A 1 355 ? 22.601 -21.346 3.816 1.00 50.22 355 SER A CA 1
ATOM 2749 C C . SER A 1 355 ? 22.730 -21.657 2.321 1.00 50.22 355 SER A C 1
ATOM 2751 O O . SER A 1 355 ? 23.643 -21.107 1.700 1.00 50.22 355 SER A O 1
ATOM 2753 N N . PRO A 1 356 ? 21.905 -22.546 1.735 1.00 55.12 356 PRO A N 1
ATOM 2754 C CA . PRO A 1 356 ? 22.090 -22.993 0.361 1.00 55.12 356 PRO A CA 1
ATOM 2755 C C . PRO A 1 356 ? 22.114 -21.778 -0.564 1.00 55.12 356 PRO A C 1
ATOM 2757 O O . PRO A 1 356 ? 21.094 -21.111 -0.754 1.00 55.12 356 PRO A O 1
ATOM 2760 N N . ALA A 1 357 ? 23.298 -21.476 -1.104 1.00 57.81 357 ALA A N 1
ATOM 2761 C CA . ALA A 1 357 ? 23.475 -20.392 -2.049 1.00 57.81 357 ALA A CA 1
ATOM 2762 C C . ALA A 1 357 ? 22.469 -20.585 -3.186 1.00 57.81 357 ALA A C 1
ATOM 2764 O O . ALA A 1 357 ? 22.319 -21.684 -3.733 1.00 57.81 357 ALA A O 1
ATOM 2765 N N . ALA A 1 358 ? 21.730 -19.525 -3.497 1.00 64.31 358 ALA A N 1
ATOM 2766 C CA . ALA A 1 358 ? 20.742 -19.547 -4.554 1.00 64.31 358 ALA A CA 1
ATOM 2767 C C . ALA A 1 358 ? 21.441 -19.896 -5.878 1.00 64.31 358 ALA A C 1
ATOM 2769 O O . ALA A 1 358 ? 22.206 -19.104 -6.420 1.00 64.31 358 ALA A O 1
ATOM 2770 N N . THR A 1 359 ? 21.200 -21.100 -6.396 1.00 69.81 359 THR A N 1
ATOM 2771 C CA . THR A 1 359 ? 21.698 -21.530 -7.705 1.00 69.81 359 THR A CA 1
ATOM 2772 C C . THR A 1 359 ? 20.791 -20.931 -8.775 1.00 69.81 359 THR A C 1
ATOM 2774 O O . THR A 1 359 ? 19.804 -21.526 -9.195 1.00 69.81 359 THR A O 1
ATOM 2777 N N . GLY A 1 360 ? 21.076 -19.690 -9.158 1.00 81.19 360 GLY A N 1
ATOM 2778 C CA . GLY A 1 360 ? 20.361 -18.961 -10.201 1.00 81.19 360 GLY A CA 1
ATOM 2779 C C . GLY A 1 360 ? 21.317 -18.082 -10.992 1.00 81.19 360 GLY A C 1
ATOM 2780 O O . GLY A 1 360 ? 22.420 -17.785 -10.533 1.00 81.19 360 GLY A O 1
ATOM 2781 N N . GLU A 1 361 ? 20.904 -17.693 -12.193 1.00 91.25 361 GLU A N 1
ATOM 2782 C CA . GLU A 1 361 ? 21.623 -16.670 -12.948 1.00 91.25 361 GLU A CA 1
ATOM 2783 C C . GLU A 1 361 ? 21.565 -15.345 -12.163 1.00 91.25 361 GLU A C 1
ATOM 2785 O O . GLU A 1 361 ? 20.519 -15.055 -11.565 1.00 91.25 361 GLU A O 1
ATOM 2790 N N . PRO A 1 362 ? 22.652 -14.549 -12.127 1.00 94.25 362 PRO A N 1
ATOM 2791 C CA . PRO A 1 362 ? 22.618 -13.193 -11.586 1.00 94.25 362 PRO A CA 1
ATOM 2792 C C . PRO A 1 362 ? 21.420 -12.401 -12.109 1.00 94.25 362 PRO A C 1
ATOM 2794 O O . PRO A 1 362 ? 20.869 -12.737 -13.154 1.00 94.25 362 PRO A O 1
ATOM 2797 N N . GLY A 1 363 ? 20.971 -11.372 -11.401 1.00 92.31 363 GLY A N 1
ATOM 2798 C CA . GLY A 1 363 ? 19.914 -10.484 -11.894 1.00 92.31 363 GLY A CA 1
ATOM 2799 C C . GLY A 1 363 ? 18.542 -11.129 -12.114 1.00 92.31 363 GLY A C 1
ATOM 2800 O O . GLY A 1 363 ? 17.701 -10.518 -12.771 1.00 92.31 363 GLY A O 1
ATOM 2801 N N . THR A 1 364 ? 18.298 -12.336 -11.594 1.00 96.00 364 THR A N 1
ATOM 2802 C CA . THR A 1 364 ? 16.987 -13.015 -11.620 1.00 96.00 364 THR A CA 1
ATOM 2803 C C . THR A 1 364 ? 16.351 -13.049 -10.233 1.00 96.00 364 THR A C 1
ATOM 2805 O O . THR A 1 364 ? 17.046 -12.978 -9.220 1.00 96.00 364 THR A O 1
ATOM 2808 N N . ILE A 1 365 ? 15.031 -13.212 -10.158 1.00 96.88 365 ILE A N 1
ATOM 2809 C CA . ILE A 1 365 ? 14.333 -13.498 -8.894 1.00 96.88 365 ILE A CA 1
ATOM 2810 C C . ILE A 1 365 ? 14.274 -15.020 -8.648 1.00 96.88 365 ILE A C 1
ATOM 2812 O O . ILE A 1 365 ? 14.476 -15.520 -7.531 1.00 96.88 365 ILE A O 1
ATOM 2816 N N . GLY A 1 366 ? 14.046 -15.802 -9.705 1.00 94.56 366 GLY A N 1
ATOM 2817 C CA . GLY A 1 366 ? 13.941 -17.260 -9.654 1.00 94.56 366 GLY A CA 1
ATOM 2818 C C . GLY A 1 366 ? 12.656 -17.745 -8.968 1.00 94.56 366 GLY A C 1
ATOM 2819 O O . GLY A 1 366 ? 11.559 -17.350 -9.343 1.00 94.56 366 GLY A O 1
ATOM 2820 N N . ASP A 1 367 ? 12.756 -18.646 -7.980 1.00 94.88 367 ASP A N 1
ATOM 2821 C CA . ASP A 1 367 ? 11.576 -19.186 -7.276 1.00 94.88 367 ASP A CA 1
ATOM 2822 C C . ASP A 1 367 ? 10.862 -18.104 -6.442 1.00 94.88 367 ASP A C 1
ATOM 2824 O O . ASP A 1 367 ? 11.267 -17.792 -5.317 1.00 94.88 367 ASP A O 1
ATOM 2828 N N . ALA A 1 368 ? 9.774 -17.560 -6.992 1.00 95.69 368 ALA A N 1
ATOM 2829 C CA . ALA A 1 368 ? 9.005 -16.471 -6.398 1.00 95.69 368 ALA A CA 1
ATOM 2830 C C . ALA A 1 368 ? 8.575 -16.749 -4.945 1.00 95.69 368 ALA A C 1
ATOM 2832 O O . ALA A 1 368 ? 8.656 -15.861 -4.099 1.00 95.69 368 ALA A O 1
ATOM 2833 N N . ARG A 1 369 ? 8.195 -17.991 -4.600 1.00 95.56 369 ARG A N 1
ATOM 2834 C CA . ARG A 1 369 ? 7.733 -18.324 -3.235 1.00 95.56 369 ARG A CA 1
ATOM 2835 C C . ARG A 1 369 ? 8.849 -18.304 -2.195 1.00 95.56 369 ARG A C 1
ATOM 2837 O O . ARG A 1 369 ? 8.566 -18.195 -1.003 1.00 95.56 369 ARG A O 1
ATOM 2844 N N . ARG A 1 370 ? 10.104 -18.429 -2.627 1.00 96.19 370 ARG A N 1
ATOM 2845 C CA . ARG A 1 370 ? 11.280 -18.416 -1.746 1.00 96.19 370 ARG A CA 1
ATOM 2846 C C . ARG A 1 370 ? 12.072 -17.120 -1.812 1.00 96.19 370 ARG A C 1
ATOM 2848 O O . ARG A 1 370 ? 13.034 -16.992 -1.060 1.00 96.19 370 ARG A O 1
ATOM 2855 N N . ALA A 1 371 ? 11.719 -16.203 -2.707 1.00 97.31 371 ALA A N 1
ATOM 2856 C CA . ALA A 1 371 ? 12.407 -14.930 -2.838 1.00 97.31 371 ALA A CA 1
ATOM 2857 C C . ALA A 1 371 ? 12.261 -14.092 -1.555 1.00 97.31 371 ALA A C 1
ATOM 2859 O O . ALA A 1 371 ? 11.186 -14.027 -0.940 1.00 97.31 371 ALA A O 1
ATOM 2860 N N . ASP A 1 372 ? 13.369 -13.491 -1.134 1.00 97.75 372 ASP A N 1
ATOM 2861 C CA . ASP A 1 372 ? 13.463 -12.648 0.049 1.00 97.75 372 ASP A CA 1
ATOM 2862 C C . ASP A 1 372 ? 13.624 -11.173 -0.350 1.00 97.75 372 ASP A C 1
ATOM 2864 O O . ASP A 1 372 ? 14.738 -10.755 -0.681 1.00 97.75 372 ASP A O 1
ATOM 2868 N N . PRO A 1 373 ? 12.548 -10.361 -0.306 1.00 98.06 373 PRO A N 1
ATOM 2869 C CA . PRO A 1 373 ? 12.657 -8.929 -0.581 1.00 98.06 373 PRO A CA 1
ATOM 2870 C C . PRO A 1 373 ? 13.580 -8.211 0.412 1.00 98.06 373 PRO A C 1
ATOM 2872 O O . PRO A 1 373 ? 14.197 -7.211 0.054 1.00 98.06 373 PRO A O 1
ATOM 2875 N N . CYS A 1 374 ? 13.732 -8.715 1.641 1.00 98.19 374 CYS A N 1
ATOM 2876 C CA . CYS A 1 374 ? 14.606 -8.091 2.631 1.00 98.19 374 CYS A CA 1
ATOM 2877 C C . CYS A 1 374 ? 16.088 -8.293 2.329 1.00 98.19 374 CYS A C 1
ATOM 2879 O O . CYS A 1 374 ? 16.903 -7.479 2.747 1.00 98.19 374 CYS A O 1
ATOM 2881 N N . GLY A 1 375 ? 16.440 -9.324 1.557 1.00 97.94 375 GLY A N 1
ATOM 2882 C CA . GLY A 1 375 ? 17.799 -9.508 1.053 1.00 97.94 375 GLY A CA 1
ATOM 2883 C C . GLY A 1 375 ? 18.234 -8.437 0.045 1.00 97.94 375 GLY A C 1
ATOM 2884 O O . GLY A 1 375 ? 19.412 -8.363 -0.286 1.00 97.94 375 GLY A O 1
ATOM 2885 N N . LEU A 1 376 ? 17.301 -7.606 -0.435 1.00 98.56 376 LEU A N 1
ATOM 2886 C CA . LEU A 1 376 ? 17.549 -6.493 -1.356 1.00 98.56 376 LEU A CA 1
ATOM 2887 C C . LEU A 1 376 ? 17.607 -5.131 -0.650 1.00 98.56 376 LEU A C 1
ATOM 2889 O O . LEU A 1 376 ? 17.704 -4.102 -1.317 1.00 98.56 376 LEU A O 1
ATOM 2893 N N . LEU A 1 377 ? 17.550 -5.104 0.684 1.00 98.44 377 LEU A N 1
ATOM 2894 C CA . LEU A 1 377 ? 17.662 -3.892 1.488 1.00 98.44 377 LEU A CA 1
ATOM 2895 C C . LEU A 1 377 ? 18.714 -4.057 2.581 1.00 98.44 377 LEU A C 1
ATOM 2897 O O . LEU A 1 377 ? 18.789 -5.083 3.249 1.00 98.44 377 LEU A O 1
ATOM 2901 N N . ASP A 1 378 ? 19.468 -2.991 2.835 1.00 97.69 378 ASP A N 1
ATOM 2902 C CA . ASP A 1 378 ? 20.389 -2.920 3.966 1.00 97.69 378 ASP A CA 1
ATOM 2903 C C . ASP A 1 378 ? 20.168 -1.640 4.772 1.00 97.69 378 ASP A C 1
ATOM 2905 O O . ASP A 1 378 ? 20.296 -0.522 4.265 1.00 97.69 378 ASP A O 1
ATOM 2909 N N . SER A 1 379 ? 19.888 -1.800 6.067 1.00 97.62 379 SER A N 1
ATOM 2910 C CA . SER A 1 379 ? 19.696 -0.669 6.980 1.00 97.62 379 SER A CA 1
ATOM 2911 C C . SER A 1 379 ? 20.945 0.205 7.100 1.00 97.62 379 SER A C 1
ATOM 2913 O O . SER A 1 379 ? 20.812 1.418 7.288 1.00 97.62 379 SER A O 1
ATOM 2915 N N . ALA A 1 380 ? 22.149 -0.370 7.005 1.00 97.69 380 ALA A N 1
ATOM 2916 C CA . ALA A 1 380 ? 23.383 0.397 7.151 1.00 97.69 380 ALA A CA 1
ATOM 2917 C C . ALA A 1 380 ? 23.609 1.334 5.953 1.00 97.69 380 ALA A C 1
ATOM 2919 O O . ALA A 1 380 ? 23.948 2.505 6.158 1.00 97.69 380 ALA A O 1
ATOM 2920 N N . SER A 1 381 ? 23.319 0.875 4.732 1.00 97.38 381 SER A N 1
ATOM 2921 C CA . SER A 1 381 ? 23.390 1.667 3.496 1.00 97.38 381 SER A CA 1
ATOM 2922 C C . SER A 1 381 ? 22.517 2.931 3.531 1.00 97.38 381 SER A C 1
ATOM 2924 O O . SER A 1 381 ? 22.869 3.956 2.940 1.00 97.38 381 SER A O 1
ATOM 2926 N N . LEU A 1 382 ? 21.423 2.903 4.302 1.00 98.44 382 LEU A N 1
ATOM 2927 C CA . LEU A 1 382 ? 20.456 3.999 4.420 1.00 98.44 382 LEU A CA 1
ATOM 2928 C C . LEU A 1 382 ? 20.654 4.868 5.678 1.00 98.44 382 LEU A C 1
ATOM 2930 O O . LEU A 1 382 ? 19.959 5.869 5.864 1.00 98.44 382 LEU A O 1
ATOM 2934 N N . SER A 1 383 ? 21.627 4.548 6.536 1.00 97.69 383 SER A N 1
ATOM 2935 C CA . SER A 1 383 ? 21.855 5.238 7.822 1.00 97.69 383 SER A CA 1
ATOM 2936 C C . SER A 1 383 ? 22.180 6.735 7.695 1.00 97.69 383 SER A C 1
ATOM 2938 O O . SER A 1 383 ? 21.979 7.507 8.634 1.00 97.69 383 SER A O 1
ATOM 2940 N N . ARG A 1 384 ? 22.625 7.187 6.515 1.00 98.00 384 ARG A N 1
ATOM 2941 C CA . ARG A 1 384 ? 22.856 8.614 6.228 1.00 98.00 384 ARG A CA 1
ATOM 2942 C C . ARG A 1 384 ? 21.578 9.461 6.250 1.00 98.00 384 ARG A C 1
ATOM 2944 O O . ARG A 1 384 ? 21.666 10.676 6.405 1.00 98.00 384 ARG A O 1
ATOM 2951 N N . PHE A 1 385 ? 20.406 8.842 6.099 1.00 97.94 385 PHE A N 1
ATOM 2952 C CA . PHE A 1 385 ? 19.114 9.535 6.067 1.00 97.94 385 PHE A CA 1
ATOM 2953 C C . PHE A 1 385 ? 18.464 9.672 7.454 1.00 97.94 385 PHE A C 1
ATOM 2955 O O . PHE A 1 385 ? 17.597 10.529 7.649 1.00 97.94 385 PHE A O 1
ATOM 2962 N N . GLY A 1 386 ? 18.902 8.878 8.434 1.00 97.19 386 GLY A N 1
ATOM 2963 C CA . GLY A 1 386 ? 18.358 8.859 9.789 1.00 97.19 386 GLY A CA 1
ATOM 2964 C C . GLY A 1 386 ? 18.647 7.545 10.511 1.00 97.19 386 GLY A C 1
ATOM 2965 O O . GLY A 1 386 ? 19.446 6.728 10.059 1.00 97.19 386 GLY A O 1
ATOM 2966 N N . ARG A 1 387 ? 17.979 7.326 11.647 1.00 97.19 387 ARG A N 1
ATOM 2967 C CA . ARG A 1 387 ? 18.023 6.029 12.335 1.00 97.19 387 ARG A CA 1
ATOM 2968 C C . ARG A 1 387 ? 17.210 5.029 11.520 1.00 97.19 387 ARG A C 1
ATOM 2970 O O . ARG A 1 387 ? 16.008 5.221 11.386 1.00 97.19 387 ARG A O 1
ATOM 2977 N N . THR A 1 388 ? 17.842 3.976 11.026 1.00 97.88 388 THR A N 1
ATOM 2978 C CA . THR A 1 388 ? 17.197 2.980 10.168 1.00 97.88 388 THR A CA 1
ATOM 2979 C C . THR A 1 388 ? 16.774 1.732 10.935 1.00 97.88 388 THR A C 1
ATOM 2981 O O . THR A 1 388 ? 17.412 1.349 11.921 1.00 97.88 388 THR A O 1
ATOM 2984 N N . ARG A 1 389 ? 15.687 1.097 10.488 1.00 96.50 389 ARG A N 1
ATOM 2985 C CA . ARG A 1 389 ? 15.217 -0.200 10.990 1.00 96.50 389 ARG A CA 1
ATOM 2986 C C . ARG A 1 389 ? 14.572 -1.004 9.865 1.00 96.50 389 ARG A C 1
ATOM 2988 O O . ARG A 1 389 ? 13.572 -0.567 9.307 1.00 96.50 389 ARG A O 1
ATOM 2995 N N . LEU A 1 390 ? 15.124 -2.181 9.575 1.00 97.31 390 LEU A N 1
ATOM 2996 C CA . LEU A 1 390 ? 14.537 -3.135 8.634 1.00 97.31 390 LEU A CA 1
ATOM 2997 C C . LEU A 1 390 ? 13.339 -3.852 9.268 1.00 97.31 390 LEU A C 1
ATOM 2999 O O . LEU A 1 390 ? 13.443 -4.401 10.371 1.00 97.31 390 LEU A O 1
ATOM 3003 N N . THR A 1 391 ? 12.222 -3.871 8.550 1.00 95.69 391 THR A N 1
ATOM 3004 C CA . THR A 1 391 ? 10.957 -4.476 8.963 1.00 95.69 391 THR A CA 1
ATOM 3005 C C . THR A 1 391 ? 10.472 -5.412 7.861 1.00 95.69 391 THR A C 1
ATOM 3007 O O . THR A 1 391 ? 10.032 -4.974 6.804 1.00 95.69 391 THR A O 1
ATOM 3010 N N . ALA A 1 392 ? 10.559 -6.718 8.119 1.00 95.50 392 ALA A N 1
ATOM 3011 C CA . ALA A 1 392 ? 10.154 -7.752 7.166 1.00 95.50 392 ALA A CA 1
ATOM 3012 C C . ALA A 1 392 ? 8.656 -8.081 7.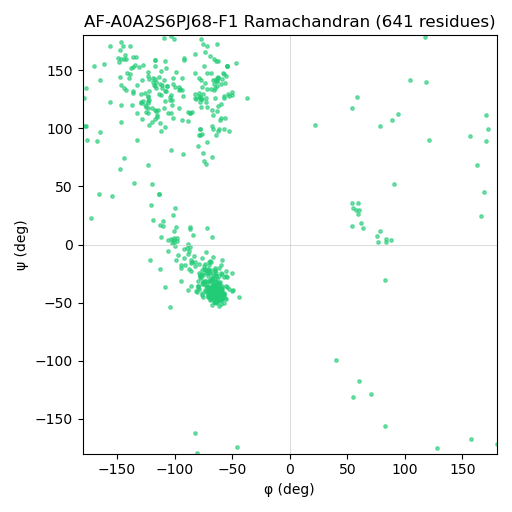213 1.00 95.50 392 ALA A C 1
ATOM 3014 O O . ALA A 1 392 ? 8.168 -8.767 6.322 1.00 95.50 392 ALA A O 1
ATOM 3015 N N . ASP A 1 393 ? 7.955 -7.655 8.269 1.00 95.06 393 ASP A N 1
ATOM 3016 C CA . ASP A 1 393 ? 6.601 -8.087 8.645 1.00 95.06 393 ASP A CA 1
ATOM 3017 C C . ASP A 1 393 ? 5.590 -6.926 8.689 1.00 95.06 393 ASP A C 1
ATOM 3019 O O . ASP A 1 393 ? 4.692 -6.919 9.529 1.00 95.06 393 ASP A O 1
ATOM 3023 N N . TYR A 1 394 ? 5.758 -5.936 7.812 1.00 94.12 394 TYR A N 1
ATOM 3024 C CA . TYR A 1 394 ? 4.852 -4.796 7.658 1.00 94.12 394 TYR A CA 1
ATOM 3025 C C . TYR A 1 394 ? 4.476 -4.655 6.178 1.00 94.12 394 TYR A C 1
ATOM 3027 O O . TYR A 1 394 ? 5.359 -4.579 5.326 1.00 94.12 394 TYR A O 1
ATOM 3035 N N . GLY A 1 395 ? 3.180 -4.710 5.876 1.00 96.62 395 GLY A N 1
ATOM 3036 C CA . GLY A 1 395 ? 2.647 -4.781 4.518 1.00 96.62 395 GLY A CA 1
ATOM 3037 C C . GLY A 1 395 ? 2.617 -6.193 3.916 1.00 96.62 395 GLY A C 1
ATOM 3038 O O . GLY A 1 395 ? 2.571 -7.221 4.607 1.00 96.62 395 GLY A O 1
ATOM 3039 N N . GLU A 1 396 ? 2.615 -6.234 2.590 1.00 97.94 396 GLU A N 1
ATOM 3040 C CA . GLU A 1 396 ? 2.400 -7.407 1.750 1.00 97.94 396 GLU A CA 1
ATOM 3041 C C . GLU A 1 396 ? 3.505 -8.466 1.929 1.00 97.94 396 GLU A C 1
ATOM 3043 O O . GLU A 1 396 ? 4.625 -8.194 2.375 1.00 97.94 396 GLU A O 1
ATOM 3048 N N . ILE A 1 397 ? 3.222 -9.731 1.596 1.00 97.62 397 ILE A N 1
ATOM 3049 C CA . ILE A 1 397 ? 4.201 -10.823 1.786 1.00 97.62 397 ILE A CA 1
ATOM 3050 C C . ILE A 1 397 ? 5.419 -10.675 0.855 1.00 97.62 397 ILE A C 1
ATOM 3052 O O . ILE A 1 397 ? 6.521 -11.079 1.227 1.00 97.62 397 ILE A O 1
ATOM 3056 N N . ASN A 1 398 ? 5.249 -10.082 -0.326 1.00 97.69 398 ASN A N 1
ATOM 3057 C CA . ASN A 1 398 ? 6.296 -9.771 -1.310 1.00 97.69 398 ASN A CA 1
ATOM 3058 C C . ASN A 1 398 ? 7.037 -8.453 -1.043 1.00 97.69 398 ASN A C 1
ATOM 3060 O O . ASN A 1 398 ? 7.837 -8.046 -1.888 1.00 97.69 398 ASN A O 1
ATOM 3064 N N . ARG A 1 399 ? 6.799 -7.813 0.106 1.00 97.69 399 ARG A N 1
ATOM 3065 C CA . ARG A 1 399 ? 7.375 -6.520 0.470 1.00 97.69 399 ARG A CA 1
ATOM 3066 C C . ARG A 1 399 ? 8.374 -6.624 1.625 1.00 97.69 399 ARG A C 1
ATOM 3068 O O . ARG A 1 399 ? 8.240 -7.479 2.505 1.00 97.69 399 ARG A O 1
ATOM 3075 N N . CYS A 1 400 ? 9.369 -5.739 1.628 1.00 98.31 400 CYS A N 1
ATOM 3076 C CA . CYS A 1 400 ? 10.201 -5.442 2.791 1.00 98.31 400 CYS A CA 1
ATOM 3077 C C . CYS A 1 400 ? 10.478 -3.944 2.907 1.00 98.31 400 CYS A C 1
ATOM 3079 O O . CYS A 1 400 ? 10.673 -3.282 1.889 1.00 98.31 400 CYS A O 1
ATOM 3081 N N . ASP A 1 401 ? 10.583 -3.444 4.139 1.00 98.00 401 ASP A N 1
ATOM 3082 C CA . ASP A 1 401 ? 10.787 -2.023 4.401 1.00 98.00 401 ASP A CA 1
ATOM 3083 C C . ASP A 1 401 ? 12.043 -1.748 5.221 1.00 98.00 401 ASP A C 1
ATOM 3085 O O . ASP A 1 401 ? 12.408 -2.500 6.127 1.00 98.00 401 ASP A O 1
ATOM 3089 N N . VAL A 1 402 ? 12.660 -0.595 4.977 1.00 98.38 402 VAL A N 1
ATOM 3090 C CA . VAL A 1 402 ? 13.559 0.062 5.926 1.00 98.38 402 VAL A CA 1
ATOM 3091 C C . VAL A 1 402 ? 12.941 1.387 6.344 1.00 98.38 402 VAL A C 1
ATOM 3093 O O . VAL A 1 402 ? 12.910 2.350 5.579 1.00 98.38 402 VAL A O 1
ATOM 3096 N N . LEU A 1 403 ? 12.494 1.441 7.594 1.00 97.44 403 LEU A N 1
ATOM 3097 C CA . LEU A 1 403 ? 11.946 2.639 8.219 1.00 97.44 403 LEU A CA 1
ATOM 3098 C C . LEU A 1 403 ? 13.086 3.585 8.599 1.00 97.44 403 LEU A C 1
ATOM 3100 O O . LEU A 1 403 ? 14.102 3.156 9.155 1.00 97.44 403 LEU A O 1
ATOM 3104 N N . VAL A 1 404 ? 12.916 4.874 8.316 1.00 98.19 404 VAL A N 1
ATOM 3105 C CA . VAL A 1 404 ? 13.886 5.940 8.580 1.00 98.19 404 VAL A CA 1
ATOM 3106 C C . VAL A 1 404 ? 13.297 6.905 9.600 1.00 98.19 404 VAL A C 1
ATOM 3108 O O . VAL A 1 404 ? 12.374 7.665 9.311 1.00 98.19 404 VAL A O 1
ATOM 3111 N N . GLY A 1 405 ? 13.871 6.912 10.800 1.00 96.44 405 GLY A N 1
ATOM 3112 C CA . GLY A 1 405 ? 13.411 7.730 11.912 1.00 96.44 405 GLY A CA 1
ATOM 3113 C C . GLY A 1 405 ? 14.308 8.914 12.264 1.00 96.44 405 GLY A C 1
ATOM 3114 O O . GLY A 1 405 ? 15.536 8.888 12.120 1.00 96.44 405 GLY A O 1
ATOM 3115 N N . ARG A 1 406 ? 13.677 9.951 12.819 1.00 94.88 406 ARG A N 1
ATOM 3116 C CA . ARG A 1 406 ? 14.304 11.149 13.386 1.00 94.88 406 ARG A CA 1
ATOM 3117 C C . ARG A 1 406 ? 13.620 11.489 14.709 1.00 94.88 406 ARG A C 1
ATOM 3119 O O . ARG A 1 406 ? 12.402 11.514 14.799 1.00 94.88 406 ARG A O 1
ATOM 3126 N N . ASN A 1 407 ? 14.405 11.740 15.759 1.00 91.75 407 ASN A N 1
ATOM 3127 C CA . ASN A 1 407 ? 13.891 12.053 17.104 1.00 91.75 407 ASN A CA 1
ATOM 3128 C C . ASN A 1 407 ? 12.913 11.003 17.674 1.00 91.75 407 ASN A C 1
ATOM 3130 O O . ASN A 1 407 ? 12.014 11.339 18.437 1.00 91.75 407 ASN A O 1
ATOM 3134 N N . GLY A 1 408 ? 13.099 9.729 17.314 1.00 89.69 408 GLY A N 1
ATOM 3135 C CA . GLY A 1 408 ? 12.272 8.621 17.801 1.00 89.69 408 GLY A CA 1
ATOM 3136 C C . GLY A 1 408 ? 10.960 8.396 17.045 1.00 89.69 408 GLY A C 1
ATOM 3137 O O . GLY A 1 408 ? 10.239 7.479 17.418 1.00 89.69 408 GLY A O 1
ATOM 3138 N N . ILE A 1 409 ? 10.681 9.175 15.996 1.00 92.00 409 ILE A N 1
ATOM 3139 C CA . ILE A 1 409 ? 9.512 9.029 15.117 1.00 92.00 409 ILE A CA 1
ATOM 3140 C C . ILE A 1 409 ? 10.004 8.604 13.732 1.00 92.00 409 ILE A C 1
ATOM 3142 O O . ILE A 1 409 ? 11.026 9.119 13.272 1.00 92.00 409 ILE A O 1
ATOM 3146 N N . ASP A 1 410 ? 9.309 7.670 13.089 1.00 94.88 410 ASP A N 1
ATOM 3147 C CA . ASP A 1 410 ? 9.591 7.257 11.713 1.00 94.88 410 ASP A CA 1
ATOM 3148 C C . ASP A 1 410 ? 9.020 8.323 10.755 1.00 94.88 410 ASP A C 1
ATOM 3150 O O . ASP A 1 410 ? 7.853 8.685 10.852 1.00 94.88 410 ASP A O 1
ATOM 3154 N N . VAL A 1 411 ? 9.869 8.908 9.901 1.00 96.75 411 VAL A N 1
ATOM 3155 C CA . VAL A 1 411 ? 9.518 10.071 9.051 1.00 96.75 411 VAL A CA 1
ATOM 3156 C C . VAL A 1 411 ? 9.490 9.736 7.560 1.00 96.75 411 VAL A C 1
ATOM 3158 O O . VAL A 1 411 ? 8.881 10.458 6.772 1.00 96.75 411 VAL A O 1
ATOM 3161 N N . ALA A 1 412 ? 10.159 8.657 7.161 1.00 97.94 412 ALA A N 1
ATOM 3162 C CA . ALA A 1 412 ? 10.207 8.150 5.796 1.00 97.94 412 ALA A CA 1
ATOM 3163 C C . ALA A 1 412 ? 10.528 6.652 5.808 1.00 97.94 412 ALA A C 1
ATOM 3165 O O . ALA A 1 412 ? 10.924 6.109 6.839 1.00 97.94 412 ALA A O 1
ATOM 3166 N N . GLU A 1 413 ? 10.416 6.000 4.661 1.00 98.06 413 GLU A N 1
ATOM 3167 C CA . GLU A 1 413 ? 10.816 4.608 4.481 1.00 98.06 413 GLU A CA 1
ATOM 3168 C C . GLU A 1 413 ? 11.314 4.335 3.062 1.00 98.06 413 GLU A C 1
ATOM 3170 O O . GLU A 1 413 ? 10.995 5.067 2.124 1.00 98.06 413 GLU A O 1
ATOM 3175 N N . ALA A 1 414 ? 12.113 3.280 2.922 1.00 98.56 414 ALA A N 1
ATOM 3176 C CA . ALA A 1 414 ? 12.419 2.654 1.645 1.00 98.56 414 ALA A CA 1
ATOM 3177 C C . ALA A 1 414 ? 11.714 1.296 1.595 1.00 98.56 414 ALA A C 1
ATOM 3179 O O . ALA A 1 414 ? 12.013 0.431 2.417 1.00 98.56 414 ALA A O 1
ATOM 3180 N N . GLN A 1 415 ? 10.795 1.126 0.652 1.00 98.56 415 GLN A N 1
ATOM 3181 C CA . GLN A 1 415 ? 10.051 -0.109 0.421 1.00 98.56 415 GLN A CA 1
ATOM 3182 C C . GLN A 1 415 ? 10.661 -0.852 -0.770 1.00 98.56 415 GLN A C 1
ATOM 3184 O O . GLN A 1 415 ? 11.050 -0.218 -1.752 1.00 98.56 415 GLN A O 1
ATOM 3189 N N . VAL A 1 416 ? 10.703 -2.180 -0.711 1.00 98.62 416 VAL A N 1
ATOM 3190 C CA . VAL A 1 416 ? 11.006 -3.057 -1.850 1.00 98.62 416 VAL A CA 1
ATOM 3191 C C . VAL A 1 416 ? 9.854 -4.024 -2.053 1.00 98.62 416 VAL A C 1
ATOM 3193 O O . VAL A 1 416 ? 9.505 -4.738 -1.118 1.00 98.62 416 VAL A O 1
ATOM 3196 N N . TYR A 1 417 ? 9.326 -4.093 -3.275 1.00 98.31 417 TYR A N 1
ATOM 3197 C CA . TYR A 1 417 ? 8.321 -5.066 -3.704 1.00 98.31 417 TYR A CA 1
ATOM 3198 C C . TYR A 1 417 ? 8.884 -5.963 -4.794 1.00 98.31 417 TYR A C 1
ATOM 3200 O O . TYR A 1 417 ? 9.545 -5.488 -5.719 1.00 98.31 417 TYR A O 1
ATOM 3208 N N . LEU A 1 418 ? 8.564 -7.251 -4.717 1.00 98.25 418 LEU A N 1
ATOM 3209 C CA . LEU A 1 418 ? 8.751 -8.188 -5.822 1.00 98.25 418 LEU A CA 1
ATOM 3210 C C . LEU A 1 418 ? 7.443 -8.332 -6.587 1.00 98.25 418 LEU A C 1
ATOM 3212 O O . LEU A 1 418 ? 6.397 -8.548 -5.977 1.00 98.25 418 LEU A O 1
ATOM 3216 N N . ASP A 1 419 ? 7.496 -8.256 -7.907 1.00 96.50 419 ASP A N 1
ATOM 3217 C CA . ASP A 1 419 ? 6.300 -8.238 -8.735 1.00 96.50 419 ASP A CA 1
ATOM 3218 C C . ASP A 1 419 ? 6.488 -9.098 -9.993 1.00 96.50 419 ASP A C 1
ATOM 3220 O O . ASP A 1 419 ? 7.587 -9.242 -10.534 1.00 96.50 419 ASP A O 1
ATOM 3224 N N . ALA A 1 420 ? 5.408 -9.768 -10.391 1.00 92.38 420 ALA A N 1
ATOM 3225 C CA . ALA A 1 420 ? 5.383 -10.687 -11.518 1.00 92.38 420 ALA A CA 1
ATOM 3226 C C . ALA A 1 420 ? 5.083 -9.973 -12.840 1.00 92.38 420 ALA A C 1
ATOM 3228 O O . ALA A 1 420 ? 5.389 -10.527 -13.898 1.00 92.38 420 ALA A O 1
ATOM 3229 N N . GLU A 1 421 ? 4.478 -8.784 -12.794 1.00 89.62 421 GLU A N 1
ATOM 3230 C CA . GLU A 1 421 ? 4.173 -8.023 -13.997 1.00 89.62 421 GLU A CA 1
ATOM 3231 C C . GLU A 1 421 ? 5.438 -7.323 -14.524 1.00 89.62 421 GLU A C 1
ATOM 3233 O O . GLU A 1 421 ? 6.109 -6.618 -13.771 1.00 89.62 421 GLU A O 1
ATOM 3238 N N . PRO A 1 422 ? 5.812 -7.510 -15.801 1.00 88.44 422 PRO A N 1
ATOM 3239 C CA . PRO A 1 422 ? 6.943 -6.798 -16.376 1.00 88.44 422 PRO A CA 1
ATOM 3240 C C . PRO A 1 422 ? 6.641 -5.302 -16.506 1.00 88.44 422 PRO A C 1
ATOM 3242 O O . PRO A 1 422 ? 5.607 -4.916 -17.054 1.00 88.44 422 PRO A O 1
ATOM 3245 N N . ALA A 1 423 ? 7.586 -4.461 -16.097 1.00 80.56 423 ALA A N 1
ATOM 3246 C CA . ALA A 1 423 ? 7.474 -3.020 -16.261 1.00 80.56 423 ALA A CA 1
ATOM 3247 C C . ALA A 1 423 ? 7.394 -2.603 -17.738 1.00 80.56 423 ALA A C 1
ATOM 3249 O O . ALA A 1 423 ? 8.115 -3.128 -18.592 1.00 80.56 423 ALA A O 1
ATOM 3250 N N . ALA A 1 424 ? 6.611 -1.563 -18.024 1.00 87.75 424 ALA A N 1
ATOM 3251 C CA . ALA A 1 424 ? 6.708 -0.808 -19.268 1.00 87.75 424 ALA A CA 1
ATOM 3252 C C . ALA A 1 424 ? 7.446 0.515 -19.010 1.00 87.75 424 ALA A C 1
ATOM 3254 O O . ALA A 1 424 ? 6.995 1.343 -18.222 1.00 87.75 424 ALA A O 1
ATOM 3255 N N . PHE A 1 425 ? 8.574 0.736 -19.688 1.00 91.31 425 PHE A N 1
ATOM 3256 C CA . PHE A 1 425 ? 9.432 1.912 -19.473 1.00 91.31 425 PHE A CA 1
ATOM 3257 C C . PHE A 1 425 ? 9.264 3.017 -20.528 1.00 91.31 425 PHE A C 1
ATOM 3259 O O . PHE A 1 425 ? 10.189 3.791 -20.784 1.00 91.31 425 PHE A O 1
ATOM 3266 N N . GLU A 1 426 ? 8.108 3.102 -21.188 1.00 91.44 426 GLU A N 1
ATOM 3267 C CA . GLU A 1 426 ? 7.902 4.092 -22.249 1.00 91.44 426 GLU A CA 1
ATOM 3268 C C . GLU A 1 426 ? 8.022 5.527 -21.703 1.00 91.44 426 GLU A C 1
ATOM 3270 O O . GLU A 1 426 ? 7.274 5.946 -20.823 1.00 91.44 426 GLU A O 1
ATOM 3275 N N . GLY A 1 427 ? 8.986 6.291 -22.229 1.00 91.75 427 GLY A N 1
ATOM 3276 C CA . GLY A 1 427 ? 9.228 7.679 -21.821 1.00 91.75 427 GLY A CA 1
ATOM 3277 C C . GLY A 1 427 ? 9.934 7.853 -20.470 1.00 91.75 427 GLY A C 1
ATOM 3278 O O . GLY A 1 427 ? 10.075 8.988 -20.015 1.00 91.75 427 GLY A O 1
ATOM 3279 N N . VAL A 1 428 ? 10.405 6.770 -19.844 1.00 95.94 428 VAL A N 1
ATOM 3280 C CA . VAL A 1 428 ? 11.125 6.805 -18.562 1.00 95.94 428 VAL A CA 1
ATOM 3281 C C . VAL A 1 428 ? 12.631 6.657 -18.810 1.00 95.94 428 VAL A C 1
ATOM 3283 O O . VAL A 1 428 ? 13.032 5.839 -19.638 1.00 95.94 428 VAL A O 1
ATOM 3286 N N . PRO A 1 429 ? 13.505 7.421 -18.128 1.00 96.06 429 PRO A N 1
ATOM 3287 C CA . PRO A 1 429 ? 14.944 7.187 -18.190 1.00 96.06 429 PRO A CA 1
ATOM 3288 C C . PRO A 1 429 ? 15.301 5.779 -17.694 1.00 96.06 429 PRO A C 1
ATOM 3290 O O . PRO A 1 429 ? 15.035 5.445 -16.539 1.00 96.06 429 PRO A O 1
ATOM 3293 N N . VAL A 1 430 ? 15.936 4.983 -18.558 1.00 97.88 430 VAL A N 1
ATOM 3294 C CA . VAL A 1 430 ? 16.416 3.627 -18.252 1.00 97.88 430 VAL A CA 1
ATOM 3295 C C . VAL A 1 430 ? 17.935 3.579 -18.370 1.00 97.88 430 VAL A C 1
ATOM 3297 O O . VAL A 1 430 ? 18.513 4.097 -19.328 1.00 97.88 430 VAL A O 1
ATOM 3300 N N . ARG A 1 431 ? 18.589 2.933 -17.403 1.00 97.69 431 ARG A N 1
ATOM 3301 C CA . ARG A 1 431 ? 20.009 2.565 -17.468 1.00 97.69 431 ARG A CA 1
ATOM 3302 C C . ARG A 1 431 ? 20.168 1.058 -17.307 1.00 97.69 431 ARG A C 1
ATOM 3304 O O . ARG A 1 431 ? 19.501 0.455 -16.476 1.00 97.69 431 ARG A O 1
ATOM 3311 N N . THR A 1 432 ? 21.097 0.460 -18.039 1.00 97.38 432 THR A N 1
ATOM 3312 C CA . THR A 1 432 ? 21.457 -0.955 -17.868 1.00 97.38 432 THR A CA 1
ATOM 3313 C C . THR A 1 432 ? 22.637 -1.077 -16.909 1.00 97.38 432 THR A C 1
ATOM 3315 O O . THR A 1 432 ? 23.627 -0.354 -17.050 1.00 97.38 432 THR A O 1
ATOM 3318 N N . VAL A 1 433 ? 22.552 -1.994 -15.943 1.00 96.50 433 VAL A N 1
ATOM 3319 C CA . VAL A 1 433 ? 23.652 -2.321 -15.025 1.00 96.50 433 VAL A CA 1
ATOM 3320 C C . VAL A 1 433 ? 23.797 -3.833 -14.957 1.00 96.50 433 VAL A C 1
ATOM 3322 O O . VAL A 1 433 ? 22.910 -4.522 -14.469 1.00 96.50 433 VAL A O 1
ATOM 3325 N N . GLY A 1 434 ? 24.911 -4.361 -15.465 1.00 94.50 434 GLY A N 1
ATOM 3326 C CA . GLY A 1 434 ? 25.065 -5.807 -15.605 1.00 94.50 434 GLY A CA 1
ATOM 3327 C C . GLY A 1 434 ? 23.981 -6.371 -16.523 1.00 94.50 434 GLY A C 1
ATOM 3328 O O . GLY A 1 434 ? 23.920 -6.008 -17.696 1.00 94.50 434 GLY A O 1
ATOM 3329 N N . ASN A 1 435 ? 23.133 -7.239 -15.981 1.00 94.62 435 ASN A N 1
ATOM 3330 C CA . ASN A 1 435 ? 22.039 -7.895 -16.694 1.00 94.62 435 ASN A CA 1
ATOM 3331 C C . ASN A 1 435 ? 20.640 -7.458 -16.225 1.00 94.62 435 ASN A C 1
ATOM 3333 O O . ASN A 1 435 ? 19.659 -8.138 -16.524 1.00 94.62 435 ASN A O 1
ATOM 3337 N N . VAL A 1 436 ? 20.550 -6.336 -15.509 1.00 97.19 436 VAL A N 1
ATOM 3338 C CA . VAL A 1 436 ? 19.277 -5.721 -15.126 1.00 97.19 436 VAL A CA 1
ATOM 3339 C C . VAL A 1 436 ? 19.129 -4.338 -15.752 1.00 97.19 436 VAL A C 1
ATOM 3341 O O . VAL A 1 436 ? 20.112 -3.640 -16.031 1.00 97.19 436 VAL A O 1
ATOM 3344 N N . GLU A 1 437 ? 17.884 -3.924 -15.954 1.00 97.62 437 GLU A N 1
ATOM 3345 C CA . GLU A 1 437 ? 17.540 -2.571 -16.385 1.00 97.62 437 GLU A CA 1
ATOM 3346 C C . GLU A 1 437 ? 16.925 -1.811 -15.216 1.00 97.62 437 GLU A C 1
ATOM 3348 O O . GLU A 1 437 ? 16.047 -2.321 -14.531 1.00 97.62 437 GLU A O 1
ATOM 3353 N N . VAL A 1 438 ? 17.389 -0.587 -14.979 1.00 98.31 438 VAL A N 1
ATOM 3354 C CA . VAL A 1 438 ? 16.925 0.273 -13.891 1.00 98.31 438 VAL A CA 1
ATOM 3355 C C . VAL A 1 438 ? 16.239 1.488 -14.492 1.00 98.31 438 VAL A C 1
ATOM 3357 O O . VAL A 1 438 ? 16.886 2.307 -15.151 1.00 98.31 438 VAL A O 1
ATOM 3360 N N . ALA A 1 439 ? 14.943 1.619 -14.238 1.00 98.06 439 ALA A N 1
ATOM 3361 C CA . ALA A 1 439 ? 14.138 2.760 -14.638 1.00 98.06 439 ALA A CA 1
ATOM 3362 C C . ALA A 1 439 ? 13.936 3.733 -13.472 1.00 98.06 439 ALA A C 1
ATOM 3364 O O . ALA A 1 439 ? 13.613 3.334 -12.348 1.00 98.06 439 ALA A O 1
ATOM 3365 N N . SER A 1 440 ? 14.096 5.025 -13.758 1.00 97.81 440 SER A N 1
ATOM 3366 C CA . SER A 1 440 ? 13.953 6.101 -12.776 1.00 97.81 440 SER A CA 1
ATOM 3367 C C . SER A 1 440 ? 12.725 6.949 -13.071 1.00 97.81 440 SER A C 1
ATOM 3369 O O . SER A 1 440 ? 12.776 7.867 -13.891 1.00 97.81 440 SER A O 1
ATOM 3371 N N . PHE A 1 441 ? 11.627 6.665 -12.373 1.00 95.94 441 PHE A N 1
ATOM 3372 C CA . PHE A 1 441 ? 10.399 7.438 -12.510 1.00 95.94 441 PHE A CA 1
ATOM 3373 C C . PHE A 1 441 ? 10.552 8.830 -11.869 1.00 95.94 441 PHE A C 1
ATOM 3375 O O . PHE A 1 441 ? 11.294 8.985 -10.886 1.00 95.94 441 PHE A O 1
ATOM 3382 N N . PRO A 1 442 ? 9.876 9.860 -12.416 1.00 93.69 442 PRO A N 1
ATOM 3383 C CA . PRO A 1 442 ? 9.784 11.163 -11.771 1.00 93.69 442 PRO A CA 1
ATOM 3384 C C . PRO A 1 442 ? 9.243 11.049 -10.342 1.00 93.69 442 PRO A C 1
ATOM 3386 O O . PRO A 1 442 ? 8.506 10.125 -10.011 1.00 93.69 442 PRO A O 1
ATOM 3389 N N . ARG A 1 443 ? 9.604 12.008 -9.488 1.00 94.62 443 ARG A N 1
ATOM 3390 C CA . ARG A 1 443 ? 9.032 12.102 -8.142 1.00 94.62 443 ARG A CA 1
ATOM 3391 C C . ARG A 1 443 ? 7.537 12.412 -8.233 1.00 94.62 443 ARG A C 1
ATOM 3393 O O . ARG A 1 443 ? 7.164 13.365 -8.918 1.00 94.62 443 ARG A O 1
ATOM 3400 N N . GLU A 1 444 ? 6.735 11.699 -7.457 1.00 93.69 444 GLU A N 1
ATOM 3401 C CA . GLU A 1 444 ? 5.305 11.951 -7.283 1.00 93.69 444 GLU A CA 1
ATOM 3402 C C . GLU A 1 444 ? 5.072 12.335 -5.826 1.00 93.69 444 GLU A C 1
ATOM 3404 O O . GLU A 1 444 ? 5.349 11.536 -4.951 1.00 93.69 444 GLU A O 1
ATOM 3409 N N . GLU A 1 445 ? 4.650 13.574 -5.556 1.00 92.50 445 GLU A N 1
ATOM 3410 C CA . GLU A 1 445 ? 4.298 14.075 -4.213 1.00 92.50 445 GLU A CA 1
ATOM 3411 C C . GLU A 1 445 ? 5.233 13.598 -3.067 1.00 92.50 445 GLU A C 1
ATOM 3413 O O . GLU A 1 445 ? 6.327 14.155 -2.848 1.00 92.50 445 GLU A O 1
ATOM 3418 N N . ASP A 1 446 ? 4.790 12.572 -2.340 1.00 94.81 446 ASP A N 1
ATOM 3419 C CA . ASP A 1 446 ? 5.374 11.949 -1.154 1.00 94.81 446 ASP A CA 1
ATOM 3420 C C . ASP A 1 446 ? 6.128 10.635 -1.443 1.00 94.81 446 ASP A C 1
ATOM 3422 O O . ASP A 1 446 ? 6.525 9.946 -0.504 1.00 94.81 446 ASP A O 1
ATOM 3426 N N . ALA A 1 447 ? 6.379 10.311 -2.712 1.00 97.31 447 ALA A N 1
ATOM 3427 C CA . ALA A 1 447 ? 7.045 9.094 -3.157 1.00 97.31 447 ALA A CA 1
ATOM 3428 C C . ALA A 1 447 ? 8.072 9.332 -4.282 1.00 97.31 447 ALA A C 1
ATOM 3430 O O . ALA A 1 447 ? 7.991 10.255 -5.097 1.00 97.31 447 ALA A O 1
ATOM 3431 N N . CYS A 1 448 ? 9.082 8.466 -4.343 1.00 98.19 448 CYS A N 1
ATOM 3432 C CA . CYS A 1 448 ? 10.001 8.379 -5.471 1.00 98.19 448 CYS A CA 1
ATOM 3433 C C . CYS A 1 448 ? 10.249 6.911 -5.816 1.00 98.19 448 CYS A C 1
ATOM 3435 O O . CYS A 1 448 ? 10.725 6.153 -4.971 1.00 98.19 448 CYS A O 1
ATOM 3437 N N . VAL A 1 449 ? 9.916 6.524 -7.050 1.00 97.88 449 VAL A N 1
ATOM 3438 C CA . VAL A 1 449 ? 9.887 5.122 -7.486 1.00 97.88 449 VAL A CA 1
ATOM 3439 C C . VAL A 1 449 ? 11.069 4.809 -8.399 1.00 97.88 449 VAL A C 1
ATOM 3441 O O . VAL A 1 449 ? 11.420 5.576 -9.304 1.00 97.88 449 VAL A O 1
ATOM 3444 N N . ARG A 1 450 ? 11.686 3.655 -8.168 1.00 98.12 450 ARG A N 1
ATOM 3445 C CA . ARG A 1 450 ? 12.644 2.999 -9.056 1.00 98.12 450 ARG A CA 1
ATOM 3446 C C . ARG A 1 450 ? 12.141 1.605 -9.361 1.00 98.12 450 ARG A C 1
ATOM 3448 O O . ARG A 1 450 ? 11.554 0.960 -8.500 1.00 98.12 450 ARG A O 1
ATOM 3455 N N . VAL A 1 451 ? 12.383 1.146 -10.578 1.00 98.31 451 VAL A N 1
ATOM 3456 C CA . VAL A 1 451 ? 12.001 -0.204 -10.989 1.00 98.31 451 VAL A CA 1
ATOM 3457 C C . VAL A 1 451 ? 13.208 -0.883 -11.605 1.00 98.31 451 VAL A C 1
ATOM 3459 O O . VAL A 1 451 ? 13.864 -0.310 -12.472 1.00 98.31 451 VAL A O 1
ATOM 3462 N N . ILE A 1 452 ? 13.504 -2.092 -11.141 1.00 98.19 452 ILE A N 1
ATOM 3463 C CA . ILE A 1 452 ? 14.533 -2.960 -11.702 1.00 98.19 452 ILE A CA 1
ATOM 3464 C C . ILE A 1 452 ? 13.821 -4.066 -12.479 1.00 98.19 452 ILE A C 1
ATOM 3466 O O . ILE A 1 452 ? 13.147 -4.895 -11.869 1.00 98.19 452 ILE A O 1
ATOM 3470 N N . ALA A 1 453 ? 13.964 -4.092 -13.803 1.00 97.56 453 ALA A N 1
ATOM 3471 C CA . ALA A 1 453 ? 13.552 -5.239 -14.606 1.00 97.56 453 ALA A CA 1
ATOM 3472 C C . ALA A 1 453 ? 14.640 -6.316 -14.548 1.00 97.56 453 ALA A C 1
ATOM 3474 O O . ALA A 1 453 ? 15.816 -6.053 -14.827 1.00 97.56 453 ALA A O 1
ATOM 3475 N N . THR A 1 454 ? 14.237 -7.523 -14.160 1.00 96.62 454 THR A N 1
ATOM 3476 C CA . THR A 1 454 ? 15.129 -8.666 -13.961 1.00 96.62 454 THR A CA 1
ATOM 3477 C C . THR A 1 454 ? 15.252 -9.510 -15.228 1.00 96.62 454 THR A C 1
ATOM 3479 O O . THR A 1 454 ? 14.403 -9.469 -16.124 1.00 96.62 454 THR A O 1
ATOM 3482 N N . ALA A 1 455 ? 16.307 -10.321 -15.310 1.00 94.56 455 ALA A N 1
ATOM 3483 C CA . ALA A 1 455 ? 16.593 -11.145 -16.486 1.00 94.56 455 ALA A CA 1
ATOM 3484 C C . ALA A 1 455 ? 15.517 -12.222 -16.756 1.00 94.56 455 ALA A C 1
ATOM 3486 O O . ALA A 1 455 ? 15.311 -12.633 -17.898 1.00 94.56 455 ALA A O 1
ATOM 3487 N N . ASP A 1 456 ? 14.772 -12.639 -15.729 1.00 94.50 456 ASP A N 1
ATOM 3488 C CA . ASP A 1 456 ? 13.629 -13.555 -15.822 1.00 94.50 456 ASP A CA 1
ATOM 3489 C C . ASP A 1 456 ? 12.292 -12.854 -16.132 1.00 94.50 456 ASP A C 1
ATOM 3491 O O . ASP A 1 456 ? 11.236 -13.488 -16.078 1.00 94.50 456 ASP A O 1
ATOM 3495 N N . ARG A 1 457 ? 12.339 -11.577 -16.549 1.00 93.88 457 ARG A N 1
ATOM 3496 C CA . ARG A 1 457 ? 11.178 -10.742 -16.909 1.00 93.88 457 ARG A CA 1
ATOM 3497 C C . ARG A 1 457 ? 10.185 -10.568 -15.762 1.00 93.88 457 ARG A C 1
ATOM 3499 O O . ARG A 1 457 ? 8.980 -10.518 -15.989 1.00 93.88 457 ARG A O 1
ATOM 3506 N N . GLN A 1 458 ? 10.706 -10.489 -14.546 1.00 95.31 458 GLN A N 1
ATOM 3507 C CA . GLN A 1 458 ? 9.980 -9.999 -13.383 1.00 95.31 458 GLN A CA 1
ATOM 3508 C C . GLN A 1 458 ? 10.455 -8.576 -13.075 1.00 95.31 458 GLN A C 1
ATOM 3510 O O . GLN A 1 458 ? 11.308 -8.024 -13.784 1.00 95.31 458 GLN A O 1
ATOM 3515 N N . GLN A 1 459 ? 9.891 -7.956 -12.044 1.00 96.62 459 GLN A N 1
ATOM 3516 C CA . GLN A 1 459 ? 10.330 -6.632 -11.632 1.00 96.62 459 GLN A CA 1
ATOM 3517 C C . GLN A 1 459 ? 10.476 -6.516 -10.119 1.00 96.62 459 GLN A C 1
ATOM 3519 O O . GLN A 1 459 ? 9.810 -7.197 -9.338 1.00 96.62 459 GLN A O 1
ATOM 3524 N N . ILE A 1 460 ? 11.363 -5.614 -9.719 1.00 98.38 460 ILE A N 1
ATOM 3525 C CA . ILE A 1 460 ? 11.562 -5.206 -8.334 1.00 98.38 460 ILE A CA 1
ATOM 3526 C C . ILE A 1 460 ? 11.265 -3.713 -8.275 1.00 98.38 460 ILE A C 1
ATOM 3528 O O . ILE A 1 460 ? 11.953 -2.921 -8.921 1.00 98.38 460 ILE A O 1
ATOM 3532 N N . GLN A 1 461 ? 10.245 -3.325 -7.517 1.00 98.25 461 GLN A N 1
ATOM 3533 C CA . GLN A 1 461 ? 9.921 -1.918 -7.295 1.00 98.25 461 GLN A CA 1
ATOM 3534 C C . GLN A 1 461 ? 10.562 -1.446 -5.995 1.00 98.25 461 GLN A C 1
ATOM 3536 O O . GLN A 1 461 ? 10.476 -2.125 -4.976 1.00 98.25 461 GLN A O 1
ATOM 3541 N N . ILE A 1 462 ? 11.196 -0.278 -6.027 1.00 98.69 462 ILE A N 1
ATOM 3542 C CA . ILE A 1 462 ? 11.863 0.337 -4.881 1.00 98.69 462 ILE A CA 1
ATOM 3543 C C . ILE A 1 462 ? 11.292 1.736 -4.703 1.00 98.69 462 ILE A C 1
ATOM 3545 O O . ILE A 1 462 ? 11.404 2.577 -5.596 1.00 98.69 462 ILE A O 1
ATOM 3549 N N . ILE A 1 463 ? 10.672 1.990 -3.555 1.00 98.56 463 ILE A N 1
ATOM 3550 C CA . ILE A 1 463 ? 9.902 3.210 -3.309 1.00 98.56 463 ILE A CA 1
ATOM 3551 C C . ILE A 1 463 ? 10.459 3.917 -2.080 1.00 98.56 463 ILE A C 1
ATOM 3553 O O . ILE A 1 463 ? 10.416 3.386 -0.975 1.00 98.56 463 ILE A O 1
ATOM 3557 N N . GLY A 1 464 ? 10.968 5.134 -2.255 1.00 98.38 464 GLY A N 1
ATOM 3558 C CA . GLY A 1 464 ? 11.239 6.041 -1.141 1.00 98.38 464 GLY A CA 1
ATOM 3559 C C . GLY A 1 464 ? 9.978 6.833 -0.816 1.00 98.38 464 GLY A C 1
ATOM 3560 O O . GLY A 1 464 ? 9.576 7.647 -1.643 1.00 98.38 464 GLY A O 1
ATOM 3561 N N . LYS A 1 465 ? 9.371 6.622 0.355 1.00 97.94 465 LYS A N 1
ATOM 3562 C CA . LYS A 1 465 ? 8.092 7.233 0.756 1.00 97.94 465 LYS A CA 1
ATOM 3563 C C . LYS A 1 465 ? 8.233 8.110 2.002 1.00 97.94 465 LYS A C 1
ATOM 3565 O O . LYS A 1 465 ? 9.014 7.801 2.901 1.00 97.94 465 LYS A O 1
ATOM 3570 N N . GLN A 1 466 ? 7.496 9.217 2.055 1.00 97.31 466 GLN A N 1
ATOM 3571 C CA . GLN A 1 466 ? 7.417 10.119 3.205 1.00 97.31 466 GLN A CA 1
ATOM 3572 C C . GLN A 1 466 ? 6.191 9.805 4.072 1.00 97.31 466 GLN A C 1
ATOM 3574 O O . GLN A 1 466 ? 5.085 9.690 3.562 1.00 97.31 466 GLN A O 1
ATOM 3579 N N . TRP A 1 467 ? 6.383 9.773 5.394 1.00 93.88 467 TRP A N 1
ATOM 3580 C CA . TRP A 1 467 ? 5.297 9.654 6.377 1.00 93.88 467 TRP A CA 1
ATOM 3581 C C . TRP A 1 467 ? 5.054 10.950 7.151 1.00 93.88 467 TRP A C 1
ATOM 3583 O O . TRP A 1 467 ? 3.914 11.288 7.456 1.00 93.88 467 TRP A O 1
ATOM 3593 N N . ASP A 1 468 ? 6.119 11.691 7.468 1.00 93.31 468 ASP A N 1
ATOM 3594 C CA . ASP A 1 468 ? 6.033 12.919 8.264 1.00 93.31 468 ASP A CA 1
ATOM 3595 C C . ASP A 1 468 ? 7.105 13.940 7.842 1.00 93.31 468 ASP A C 1
ATOM 3597 O O . ASP A 1 468 ? 8.043 13.638 7.102 1.00 93.31 468 ASP A O 1
ATOM 3601 N N . THR A 1 469 ? 6.974 15.185 8.300 1.00 90.06 469 THR A N 1
ATOM 3602 C CA . THR A 1 469 ? 7.902 16.282 8.015 1.00 90.06 469 THR A CA 1
ATOM 3603 C C . THR A 1 469 ? 8.730 16.676 9.246 1.00 90.06 469 THR A C 1
ATOM 3605 O O . THR A 1 469 ? 8.203 16.767 10.352 1.00 90.06 469 THR A O 1
ATOM 3608 N N . PRO A 1 470 ? 10.028 17.001 9.085 1.00 93.31 470 PRO A N 1
ATOM 3609 C CA . PRO A 1 470 ? 10.806 16.954 7.846 1.00 93.31 470 PRO A CA 1
ATOM 3610 C C . PRO A 1 470 ? 11.330 15.540 7.523 1.00 93.31 470 PRO A C 1
ATOM 3612 O O . PRO A 1 470 ? 12.024 14.935 8.344 1.00 93.31 470 PRO A O 1
ATOM 3615 N N . ALA A 1 471 ? 11.094 15.076 6.293 1.00 94.81 471 ALA A N 1
ATOM 3616 C CA . ALA A 1 471 ? 11.657 13.843 5.737 1.00 94.81 471 ALA A CA 1
ATOM 3617 C C . ALA A 1 471 ? 12.987 14.086 4.984 1.00 94.81 471 ALA A C 1
ATOM 3619 O O . ALA A 1 471 ? 13.275 15.222 4.585 1.00 94.81 471 ALA A O 1
ATOM 3620 N N . PRO A 1 472 ? 13.832 13.050 4.800 1.00 96.62 472 PRO A N 1
ATOM 3621 C CA . PRO A 1 472 ? 14.973 13.099 3.881 1.00 96.62 472 PRO A CA 1
ATOM 3622 C C . PRO A 1 472 ? 14.537 13.278 2.413 1.00 96.62 472 PRO A C 1
ATOM 3624 O O . PRO A 1 472 ? 13.356 13.207 2.079 1.00 96.62 472 PRO A O 1
ATOM 3627 N N . ASN A 1 473 ? 15.502 13.486 1.511 1.00 97.50 473 ASN A N 1
ATOM 3628 C CA . ASN A 1 473 ? 15.233 13.463 0.073 1.00 97.50 473 ASN A CA 1
ATOM 3629 C C . ASN A 1 473 ? 14.841 12.039 -0.361 1.00 97.50 473 ASN A C 1
ATOM 3631 O O . ASN A 1 473 ? 15.672 11.134 -0.364 1.00 97.50 473 ASN A O 1
ATOM 3635 N N . LEU A 1 474 ? 13.575 11.859 -0.737 1.00 98.06 474 LEU A N 1
ATOM 3636 C CA . LEU A 1 474 ? 12.995 10.559 -1.079 1.00 98.06 474 LEU A CA 1
ATOM 3637 C C . LEU A 1 474 ? 13.632 9.905 -2.302 1.00 98.06 474 LEU A C 1
ATOM 3639 O O . LEU A 1 474 ? 13.773 8.688 -2.339 1.00 98.06 474 LEU A O 1
ATOM 3643 N N . CYS A 1 475 ? 14.050 10.700 -3.287 1.00 98.44 475 CYS A N 1
ATOM 3644 C CA . CYS A 1 475 ? 14.709 10.152 -4.466 1.00 98.44 475 CYS A CA 1
ATOM 3645 C C . CYS A 1 475 ? 16.124 9.690 -4.149 1.00 98.44 475 CYS A C 1
ATOM 3647 O O . CYS A 1 475 ? 16.495 8.606 -4.569 1.00 98.44 475 CYS A O 1
ATOM 3649 N N . GLU A 1 476 ? 16.873 10.434 -3.332 1.00 98.31 476 GLU A N 1
ATOM 3650 C CA . GLU A 1 476 ? 18.184 9.967 -2.865 1.00 98.31 476 GLU A CA 1
ATOM 3651 C C . GLU A 1 476 ? 18.069 8.708 -1.994 1.00 98.31 476 GLU A C 1
ATOM 3653 O O . GLU A 1 476 ? 18.963 7.861 -2.033 1.00 98.31 476 GLU A O 1
ATOM 3658 N N . LEU A 1 477 ? 16.992 8.587 -1.207 1.00 98.50 477 LEU A N 1
ATOM 3659 C CA . LEU A 1 477 ? 16.684 7.397 -0.411 1.00 98.50 477 LEU A CA 1
ATOM 3660 C C . LEU A 1 477 ? 16.395 6.187 -1.313 1.00 98.50 477 LEU A C 1
ATOM 3662 O O . LEU A 1 477 ? 17.012 5.137 -1.132 1.00 98.50 477 LEU A O 1
ATOM 3666 N N . ALA A 1 478 ? 15.520 6.352 -2.310 1.00 98.56 478 ALA A N 1
ATOM 3667 C CA . ALA A 1 478 ? 15.200 5.315 -3.290 1.00 98.56 478 ALA A CA 1
ATOM 3668 C C . ALA A 1 478 ? 16.421 4.926 -4.143 1.00 98.56 478 ALA A C 1
ATOM 3670 O O . ALA A 1 478 ? 16.655 3.742 -4.371 1.00 98.56 478 ALA A O 1
ATOM 3671 N N . ASP A 1 479 ? 17.235 5.899 -4.568 1.00 98.56 479 ASP A N 1
ATOM 3672 C CA . ASP A 1 479 ? 18.466 5.667 -5.333 1.00 98.56 479 ASP A CA 1
ATOM 3673 C C . ASP A 1 479 ? 19.475 4.849 -4.516 1.00 98.56 479 ASP A C 1
ATOM 3675 O O . ASP A 1 479 ? 20.039 3.886 -5.024 1.00 98.56 479 ASP A O 1
ATOM 3679 N N . ALA A 1 480 ? 19.652 5.169 -3.229 1.00 98.62 480 ALA A N 1
ATOM 3680 C CA . ALA A 1 480 ? 20.546 4.422 -2.345 1.00 98.62 480 ALA A CA 1
ATOM 3681 C C . ALA A 1 480 ? 20.111 2.962 -2.159 1.00 98.62 480 ALA A C 1
ATOM 3683 O O . ALA A 1 480 ? 20.944 2.058 -2.230 1.00 98.62 480 ALA A O 1
ATOM 3684 N N . ALA A 1 481 ? 18.813 2.737 -1.935 1.00 98.69 481 ALA A N 1
ATOM 3685 C CA . ALA A 1 481 ? 18.249 1.394 -1.832 1.00 98.69 481 ALA A CA 1
ATOM 3686 C C . ALA A 1 481 ? 18.392 0.628 -3.160 1.00 98.69 481 ALA A C 1
ATOM 3688 O O . ALA A 1 481 ? 18.759 -0.544 -3.166 1.00 98.69 481 ALA A O 1
ATOM 3689 N N . THR A 1 482 ? 18.186 1.314 -4.287 1.00 98.75 482 THR A N 1
ATOM 3690 C CA . THR A 1 482 ? 18.342 0.742 -5.631 1.00 98.75 482 THR A CA 1
ATOM 3691 C C . THR A 1 482 ? 19.776 0.334 -5.919 1.00 98.75 482 THR A C 1
ATOM 3693 O O . THR A 1 482 ? 20.002 -0.765 -6.415 1.00 98.75 482 THR A O 1
ATOM 3696 N N . ASP A 1 483 ? 20.754 1.171 -5.584 1.00 98.44 483 ASP A N 1
ATOM 3697 C CA . ASP A 1 483 ? 22.162 0.844 -5.799 1.00 98.44 483 ASP A CA 1
ATOM 3698 C C . ASP A 1 483 ? 22.595 -0.373 -4.966 1.00 98.44 483 ASP A C 1
ATOM 3700 O O . ASP A 1 483 ? 23.352 -1.210 -5.461 1.00 98.44 483 ASP A O 1
ATOM 3704 N N . TYR A 1 484 ? 22.074 -0.523 -3.741 1.00 98.62 484 TYR A N 1
ATOM 3705 C CA . TYR A 1 484 ? 22.294 -1.731 -2.942 1.00 98.62 484 TYR A CA 1
ATOM 3706 C C . TYR A 1 484 ? 21.671 -2.971 -3.602 1.00 98.62 484 TYR A C 1
ATOM 3708 O O . TYR A 1 484 ? 22.368 -3.964 -3.811 1.00 98.62 484 TYR A O 1
ATOM 3716 N N . ALA A 1 485 ? 20.393 -2.902 -3.991 1.00 98.56 485 ALA A N 1
ATOM 3717 C CA . ALA A 1 485 ? 19.693 -4.012 -4.639 1.00 98.56 485 ALA A CA 1
ATOM 3718 C C . ALA A 1 485 ? 20.371 -4.442 -5.953 1.00 98.56 485 ALA A C 1
ATOM 3720 O O . ALA A 1 485 ? 20.553 -5.632 -6.197 1.00 98.56 485 ALA A O 1
ATOM 3721 N N . VAL A 1 486 ? 20.811 -3.485 -6.776 1.00 98.50 486 VAL A N 1
ATOM 3722 C CA . VAL A 1 486 ? 21.575 -3.755 -8.005 1.00 98.50 486 VAL A CA 1
ATOM 3723 C C . VAL A 1 486 ? 22.910 -4.433 -7.694 1.00 98.50 486 VAL A C 1
ATOM 3725 O O . VAL A 1 486 ? 23.307 -5.331 -8.429 1.00 98.50 486 VAL A O 1
ATOM 3728 N N . GLY A 1 487 ? 23.589 -4.049 -6.608 1.00 97.94 487 GLY A N 1
ATOM 3729 C CA . GLY A 1 487 ? 24.798 -4.732 -6.143 1.00 97.94 487 GLY A CA 1
ATOM 3730 C C . GLY A 1 487 ? 24.544 -6.204 -5.808 1.00 97.94 487 GLY A C 1
ATOM 3731 O O . GLY A 1 487 ? 25.250 -7.072 -6.309 1.00 97.94 487 GLY A O 1
ATOM 3732 N N . VAL A 1 488 ? 23.481 -6.491 -5.048 1.00 97.94 488 VAL A N 1
ATOM 3733 C CA . VAL A 1 488 ? 23.068 -7.872 -4.726 1.00 97.94 488 VAL A CA 1
ATOM 3734 C C . VAL A 1 488 ? 22.770 -8.672 -5.998 1.00 97.94 488 VAL A C 1
ATOM 3736 O O . VAL A 1 488 ? 23.215 -9.809 -6.138 1.00 97.94 488 VAL A O 1
ATOM 3739 N N . LEU A 1 489 ? 22.055 -8.065 -6.948 1.00 97.62 489 LEU A N 1
ATOM 3740 C CA . LEU A 1 489 ? 21.681 -8.698 -8.214 1.00 97.62 489 LEU A CA 1
ATOM 3741 C C . LEU A 1 489 ? 22.863 -8.900 -9.171 1.00 97.62 489 LEU A C 1
ATOM 3743 O O . LEU A 1 489 ? 22.841 -9.819 -9.986 1.00 97.62 489 LEU A O 1
ATOM 3747 N N . ALA A 1 490 ? 23.900 -8.068 -9.088 1.00 96.38 490 ALA A N 1
ATOM 3748 C CA . ALA A 1 490 ? 25.121 -8.257 -9.864 1.00 96.38 490 ALA A CA 1
ATOM 3749 C C . ALA A 1 490 ? 25.907 -9.497 -9.401 1.00 96.38 490 ALA A C 1
ATOM 3751 O O . ALA A 1 490 ? 26.538 -10.160 -10.226 1.00 96.38 490 ALA A O 1
ATOM 3752 N N . ASP A 1 491 ? 25.835 -9.826 -8.108 1.00 95.50 491 ASP A N 1
ATOM 3753 C CA . ASP A 1 491 ? 26.538 -10.964 -7.510 1.00 95.50 491 ASP A CA 1
ATOM 3754 C C . ASP A 1 491 ? 25.756 -12.287 -7.634 1.00 95.50 491 ASP A C 1
ATOM 3756 O O . ASP A 1 491 ? 26.351 -13.368 -7.589 1.00 95.50 491 ASP A O 1
ATOM 3760 N N . GLY A 1 492 ? 24.431 -12.235 -7.806 1.00 95.94 492 GLY A N 1
ATOM 3761 C CA . GLY A 1 492 ? 23.586 -13.427 -7.875 1.00 95.94 492 GLY A CA 1
ATOM 3762 C C . GLY A 1 492 ? 22.092 -13.140 -8.066 1.00 95.94 492 GLY A C 1
ATOM 3763 O O . GLY A 1 492 ? 21.698 -12.014 -8.365 1.00 95.94 492 GLY A O 1
ATOM 3764 N N . PRO A 1 493 ? 21.231 -14.165 -7.962 1.00 96.94 493 PRO A N 1
ATOM 3765 C CA . PRO A 1 493 ? 19.784 -13.966 -7.961 1.00 96.94 493 PRO A CA 1
ATOM 3766 C C . PRO A 1 493 ? 19.316 -13.319 -6.644 1.00 96.94 493 PRO A C 1
ATOM 3768 O O . PRO A 1 493 ? 20.066 -13.266 -5.666 1.00 96.94 493 PRO A O 1
ATOM 3771 N N . VAL A 1 494 ? 18.046 -12.903 -6.579 1.00 97.88 494 VAL A N 1
ATOM 3772 C CA . VAL A 1 494 ? 17.413 -12.449 -5.328 1.00 97.88 494 VAL A CA 1
ATOM 3773 C C . VAL A 1 494 ? 17.646 -13.490 -4.219 1.00 97.88 494 VAL A C 1
ATOM 3775 O O . VAL A 1 494 ? 17.398 -14.687 -4.443 1.00 97.88 494 VAL A O 1
ATOM 3778 N N . PRO A 1 495 ? 18.102 -13.067 -3.021 1.00 97.81 495 PRO A N 1
ATOM 3779 C CA . PRO A 1 495 ? 18.330 -13.973 -1.904 1.00 97.81 495 PRO A CA 1
ATOM 3780 C C . PRO A 1 495 ? 17.101 -14.817 -1.553 1.00 97.81 495 PRO A C 1
ATOM 3782 O O . PRO A 1 495 ? 15.953 -14.441 -1.803 1.00 97.81 495 PRO A O 1
ATOM 3785 N N . ARG A 1 496 ? 17.343 -15.992 -0.966 1.00 96.44 496 ARG A N 1
ATOM 3786 C CA . ARG A 1 496 ? 16.277 -16.884 -0.498 1.00 96.44 496 ARG A CA 1
ATOM 3787 C C . ARG A 1 496 ? 15.975 -16.619 0.964 1.00 96.44 496 ARG A C 1
ATOM 3789 O O . ARG A 1 496 ? 16.896 -16.411 1.752 1.00 96.44 496 ARG A O 1
ATOM 3796 N N . ARG A 1 497 ? 14.695 -16.706 1.329 1.00 94.94 497 ARG A N 1
ATOM 3797 C CA . ARG A 1 497 ? 14.270 -16.595 2.728 1.00 94.94 497 ARG A CA 1
ATOM 3798 C C . ARG A 1 497 ? 14.992 -17.659 3.541 1.00 94.94 497 ARG A C 1
ATOM 3800 O O . ARG A 1 497 ? 14.923 -18.843 3.218 1.00 94.94 497 ARG A O 1
ATOM 3807 N N . SER A 1 498 ? 15.665 -17.231 4.601 1.00 91.75 498 SER A N 1
ATOM 3808 C CA . SER A 1 498 ? 16.430 -18.126 5.477 1.00 91.75 498 SER A CA 1
ATOM 3809 C C . SER A 1 498 ? 15.541 -19.035 6.328 1.00 91.75 498 SER A C 1
ATOM 3811 O O . SER A 1 498 ? 15.995 -20.071 6.805 1.00 91.75 498 SER A O 1
ATOM 3813 N N . THR A 1 499 ? 14.279 -18.646 6.530 1.00 90.88 499 THR A N 1
ATOM 3814 C CA . THR A 1 499 ? 13.305 -19.382 7.339 1.00 90.88 499 THR A CA 1
ATOM 3815 C C . THR A 1 499 ? 12.083 -19.719 6.498 1.00 90.88 499 THR A C 1
ATOM 3817 O O . THR A 1 499 ? 11.527 -18.853 5.818 1.00 90.88 499 THR A O 1
ATOM 3820 N N . GLU A 1 500 ? 11.648 -20.975 6.558 1.00 93.06 500 GLU A N 1
ATOM 3821 C CA . GLU A 1 500 ? 10.389 -21.376 5.938 1.00 93.06 500 GLU A CA 1
ATOM 3822 C C . GLU A 1 500 ? 9.202 -20.707 6.652 1.00 93.06 500 GLU A C 1
ATOM 3824 O O . GLU A 1 500 ? 9.210 -20.582 7.882 1.00 93.06 500 GLU A O 1
ATOM 3829 N N . PRO A 1 501 ? 8.158 -20.282 5.918 1.00 95.06 501 PRO A N 1
ATOM 3830 C CA . PRO A 1 501 ? 6.944 -19.786 6.549 1.00 95.06 501 PRO A CA 1
ATOM 3831 C C . PRO A 1 501 ? 6.330 -20.838 7.477 1.00 95.06 501 PRO A C 1
ATOM 3833 O O . PRO A 1 501 ? 6.384 -22.038 7.206 1.00 95.06 501 PRO A O 1
ATOM 3836 N N . ALA A 1 502 ? 5.686 -20.388 8.555 1.00 96.25 502 ALA A N 1
ATOM 3837 C CA . ALA A 1 502 ? 4.947 -21.286 9.438 1.00 96.25 502 ALA A CA 1
ATOM 3838 C C . ALA A 1 502 ? 3.909 -22.099 8.643 1.00 96.25 502 ALA A C 1
ATOM 3840 O O . ALA A 1 502 ? 3.279 -21.571 7.728 1.00 96.25 502 ALA A O 1
ATOM 3841 N N . ALA A 1 503 ? 3.676 -23.358 9.031 1.00 96.56 503 ALA A N 1
ATOM 3842 C CA . ALA A 1 503 ? 2.776 -24.271 8.313 1.00 96.56 503 ALA A CA 1
ATOM 3843 C C . ALA A 1 503 ? 1.350 -23.715 8.112 1.00 96.56 503 ALA A C 1
ATOM 3845 O O . ALA A 1 503 ? 0.685 -24.047 7.134 1.00 96.56 503 ALA A O 1
ATOM 3846 N N . ASN A 1 504 ? 0.899 -22.840 9.016 1.00 97.19 504 ASN A N 1
ATOM 3847 C CA . ASN A 1 504 ? -0.394 -22.167 8.956 1.00 97.19 504 ASN A CA 1
ATOM 3848 C C . ASN A 1 504 ? -0.336 -20.733 8.391 1.00 97.19 504 ASN A C 1
ATOM 3850 O O . ASN A 1 504 ? -1.287 -19.990 8.598 1.00 97.19 504 ASN A O 1
ATOM 3854 N N . SER A 1 505 ? 0.744 -20.307 7.732 1.00 97.81 505 SER A N 1
ATOM 3855 C CA . SER A 1 505 ? 0.833 -18.987 7.085 1.00 97.81 505 SER A CA 1
ATOM 3856 C C . SER A 1 505 ? 0.111 -18.966 5.730 1.00 97.81 505 SER A C 1
ATOM 3858 O O . SER A 1 505 ? 0.182 -19.924 4.956 1.00 97.81 505 SER A O 1
ATOM 3860 N N . LEU A 1 506 ? -0.531 -17.837 5.418 1.00 98.31 506 LEU A N 1
ATOM 3861 C CA . LEU A 1 506 ? -1.091 -17.491 4.110 1.00 98.31 506 LEU A CA 1
ATOM 3862 C C . LEU A 1 506 ? -0.022 -17.491 3.010 1.00 98.31 506 LEU A C 1
ATOM 3864 O O . LEU A 1 506 ? -0.338 -17.810 1.867 1.00 98.31 506 LEU A O 1
ATOM 3868 N N . ALA A 1 507 ? 1.258 -17.270 3.343 1.00 97.38 507 ALA A N 1
ATOM 3869 C CA . ALA A 1 507 ? 2.373 -17.378 2.394 1.00 97.38 507 ALA A CA 1
ATOM 3870 C C . ALA A 1 507 ? 2.445 -18.749 1.682 1.00 97.38 507 ALA A C 1
ATOM 3872 O O . ALA A 1 507 ? 3.030 -18.874 0.602 1.00 97.38 507 ALA A O 1
ATOM 3873 N N . LEU A 1 508 ? 1.857 -19.792 2.280 1.00 97.38 508 LEU A N 1
ATOM 3874 C CA . LEU A 1 508 ? 1.827 -21.157 1.749 1.00 97.38 508 LEU A CA 1
ATOM 3875 C C . LEU A 1 508 ? 0.522 -21.508 1.012 1.00 97.38 508 LEU A C 1
ATOM 3877 O O . LEU A 1 508 ? 0.332 -22.676 0.653 1.00 97.38 508 LEU A O 1
ATOM 3881 N N . ILE A 1 509 ? -0.381 -20.544 0.831 1.00 98.25 509 ILE A N 1
ATOM 3882 C CA . ILE A 1 509 ? -1.693 -20.710 0.195 1.00 98.25 509 ILE A CA 1
ATOM 3883 C C . ILE A 1 509 ? -1.701 -19.914 -1.115 1.00 98.25 509 ILE A C 1
ATOM 3885 O O . ILE A 1 509 ? -1.065 -18.871 -1.222 1.00 98.25 509 ILE A O 1
ATOM 3889 N N . ASP A 1 510 ? -2.368 -20.433 -2.142 1.00 98.06 510 ASP A N 1
ATOM 3890 C CA . ASP A 1 510 ? -2.587 -19.728 -3.408 1.00 98.06 510 ASP A CA 1
ATOM 3891 C C . ASP A 1 510 ? -3.870 -18.890 -3.312 1.00 98.06 510 ASP A C 1
ATOM 3893 O O . ASP A 1 510 ? -4.967 -19.442 -3.184 1.00 98.06 510 ASP A O 1
ATOM 3897 N N . ALA A 1 511 ? -3.730 -17.564 -3.366 1.00 98.31 511 ALA A N 1
ATOM 3898 C CA . ALA A 1 511 ? -4.837 -16.611 -3.306 1.00 98.31 511 ALA A CA 1
ATOM 3899 C C . ALA A 1 511 ? -5.918 -16.873 -4.368 1.00 98.31 511 ALA A C 1
ATOM 3901 O O . ALA A 1 511 ? -7.110 -16.775 -4.066 1.00 98.31 511 ALA A O 1
ATOM 3902 N N . CYS A 1 512 ? -5.538 -17.299 -5.577 1.00 97.88 512 CYS A N 1
ATOM 3903 C CA . CYS A 1 512 ? -6.484 -17.548 -6.666 1.00 97.88 512 CYS A CA 1
ATOM 3904 C C . CYS A 1 512 ? -7.381 -18.769 -6.429 1.00 97.88 512 CYS A C 1
ATOM 3906 O O . CYS A 1 512 ? -8.392 -18.944 -7.107 1.00 97.88 512 CYS A O 1
ATOM 3908 N N . THR A 1 513 ? -7.045 -19.619 -5.458 1.00 97.12 513 THR A N 1
ATOM 3909 C CA . THR A 1 513 ? -7.863 -20.787 -5.098 1.00 97.12 513 THR A CA 1
ATOM 3910 C C . THR A 1 513 ? -8.938 -20.472 -4.056 1.00 97.12 513 THR A C 1
ATOM 3912 O O . THR A 1 513 ? -9.798 -21.313 -3.780 1.00 97.12 513 THR A O 1
ATOM 3915 N N . LEU A 1 514 ? -8.920 -19.263 -3.479 1.00 98.12 514 LEU A N 1
ATOM 3916 C CA . LEU A 1 514 ? -9.810 -18.894 -2.380 1.00 98.12 514 LEU A CA 1
ATOM 3917 C C . LEU A 1 514 ? -11.232 -18.557 -2.823 1.00 98.12 514 LEU A C 1
ATOM 3919 O O . LEU A 1 514 ? -12.154 -18.748 -2.029 1.00 98.12 514 LEU A O 1
ATOM 3923 N N . LEU A 1 515 ? -11.431 -18.096 -4.058 1.00 98.19 515 LEU A N 1
ATOM 3924 C CA . LEU A 1 515 ? -12.743 -17.741 -4.596 1.00 98.19 515 LEU A CA 1
ATOM 3925 C C . LEU A 1 515 ? -13.023 -18.542 -5.866 1.00 98.19 515 LEU A C 1
ATOM 3927 O O . LEU A 1 515 ? -12.228 -18.565 -6.800 1.00 98.19 515 LEU A O 1
ATOM 3931 N N . ASP A 1 516 ? -14.174 -19.212 -5.902 1.00 95.88 516 ASP A N 1
ATOM 3932 C CA . ASP A 1 516 ? -14.606 -19.984 -7.062 1.00 95.88 516 ASP A CA 1
ATOM 3933 C C . ASP A 1 516 ? -15.638 -19.220 -7.911 1.00 95.88 516 ASP A C 1
ATOM 3935 O O . ASP A 1 516 ? -16.111 -18.129 -7.577 1.00 95.88 516 ASP A O 1
ATOM 3939 N N . ALA A 1 517 ? -16.040 -19.830 -9.028 1.00 95.75 517 ALA A N 1
ATOM 3940 C CA . ALA A 1 517 ? -17.072 -19.279 -9.905 1.00 95.75 517 ALA A CA 1
ATOM 3941 C C . ALA A 1 517 ? -18.417 -19.080 -9.203 1.00 95.75 517 ALA A C 1
ATOM 3943 O O . ALA A 1 517 ? -19.230 -18.289 -9.671 1.00 95.75 517 ALA A O 1
ATOM 3944 N N . ALA A 1 518 ? -18.703 -19.816 -8.127 1.00 96.19 518 ALA A N 1
ATOM 3945 C CA . ALA A 1 518 ? -19.948 -19.644 -7.404 1.00 96.19 518 ALA A CA 1
ATOM 3946 C C . ALA A 1 518 ? -19.923 -18.387 -6.539 1.00 96.19 518 ALA A C 1
ATOM 3948 O O . ALA A 1 518 ? -20.905 -17.647 -6.581 1.00 96.19 518 ALA A O 1
ATOM 3949 N N . ALA A 1 519 ? -18.814 -18.138 -5.844 1.00 96.62 519 ALA A N 1
ATOM 3950 C CA . ALA A 1 519 ? -18.597 -16.942 -5.041 1.00 96.62 519 ALA A CA 1
ATOM 3951 C C . ALA A 1 519 ? -18.599 -15.671 -5.907 1.00 96.62 519 ALA A C 1
ATOM 3953 O O . ALA A 1 519 ? -19.337 -14.729 -5.625 1.00 96.62 519 ALA A O 1
ATOM 3954 N N . LEU A 1 520 ? -17.855 -15.669 -7.017 1.00 97.25 520 LEU A N 1
ATOM 3955 C CA . LEU A 1 520 ? -17.677 -14.466 -7.843 1.00 97.25 520 LEU A CA 1
ATOM 3956 C C . LEU A 1 520 ? -18.935 -14.032 -8.612 1.00 97.25 520 LEU A C 1
ATOM 3958 O O . LEU A 1 520 ? -19.058 -12.866 -8.963 1.00 97.25 520 LEU A O 1
ATOM 3962 N N . ARG A 1 521 ? -19.942 -14.905 -8.784 1.00 95.50 521 ARG A N 1
ATOM 3963 C CA . ARG A 1 521 ? -21.229 -14.552 -9.431 1.00 95.50 521 ARG A CA 1
ATOM 3964 C C . ARG A 1 521 ? -21.999 -13.417 -8.748 1.00 95.50 521 ARG A C 1
ATOM 3966 O O . ARG A 1 521 ? -22.972 -12.923 -9.318 1.00 95.50 521 ARG A O 1
ATOM 3973 N N . HIS A 1 522 ? -21.620 -13.043 -7.529 1.00 93.44 522 HIS A N 1
ATOM 3974 C CA . HIS A 1 522 ? -22.219 -11.927 -6.805 1.00 93.44 522 HIS A CA 1
ATOM 3975 C C . HIS A 1 522 ? -21.709 -10.554 -7.266 1.00 93.44 522 HIS A C 1
ATOM 3977 O O . HIS A 1 522 ? -22.390 -9.558 -7.017 1.00 93.44 522 HIS A O 1
ATOM 3983 N N . VAL A 1 523 ? -20.585 -10.509 -7.985 1.00 95.94 523 VAL A N 1
ATOM 3984 C CA . VAL A 1 523 ? -20.027 -9.296 -8.587 1.00 95.94 523 VAL A CA 1
ATOM 3985 C C . VAL A 1 523 ? -20.341 -9.322 -10.090 1.00 95.94 523 VAL A C 1
ATOM 3987 O O . VAL A 1 523 ? -19.893 -10.228 -10.792 1.00 95.94 523 VAL A O 1
ATOM 3990 N N . PRO A 1 524 ? -21.182 -8.406 -10.608 1.00 92.19 524 PRO A N 1
ATOM 3991 C CA . PRO A 1 524 ? -21.500 -8.362 -12.034 1.00 92.19 524 PRO A CA 1
ATOM 3992 C C . PRO A 1 524 ? -20.234 -8.236 -12.892 1.00 92.19 524 PRO A C 1
ATOM 3994 O O . PRO A 1 524 ? -19.332 -7.498 -12.534 1.00 92.19 524 PRO A O 1
ATOM 3997 N N . GLY A 1 525 ? -20.173 -8.953 -14.017 1.00 91.12 525 GLY A N 1
ATOM 3998 C CA . GLY A 1 525 ? -19.043 -8.885 -14.957 1.00 91.12 525 GLY A CA 1
ATOM 3999 C C . GLY A 1 525 ? -17.840 -9.762 -14.590 1.00 91.12 525 GLY A C 1
ATOM 4000 O O . GLY A 1 525 ? -17.198 -10.293 -15.492 1.00 91.12 525 GLY A O 1
ATOM 4001 N N . VAL A 1 526 ? -17.594 -10.006 -13.300 1.00 94.88 526 VAL A N 1
ATOM 4002 C CA . VAL A 1 526 ? -16.404 -10.726 -12.822 1.00 94.88 526 VAL A CA 1
ATOM 4003 C C . VAL A 1 526 ? -16.572 -12.251 -12.913 1.00 94.88 526 VAL A C 1
ATOM 4005 O O . VAL A 1 526 ? -17.529 -12.839 -12.397 1.00 94.88 526 VAL A O 1
ATOM 4008 N N . GLY A 1 527 ? -15.622 -12.919 -13.576 1.00 85.88 527 GLY A N 1
ATOM 4009 C CA . GLY A 1 527 ? -15.604 -14.368 -13.790 1.00 85.88 527 GLY A CA 1
ATOM 4010 C C . GLY A 1 527 ? -14.408 -15.069 -13.136 1.00 85.88 527 GLY A C 1
ATOM 4011 O O . GLY A 1 527 ? -13.285 -14.590 -13.172 1.00 85.88 527 GLY A O 1
ATOM 4012 N N . ALA A 1 528 ? -14.608 -16.277 -12.592 1.00 77.56 528 ALA A N 1
ATOM 4013 C CA . ALA A 1 528 ? -13.522 -17.031 -11.939 1.00 77.56 528 ALA A CA 1
ATOM 4014 C C . ALA A 1 528 ? -12.435 -17.573 -12.878 1.00 77.56 528 ALA A C 1
ATOM 4016 O O . ALA A 1 528 ? -11.397 -18.025 -12.407 1.00 77.56 528 ALA A O 1
ATOM 4017 N N . ARG A 1 529 ? -12.682 -17.610 -14.193 1.00 82.69 529 ARG A N 1
ATOM 4018 C CA . ARG A 1 529 ? -11.688 -18.102 -15.164 1.00 82.69 529 ARG A CA 1
ATOM 4019 C C . ARG A 1 529 ? -10.582 -17.089 -15.436 1.00 82.69 529 ARG A C 1
ATOM 4021 O O . ARG A 1 529 ? -9.575 -17.470 -16.020 1.00 82.69 529 ARG A O 1
ATOM 4028 N N . ASP A 1 530 ? -10.780 -15.862 -14.975 1.00 80.81 530 ASP A N 1
ATOM 4029 C CA . ASP A 1 530 ? -9.971 -14.704 -15.323 1.00 80.81 530 ASP A CA 1
ATOM 4030 C C . ASP A 1 530 ? -9.133 -14.231 -14.122 1.00 80.81 530 ASP A C 1
ATOM 4032 O O . ASP A 1 530 ? -8.678 -13.096 -14.085 1.00 80.81 530 ASP A O 1
ATOM 4036 N N . GLY A 1 531 ? -8.923 -15.116 -13.135 1.00 94.62 531 GLY A N 1
ATOM 4037 C CA . GLY A 1 531 ? -8.063 -14.847 -11.985 1.00 94.62 531 GLY A CA 1
ATOM 4038 C C . GLY A 1 531 ? -6.615 -14.643 -12.421 1.00 94.62 531 GLY A C 1
ATOM 4039 O O . GLY A 1 531 ? -5.979 -15.577 -12.918 1.00 94.62 531 GLY A O 1
ATOM 4040 N N . ARG A 1 532 ? -6.102 -13.430 -12.232 1.00 96.38 532 ARG A N 1
ATOM 4041 C CA . ARG A 1 532 ? -4.721 -13.032 -12.494 1.00 96.38 532 ARG A CA 1
ATOM 4042 C C . ARG A 1 532 ? -3.916 -13.184 -11.201 1.00 96.38 532 ARG A C 1
ATOM 4044 O O . ARG A 1 532 ? -4.125 -12.401 -10.276 1.00 96.38 532 ARG A O 1
ATOM 4051 N N . PRO A 1 533 ? -3.037 -14.196 -11.088 1.00 97.25 533 PRO A N 1
ATOM 4052 C CA . PRO A 1 533 ? -2.185 -14.334 -9.916 1.00 97.25 533 PRO A CA 1
ATOM 4053 C C . PRO A 1 533 ? -1.110 -13.248 -9.925 1.00 97.25 533 PRO A C 1
ATOM 4055 O O . PRO A 1 533 ? -0.436 -13.062 -10.939 1.00 97.25 533 PRO A O 1
ATOM 4058 N N . GLY A 1 534 ? -0.898 -12.593 -8.787 1.00 96.50 534 GLY A N 1
ATOM 4059 C CA . GLY A 1 534 ? 0.286 -11.761 -8.600 1.00 96.50 534 GLY A CA 1
ATOM 4060 C C . GLY A 1 534 ? 1.511 -12.569 -8.196 1.00 96.50 534 GLY A C 1
ATOM 4061 O O . GLY A 1 534 ? 1.580 -13.799 -8.333 1.00 96.50 534 GLY A O 1
ATOM 4062 N N . PHE A 1 535 ? 2.503 -11.864 -7.656 1.00 97.50 535 PHE A N 1
ATOM 4063 C CA . PHE A 1 535 ? 3.772 -12.463 -7.269 1.00 97.50 535 PHE A CA 1
ATOM 4064 C C . PHE A 1 535 ? 3.586 -13.609 -6.264 1.00 97.50 535 PHE A C 1
ATOM 4066 O O . PHE A 1 535 ? 2.911 -13.470 -5.241 1.00 97.50 535 PHE A O 1
ATOM 4073 N N . ALA A 1 536 ? 4.173 -14.769 -6.583 1.00 97.38 536 ALA A N 1
ATOM 4074 C CA . ALA A 1 536 ? 4.087 -16.003 -5.795 1.00 97.38 536 ALA A CA 1
ATOM 4075 C C . ALA A 1 536 ? 2.652 -16.491 -5.472 1.00 97.38 536 ALA A C 1
ATOM 4077 O O . ALA A 1 536 ? 2.476 -17.354 -4.603 1.00 97.38 536 ALA A O 1
ATOM 4078 N N . SER A 1 537 ? 1.639 -15.974 -6.181 1.00 97.75 537 SER A N 1
ATOM 4079 C CA . SER A 1 537 ? 0.213 -16.194 -5.904 1.00 97.75 537 SER A CA 1
ATOM 4080 C C . SER A 1 537 ? -0.214 -15.771 -4.487 1.00 97.75 537 SER A C 1
ATOM 4082 O O . SER A 1 537 ? -1.118 -16.376 -3.907 1.00 97.75 537 SER A O 1
ATOM 4084 N N . TRP A 1 538 ? 0.451 -14.765 -3.902 1.00 98.31 538 TRP A N 1
ATOM 4085 C CA . TRP A 1 538 ? 0.050 -14.161 -2.618 1.00 98.31 538 TRP A CA 1
ATOM 4086 C C . TRP A 1 538 ? -1.037 -13.097 -2.762 1.00 98.31 538 TRP A C 1
ATOM 4088 O O . TRP A 1 538 ? -1.629 -12.682 -1.769 1.00 98.31 538 TRP A O 1
ATOM 4098 N N . ASN A 1 539 ? -1.329 -12.702 -3.997 1.00 98.25 539 ASN A N 1
ATOM 4099 C CA . ASN A 1 539 ? -2.539 -11.989 -4.347 1.00 98.25 539 ASN A CA 1
ATOM 4100 C C . ASN A 1 539 ? -3.168 -12.605 -5.607 1.00 98.25 539 ASN A C 1
ATOM 4102 O O . ASN A 1 539 ? -2.521 -13.370 -6.337 1.00 98.25 539 ASN A O 1
ATOM 4106 N N . CYS A 1 540 ? -4.444 -12.312 -5.817 1.00 98.31 540 CYS A N 1
ATOM 4107 C CA . CYS A 1 540 ? -5.171 -12.656 -7.024 1.00 98.31 540 CYS A CA 1
ATOM 4108 C C . CYS A 1 540 ? -6.209 -11.586 -7.330 1.00 98.31 540 CYS A C 1
ATOM 4110 O O . CYS A 1 540 ? -6.938 -11.159 -6.433 1.00 98.31 540 CYS A O 1
ATOM 4112 N N . GLU A 1 541 ? -6.311 -11.214 -8.597 1.00 97.75 541 GLU A N 1
ATOM 4113 C CA . GLU A 1 541 ? -7.321 -10.284 -9.081 1.00 97.75 541 GLU A CA 1
ATOM 4114 C C . GLU A 1 541 ? -8.260 -10.982 -10.063 1.00 97.75 541 GLU A C 1
ATOM 4116 O O . GLU A 1 541 ? -7.816 -11.665 -10.984 1.00 97.75 541 GLU A O 1
ATOM 4121 N N . TRP A 1 542 ? -9.561 -10.765 -9.910 1.00 98.06 542 TRP A N 1
ATOM 4122 C CA . TRP A 1 542 ? -10.561 -11.096 -10.917 1.00 98.06 542 TRP A CA 1
ATOM 4123 C C . TRP A 1 542 ? -11.234 -9.811 -11.371 1.00 98.06 542 TRP A C 1
ATOM 4125 O O . TRP A 1 542 ? -11.938 -9.194 -10.580 1.00 98.06 542 TRP A O 1
ATOM 4135 N N . SER A 1 543 ? -11.074 -9.444 -12.634 1.00 96.62 543 SER A N 1
ATOM 4136 C CA . SER A 1 543 ? -11.711 -8.269 -13.232 1.00 96.62 543 SER A CA 1
ATOM 4137 C C . SER A 1 543 ? -12.672 -8.664 -14.350 1.00 96.62 543 SER A C 1
ATOM 4139 O O . SER A 1 543 ? -12.616 -9.774 -14.892 1.00 96.62 543 SER A O 1
ATOM 4141 N N . ASP A 1 544 ? -13.612 -7.776 -14.661 1.00 95.12 544 ASP A N 1
ATOM 4142 C CA . ASP A 1 544 ? -14.411 -7.890 -15.875 1.00 95.12 544 ASP A CA 1
ATOM 4143 C C . ASP A 1 544 ? -13.617 -7.449 -17.123 1.00 95.12 544 ASP A C 1
ATOM 4145 O O . ASP A 1 544 ? -12.455 -7.053 -17.055 1.00 95.12 544 ASP A O 1
ATOM 4149 N N . ALA A 1 545 ? -14.226 -7.579 -18.305 1.00 92.38 545 ALA A N 1
ATOM 4150 C CA . ALA A 1 545 ? -13.543 -7.279 -19.564 1.00 92.38 545 ALA A CA 1
ATOM 4151 C C . ALA A 1 545 ? -13.277 -5.778 -19.781 1.00 92.38 545 ALA A C 1
ATOM 4153 O O . ALA A 1 545 ? -12.404 -5.437 -20.580 1.00 92.38 545 ALA A O 1
ATOM 4154 N N . ASP A 1 546 ? -14.051 -4.914 -19.122 1.00 91.81 546 ASP A N 1
ATOM 4155 C CA . ASP A 1 546 ? -14.004 -3.462 -19.299 1.00 91.81 546 ASP A CA 1
ATOM 4156 C C . ASP A 1 546 ? -13.174 -2.773 -18.191 1.00 91.81 546 ASP A C 1
ATOM 4158 O O . ASP A 1 546 ? -12.773 -1.623 -18.360 1.00 91.81 546 ASP A O 1
ATOM 4162 N N . GLY A 1 547 ? -12.850 -3.484 -17.103 1.00 91.75 547 GLY A N 1
ATOM 4163 C CA . GLY A 1 547 ? -12.167 -2.966 -15.915 1.00 91.75 547 GLY A CA 1
ATOM 4164 C C . GLY A 1 547 ? -13.081 -2.179 -14.970 1.00 91.75 547 GLY A C 1
ATOM 4165 O O . GLY A 1 547 ? -12.584 -1.501 -14.077 1.00 91.75 547 GLY A O 1
ATOM 4166 N N . ASP A 1 548 ? -14.402 -2.241 -15.162 1.00 93.81 548 ASP A N 1
ATOM 4167 C CA . ASP A 1 548 ? -15.385 -1.490 -14.366 1.00 93.81 548 ASP A CA 1
ATOM 4168 C C . ASP A 1 548 ? -15.719 -2.199 -13.044 1.00 93.81 548 ASP A C 1
ATOM 4170 O O . ASP A 1 548 ? -16.368 -1.636 -12.157 1.00 93.81 548 ASP A O 1
ATOM 4174 N N . SER A 1 549 ? -15.367 -3.477 -12.923 1.00 96.94 549 SER A N 1
ATOM 4175 C CA . SER A 1 549 ? -15.567 -4.260 -11.710 1.00 96.94 549 SER A CA 1
ATOM 4176 C C . SER A 1 549 ? -14.425 -5.236 -11.503 1.00 96.94 549 SER A C 1
ATOM 4178 O O . SER A 1 549 ? -14.045 -5.961 -12.425 1.00 96.94 549 SER A O 1
ATOM 4180 N N . ASP A 1 550 ? -13.938 -5.304 -10.271 1.00 97.69 550 ASP A N 1
ATOM 4181 C CA . ASP A 1 550 ? -12.891 -6.229 -9.875 1.00 97.69 550 ASP A CA 1
ATOM 4182 C C . ASP A 1 550 ? -13.051 -6.713 -8.431 1.00 97.69 550 ASP A C 1
ATOM 4184 O O . ASP A 1 550 ? -13.773 -6.147 -7.601 1.00 97.69 550 ASP A O 1
ATOM 4188 N N . VAL A 1 551 ? -12.411 -7.845 -8.166 1.00 98.38 551 VAL A N 1
ATOM 4189 C CA . VAL A 1 551 ? -12.213 -8.408 -6.839 1.00 98.38 551 VAL A CA 1
ATOM 4190 C C . VAL A 1 551 ? -10.727 -8.670 -6.684 1.00 98.38 551 VAL A C 1
ATOM 4192 O O . VAL A 1 551 ? -10.161 -9.438 -7.460 1.00 98.38 551 VAL A O 1
ATOM 4195 N N . VAL A 1 552 ? -10.114 -8.098 -5.655 1.00 98.38 552 VAL A N 1
ATOM 4196 C CA . VAL A 1 552 ? -8.712 -8.341 -5.309 1.00 98.38 552 VAL A CA 1
ATOM 4197 C C . VAL A 1 552 ? -8.659 -9.071 -3.980 1.00 98.38 552 VAL A C 1
ATOM 4199 O O . VAL A 1 552 ? -9.277 -8.655 -3.002 1.00 98.38 552 VAL A O 1
ATOM 4202 N N . VAL A 1 553 ? -7.915 -10.168 -3.940 1.00 98.62 553 VAL A N 1
ATOM 4203 C CA . VAL A 1 553 ? -7.531 -10.865 -2.714 1.00 98.62 553 VAL A CA 1
ATOM 4204 C C . VAL A 1 553 ? -6.034 -10.707 -2.534 1.00 98.62 553 VAL A C 1
ATOM 4206 O O . VAL A 1 553 ? -5.281 -11.049 -3.437 1.00 98.62 553 VAL A O 1
ATOM 4209 N N . GLU A 1 554 ? -5.604 -10.262 -1.362 1.00 98.56 554 GLU A N 1
ATOM 4210 C CA . GLU A 1 554 ? -4.199 -10.036 -1.039 1.00 98.56 554 GLU A CA 1
ATOM 4211 C C . GLU A 1 554 ? -3.884 -10.460 0.397 1.00 98.56 554 GLU A C 1
ATOM 4213 O O . GLU A 1 554 ? -4.726 -10.382 1.295 1.00 98.56 554 GLU A O 1
ATOM 4218 N N . TYR A 1 555 ? -2.660 -10.930 0.624 1.00 98.62 555 TYR A N 1
ATOM 4219 C CA . TYR A 1 555 ? -2.161 -11.231 1.960 1.00 98.62 555 TYR A CA 1
ATOM 4220 C C . TYR A 1 555 ? -1.209 -10.145 2.444 1.00 98.62 555 TYR A C 1
ATOM 4222 O O . TYR A 1 555 ? -0.215 -9.833 1.785 1.00 98.62 555 TYR A O 1
ATOM 4230 N N . SER A 1 556 ? -1.472 -9.641 3.645 1.00 98.12 556 SER A N 1
ATOM 4231 C CA . SER A 1 556 ? -0.688 -8.574 4.258 1.00 98.12 556 SER A CA 1
ATOM 4232 C C . SER A 1 556 ? -0.455 -8.837 5.748 1.00 98.12 556 SER A C 1
ATOM 4234 O O . SER A 1 556 ? -0.969 -9.797 6.340 1.00 98.12 556 SER A O 1
ATOM 4236 N N . ARG A 1 557 ? 0.411 -8.026 6.349 1.00 98.19 557 ARG A N 1
ATOM 4237 C CA . ARG A 1 557 ? 0.855 -8.110 7.740 1.00 98.19 557 ARG A CA 1
ATOM 4238 C C . ARG A 1 557 ? 0.859 -6.717 8.344 1.00 98.19 557 ARG A C 1
ATOM 4240 O O . ARG A 1 557 ? 1.443 -5.803 7.777 1.00 98.19 557 ARG A O 1
ATOM 4247 N N . ASP A 1 558 ? 0.250 -6.575 9.512 1.00 96.81 558 ASP A N 1
ATOM 4248 C CA . ASP A 1 558 ? 0.252 -5.308 10.247 1.00 96.81 558 ASP A CA 1
ATOM 4249 C C . ASP A 1 558 ? 0.358 -5.550 11.756 1.00 96.81 558 ASP A C 1
ATOM 4251 O O . ASP A 1 558 ? 0.111 -6.654 12.234 1.00 96.81 558 ASP A O 1
ATOM 4255 N N . ASN A 1 559 ? 0.719 -4.542 12.541 1.00 95.25 559 ASN A N 1
ATOM 4256 C CA . ASN A 1 559 ? 0.778 -4.630 13.995 1.00 95.25 559 ASN A CA 1
ATOM 4257 C C . ASN A 1 559 ? -0.619 -4.654 14.654 1.00 95.25 559 ASN A C 1
ATOM 4259 O O . ASN A 1 559 ? -0.792 -5.160 15.768 1.00 95.25 559 ASN A O 1
ATOM 4263 N N . SER A 1 560 ? -1.630 -4.106 13.980 1.00 96.00 560 SER A N 1
ATOM 4264 C CA . SER A 1 560 ? -2.989 -3.942 14.484 1.00 96.00 560 SER A CA 1
ATOM 4265 C C . SER A 1 560 ? -3.930 -3.632 13.329 1.00 96.00 560 SER A C 1
ATOM 4267 O O . SER A 1 560 ? -3.587 -2.836 12.478 1.00 96.00 560 SER A O 1
ATOM 4269 N N . LEU A 1 561 ? -5.144 -4.187 13.365 1.00 96.69 561 LEU A N 1
ATOM 4270 C CA . LEU A 1 561 ? -6.205 -3.866 12.397 1.00 96.69 561 LEU A CA 1
ATOM 4271 C C . LEU A 1 561 ? -7.263 -2.898 12.949 1.00 96.69 561 LEU A C 1
ATOM 4273 O O . LEU A 1 561 ? -8.297 -2.664 12.337 1.00 96.69 561 LEU A O 1
ATOM 4277 N N . LYS A 1 562 ? -7.071 -2.395 14.175 1.00 94.31 562 LYS A N 1
ATOM 4278 C CA . LYS A 1 562 ? -8.117 -1.663 14.915 1.00 94.31 562 LYS A CA 1
ATOM 4279 C C . LYS A 1 562 ? -8.528 -0.341 14.277 1.00 94.31 562 LYS A C 1
ATOM 4281 O O . LYS A 1 562 ? -9.640 0.102 14.545 1.00 94.31 562 LYS A O 1
ATOM 4286 N N . ASP A 1 563 ? -7.629 0.261 13.511 1.00 93.94 563 ASP A N 1
ATOM 4287 C CA . ASP A 1 563 ? -7.831 1.557 12.873 1.00 93.94 563 ASP A CA 1
ATOM 4288 C C . ASP A 1 563 ? -8.152 1.402 11.369 1.00 93.94 563 ASP A C 1
ATOM 4290 O O . ASP A 1 563 ? -8.349 2.400 10.680 1.00 93.94 563 ASP A O 1
ATOM 4294 N N . ASP A 1 564 ? -8.294 0.160 10.880 1.00 94.12 564 ASP A N 1
ATOM 4295 C CA . ASP A 1 564 ? -8.439 -0.174 9.454 1.00 94.12 564 ASP A CA 1
ATOM 4296 C C . ASP A 1 564 ? -9.894 -0.420 9.026 1.00 94.12 564 ASP A C 1
ATOM 4298 O O . ASP A 1 564 ? -10.167 -1.258 8.159 1.00 94.12 564 ASP A O 1
ATOM 4302 N N . GLY A 1 565 ? -10.837 0.264 9.675 1.00 96.94 565 GLY A N 1
ATOM 4303 C CA . GLY A 1 565 ? -12.259 0.218 9.342 1.00 96.94 565 GLY A CA 1
ATOM 4304 C C . GLY A 1 565 ? -13.178 -0.087 10.518 1.00 96.94 565 GLY A C 1
ATOM 4305 O O . GLY A 1 565 ? -12.764 -0.210 11.673 1.00 96.94 565 GLY A O 1
ATOM 4306 N N . GLU A 1 566 ? -14.465 -0.224 10.211 1.00 98.19 566 GLU A N 1
ATOM 4307 C CA . GLU A 1 566 ? -15.486 -0.542 11.205 1.00 98.19 566 GLU A CA 1
ATOM 4308 C C . GLU A 1 566 ? -15.465 -2.047 11.527 1.00 98.19 566 GLU A C 1
ATOM 4310 O O . GLU A 1 566 ? -15.460 -2.877 10.609 1.00 98.19 566 GLU A O 1
ATOM 4315 N N . PRO A 1 567 ? -15.437 -2.438 12.815 1.00 98.25 567 PRO A N 1
ATOM 4316 C CA . PRO A 1 567 ? -15.379 -3.840 13.200 1.00 98.25 567 PRO A CA 1
ATOM 4317 C C . PRO A 1 567 ? -16.719 -4.544 12.949 1.00 98.25 567 PRO A C 1
ATOM 4319 O O . PRO A 1 567 ? -17.743 -4.161 13.510 1.00 98.25 567 PRO A O 1
ATOM 4322 N N . GLU A 1 568 ? -16.691 -5.645 12.203 1.00 98.50 568 GLU A N 1
ATOM 4323 C CA . GLU A 1 568 ? -17.868 -6.438 11.825 1.00 98.50 568 GLU A CA 1
ATOM 4324 C C . GLU A 1 568 ? -17.652 -7.934 12.095 1.00 98.50 568 GLU A C 1
ATOM 4326 O O . GLU A 1 568 ? -16.520 -8.427 12.103 1.00 98.50 568 GLU A O 1
ATOM 4331 N N . ASP A 1 569 ? -18.735 -8.680 12.333 1.00 98.38 569 ASP A N 1
ATOM 4332 C CA . ASP A 1 569 ? -18.670 -10.142 12.480 1.00 98.38 569 ASP A CA 1
ATOM 4333 C C . ASP A 1 569 ? -18.736 -10.824 11.109 1.00 98.38 569 ASP A C 1
ATOM 4335 O O . ASP A 1 569 ? -19.751 -10.771 10.413 1.00 98.38 569 ASP A O 1
ATOM 4339 N N . ILE A 1 570 ? -17.650 -11.490 10.718 1.00 98.25 570 ILE A N 1
ATOM 4340 C CA . ILE A 1 570 ? -17.522 -12.183 9.437 1.00 98.25 570 ILE A CA 1
ATOM 4341 C C . ILE A 1 570 ? -17.269 -13.658 9.735 1.00 98.25 570 ILE A C 1
ATOM 4343 O O . ILE A 1 570 ? -16.189 -14.054 10.165 1.00 98.25 570 ILE A O 1
ATOM 4347 N N . ALA A 1 571 ? -18.294 -14.486 9.528 1.00 95.94 571 ALA A N 1
ATOM 4348 C CA . ALA A 1 571 ? -18.244 -15.922 9.815 1.00 95.94 571 ALA A CA 1
ATOM 4349 C C . ALA A 1 571 ? -17.814 -16.265 11.263 1.00 95.94 571 ALA A C 1
ATOM 4351 O O . ALA A 1 571 ? -17.143 -17.273 11.486 1.00 95.94 571 ALA A O 1
ATOM 4352 N N . GLY A 1 572 ? -18.219 -15.453 12.249 1.00 97.06 572 GLY A N 1
ATOM 4353 C CA . GLY A 1 572 ? -17.904 -15.658 13.669 1.00 97.06 572 GLY A CA 1
ATOM 4354 C C . GLY A 1 572 ? -16.533 -15.134 14.110 1.00 97.06 572 GLY A C 1
ATOM 4355 O O . GLY A 1 572 ? -16.144 -15.343 15.262 1.00 97.06 572 GLY A O 1
ATOM 4356 N N . THR A 1 573 ? -15.800 -14.471 13.214 1.00 97.81 573 THR A N 1
ATOM 4357 C CA . THR A 1 573 ? -14.534 -13.798 13.508 1.00 97.81 573 THR A CA 1
ATOM 4358 C C . THR A 1 573 ? -14.686 -12.310 13.229 1.00 97.81 573 THR A C 1
ATOM 4360 O O . THR A 1 573 ? -15.239 -11.904 12.209 1.00 97.81 573 THR A O 1
ATOM 4363 N N . ARG A 1 574 ? -14.152 -11.476 14.125 1.00 98.38 574 ARG A N 1
ATOM 4364 C CA . ARG A 1 574 ? -14.134 -10.025 13.931 1.00 98.38 574 ARG A CA 1
ATOM 4365 C C . ARG A 1 574 ? -13.201 -9.652 12.773 1.00 98.38 574 ARG A C 1
ATOM 4367 O O . ARG A 1 574 ? -11.995 -9.852 12.897 1.00 98.38 574 ARG A O 1
ATOM 4374 N N . GLY A 1 575 ? -13.758 -9.092 11.704 1.00 98.44 575 GLY A N 1
ATOM 4375 C CA . GLY A 1 575 ? -13.033 -8.414 10.626 1.00 98.44 575 GLY A CA 1
ATOM 4376 C C . GLY A 1 575 ? -13.268 -6.903 10.659 1.00 98.44 575 GLY A C 1
ATOM 4377 O O . GLY A 1 575 ? -14.019 -6.414 11.502 1.00 98.44 575 GLY A O 1
ATOM 4378 N N . PHE A 1 576 ? -12.625 -6.176 9.750 1.00 98.62 576 PHE A N 1
ATOM 4379 C CA . PHE A 1 576 ? -12.695 -4.715 9.648 1.00 98.62 576 PHE A CA 1
ATOM 4380 C C . PHE A 1 576 ? -13.102 -4.326 8.233 1.00 98.62 576 PHE A C 1
ATOM 4382 O O . PHE A 1 576 ? -12.575 -4.880 7.267 1.00 98.62 576 PHE A O 1
ATOM 4389 N N . VAL A 1 577 ? -14.096 -3.449 8.117 1.00 98.69 577 VAL A N 1
ATOM 4390 C CA . VAL A 1 577 ? -14.744 -3.106 6.848 1.00 98.69 577 VAL A CA 1
ATOM 4391 C C . VAL A 1 577 ? -14.634 -1.606 6.626 1.00 98.69 577 VAL A C 1
ATOM 4393 O O . VAL A 1 577 ? -15.120 -0.815 7.436 1.00 98.69 577 VAL A O 1
ATOM 4396 N N . SER A 1 578 ? -14.052 -1.230 5.495 1.00 98.31 578 SER A N 1
ATOM 4397 C CA . SER A 1 578 ? -13.831 0.160 5.111 1.00 98.31 578 SER A CA 1
ATOM 4398 C C . SER A 1 578 ? -14.499 0.451 3.768 1.00 98.31 578 SER A C 1
ATOM 4400 O O . SER A 1 578 ? -13.985 0.059 2.713 1.00 98.31 578 SER A O 1
ATOM 4402 N N . PRO A 1 579 ? -15.663 1.122 3.761 1.00 98.31 579 PRO A N 1
ATOM 4403 C CA . PRO A 1 579 ? -16.270 1.572 2.518 1.00 98.31 579 PRO A CA 1
ATOM 4404 C C . PRO A 1 579 ? -15.391 2.639 1.860 1.00 98.31 579 PRO A C 1
ATOM 4406 O O . PRO A 1 579 ? -14.922 3.552 2.532 1.00 98.31 579 PRO A O 1
ATOM 4409 N N . GLN A 1 580 ? -15.239 2.557 0.538 1.00 97.31 580 GLN A N 1
ATOM 4410 C CA . GLN A 1 580 ? -14.584 3.567 -0.301 1.00 97.31 580 GLN A CA 1
ATOM 4411 C C . GLN A 1 580 ? -13.095 3.820 0.006 1.00 97.31 580 GLN A C 1
ATOM 4413 O O . GLN A 1 580 ? -12.549 4.846 -0.392 1.00 97.31 580 GLN A O 1
ATOM 4418 N N . GLU A 1 581 ? -12.419 2.902 0.702 1.00 96.75 581 GLU A N 1
ATOM 4419 C CA . GLU A 1 581 ? -11.001 3.073 1.048 1.00 96.75 581 GLU A CA 1
ATOM 4420 C C . GLU A 1 581 ? -10.081 2.996 -0.176 1.00 96.75 581 GLU A C 1
ATOM 4422 O O . GLU A 1 581 ? -9.146 3.782 -0.292 1.00 96.75 581 GLU A O 1
ATOM 4427 N N . ALA A 1 582 ? -10.378 2.104 -1.123 1.00 96.06 582 ALA A N 1
ATOM 4428 C CA . ALA A 1 582 ? -9.605 1.946 -2.356 1.00 96.06 582 ALA A CA 1
ATOM 4429 C C . ALA A 1 582 ? -10.078 2.896 -3.477 1.00 96.06 582 ALA A C 1
ATOM 4431 O O . ALA A 1 582 ? -9.736 2.719 -4.641 1.00 96.06 582 ALA A O 1
ATOM 4432 N N . GLY A 1 583 ? -10.872 3.914 -3.136 1.00 93.88 583 GLY A N 1
ATOM 4433 C CA . GLY A 1 583 ? -11.467 4.865 -4.072 1.00 93.88 583 GLY A CA 1
ATOM 4434 C C . GLY A 1 583 ? -12.991 4.806 -4.074 1.00 93.88 583 GLY A C 1
ATOM 4435 O O . GLY A 1 583 ? -13.610 4.004 -3.365 1.00 93.88 583 GLY A O 1
ATOM 4436 N N . ASP A 1 584 ? -13.600 5.666 -4.887 1.00 91.69 584 ASP A N 1
ATOM 4437 C CA . ASP A 1 584 ? -15.043 5.645 -5.116 1.00 91.69 584 ASP A CA 1
ATOM 4438 C C . ASP A 1 584 ? -15.471 4.260 -5.628 1.00 91.69 584 ASP A C 1
ATOM 4440 O O . ASP A 1 584 ? -14.715 3.573 -6.313 1.00 91.69 584 ASP A O 1
ATOM 4444 N N . ASP A 1 585 ? -16.677 3.826 -5.261 1.00 96.38 585 ASP A N 1
ATOM 4445 C CA . ASP A 1 585 ? -17.228 2.534 -5.689 1.00 96.38 585 ASP A CA 1
ATOM 4446 C C . ASP A 1 585 ? -16.394 1.302 -5.271 1.00 96.38 585 ASP A C 1
ATOM 4448 O O . ASP A 1 585 ? -16.447 0.251 -5.914 1.00 96.38 585 ASP A O 1
ATOM 4452 N N . SER A 1 586 ? -15.687 1.406 -4.137 1.00 98.12 586 SER A N 1
ATOM 4453 C CA . SER A 1 586 ? -14.945 0.301 -3.521 1.00 98.12 586 SER A CA 1
ATOM 4454 C C . SER A 1 586 ? -15.461 -0.089 -2.130 1.00 98.12 586 SER A C 1
ATOM 4456 O O . SER A 1 586 ? -16.109 0.694 -1.424 1.00 98.12 586 SER A O 1
ATOM 4458 N N . CYS A 1 587 ? -15.153 -1.311 -1.702 1.00 98.69 587 CYS A N 1
ATOM 4459 C CA . CYS A 1 587 ? -15.133 -1.667 -0.287 1.00 98.69 587 CYS A CA 1
ATOM 4460 C C . CYS A 1 587 ? -13.990 -2.634 0.020 1.00 98.69 587 CYS A C 1
ATOM 4462 O O . CYS A 1 587 ? -13.826 -3.635 -0.680 1.00 98.69 587 CYS A O 1
ATOM 4464 N N . VAL A 1 588 ? -13.244 -2.344 1.088 1.00 98.69 588 VAL A N 1
ATOM 4465 C CA . VAL A 1 588 ? -12.126 -3.158 1.575 1.00 98.69 588 VAL A CA 1
ATOM 4466 C C . VAL A 1 588 ? -12.549 -3.888 2.844 1.00 98.69 588 VAL A C 1
ATOM 4468 O O . VAL A 1 588 ? -13.184 -3.315 3.731 1.00 98.69 588 VAL A O 1
ATOM 4471 N N . VAL A 1 589 ? -12.203 -5.169 2.935 1.00 98.81 589 VAL A N 1
ATOM 4472 C CA . VAL A 1 589 ? -12.406 -5.995 4.123 1.00 98.81 589 VAL A CA 1
ATOM 4473 C C . VAL A 1 589 ? -11.082 -6.617 4.538 1.00 98.81 589 VAL A C 1
ATOM 4475 O O . VAL A 1 589 ? -10.509 -7.410 3.792 1.00 98.81 589 VAL A O 1
ATOM 4478 N N . ARG A 1 590 ? -10.633 -6.322 5.759 1.00 98.69 590 ARG A N 1
ATOM 4479 C CA . ARG A 1 590 ? -9.460 -6.949 6.379 1.00 98.69 590 ARG A CA 1
ATOM 4480 C C . ARG A 1 590 ? -9.891 -7.994 7.389 1.00 98.69 590 ARG A C 1
ATOM 4482 O O . ARG A 1 590 ? -10.658 -7.723 8.315 1.00 98.69 590 ARG A O 1
ATOM 4489 N N . PHE A 1 591 ? -9.400 -9.212 7.206 1.00 98.69 591 PHE A N 1
ATOM 4490 C CA . PHE A 1 591 ? -9.792 -10.371 7.990 1.00 98.69 591 PHE A CA 1
ATOM 4491 C C . PHE A 1 591 ? -8.572 -11.015 8.655 1.00 98.69 591 PHE A C 1
ATOM 4493 O O . PHE A 1 591 ? -7.711 -11.559 7.952 1.00 98.69 591 PHE A O 1
ATOM 4500 N N . PRO A 1 592 ? -8.470 -10.973 9.997 1.00 98.50 592 PRO A N 1
ATOM 4501 C CA . PRO A 1 592 ? -7.319 -11.515 10.702 1.00 98.50 592 PRO A CA 1
ATOM 4502 C C . PRO A 1 592 ? -7.251 -13.034 10.529 1.00 98.50 592 PRO A C 1
ATOM 4504 O O . PRO A 1 592 ? -8.239 -13.738 10.734 1.00 98.50 592 PRO A O 1
ATOM 4507 N N . HIS A 1 593 ? -6.067 -13.543 10.194 1.00 98.38 593 HIS A N 1
ATOM 4508 C CA . HIS A 1 593 ? -5.830 -14.978 10.040 1.00 98.38 593 HIS A CA 1
ATOM 4509 C C . HIS A 1 593 ? -5.068 -15.559 11.233 1.00 98.38 593 HIS A C 1
ATOM 4511 O O . HIS A 1 593 ? -5.526 -16.499 11.883 1.00 98.38 593 HIS A O 1
ATOM 4517 N N . ARG A 1 594 ? -3.912 -14.976 11.565 1.00 98.00 594 ARG A N 1
ATOM 4518 C CA . ARG A 1 594 ? -3.126 -15.373 12.741 1.00 98.00 594 ARG A CA 1
ATOM 4519 C C . ARG A 1 594 ? -2.352 -14.199 13.323 1.00 98.00 594 ARG A C 1
ATOM 4521 O O . ARG A 1 594 ? -2.074 -13.224 12.634 1.00 98.00 594 ARG A O 1
ATOM 4528 N N . THR A 1 595 ? -1.942 -14.341 14.578 1.00 98.25 595 THR A N 1
ATOM 4529 C CA . THR A 1 595 ? -1.055 -13.391 15.257 1.00 98.25 595 THR A CA 1
ATOM 4530 C C . THR A 1 595 ? 0.238 -14.087 15.667 1.00 98.25 595 THR A C 1
ATOM 4532 O O . THR A 1 595 ? 0.208 -15.237 16.109 1.00 98.25 595 THR A O 1
ATOM 4535 N N . TYR A 1 596 ? 1.371 -13.407 15.526 1.00 97.62 596 TYR A N 1
ATOM 4536 C CA . TYR A 1 596 ? 2.681 -13.878 15.977 1.00 97.62 596 TYR A CA 1
ATOM 4537 C C . TYR A 1 596 ? 3.537 -12.710 16.470 1.00 97.62 596 TYR A C 1
ATOM 4539 O O . TYR A 1 596 ? 3.158 -11.552 16.329 1.00 97.62 596 TYR A O 1
ATOM 4547 N N . THR A 1 597 ? 4.683 -13.013 17.075 1.00 97.06 597 THR A N 1
ATOM 4548 C CA . THR A 1 597 ? 5.660 -12.003 17.494 1.00 97.06 597 THR A CA 1
ATOM 4549 C C . THR A 1 597 ? 6.829 -12.005 16.519 1.00 97.06 597 THR A C 1
ATOM 4551 O O . THR A 1 597 ? 7.421 -13.061 16.289 1.00 97.06 597 THR A O 1
ATOM 4554 N N . ASN A 1 598 ? 7.143 -10.853 15.927 1.00 94.12 598 ASN A N 1
ATOM 4555 C CA . ASN A 1 598 ? 8.278 -10.722 15.012 1.00 94.12 598 ASN A CA 1
ATOM 4556 C C . ASN A 1 598 ? 9.622 -10.689 15.788 1.00 94.12 598 ASN A C 1
ATOM 4558 O O . ASN A 1 598 ? 9.626 -10.604 17.021 1.00 94.12 598 ASN A O 1
ATOM 4562 N N . PRO A 1 599 ? 10.784 -10.723 15.107 1.00 90.94 599 PRO A N 1
ATOM 4563 C CA . PRO A 1 599 ? 12.093 -10.646 15.768 1.00 90.94 599 PRO A CA 1
ATOM 4564 C C . PRO A 1 599 ? 12.338 -9.369 16.592 1.00 90.94 599 PRO A C 1
ATOM 4566 O O . PRO A 1 599 ? 13.223 -9.359 17.446 1.00 90.94 599 PRO A O 1
ATOM 4569 N N . HIS A 1 600 ? 11.559 -8.307 16.363 1.00 90.69 600 HIS A N 1
ATOM 4570 C CA . HIS A 1 600 ? 11.624 -7.046 17.112 1.00 90.69 600 HIS A CA 1
ATOM 4571 C C . HIS A 1 600 ? 10.749 -7.046 18.375 1.00 90.69 600 HIS A C 1
ATOM 4573 O O . HIS A 1 600 ? 10.819 -6.109 19.167 1.00 90.69 600 HIS A O 1
ATOM 4579 N N . GLY A 1 601 ? 9.962 -8.102 18.602 1.00 95.00 601 GLY A N 1
ATOM 4580 C CA . GLY A 1 601 ? 9.044 -8.208 19.736 1.00 95.00 601 GLY A CA 1
ATOM 4581 C C . GLY A 1 601 ? 7.656 -7.612 19.480 1.00 95.00 601 GLY A C 1
ATOM 4582 O O . GLY A 1 601 ? 6.825 -7.624 20.390 1.00 95.00 601 GLY A O 1
ATOM 4583 N N . ASP A 1 602 ? 7.381 -7.131 18.266 1.00 94.94 602 ASP A N 1
ATOM 4584 C CA . ASP A 1 602 ? 6.074 -6.587 17.903 1.00 94.94 602 ASP A CA 1
ATOM 4585 C C . ASP A 1 602 ? 5.071 -7.720 17.667 1.00 94.94 602 ASP A C 1
ATOM 4587 O O . ASP A 1 602 ? 5.398 -8.759 17.089 1.00 94.94 602 ASP A O 1
ATOM 4591 N N . SER A 1 603 ? 3.827 -7.507 18.094 1.00 97.19 603 SER A N 1
ATOM 4592 C CA . SER A 1 603 ? 2.705 -8.377 17.740 1.00 97.19 603 SER A CA 1
ATOM 4593 C C . SER A 1 603 ? 2.270 -8.063 16.314 1.00 97.19 603 SER A C 1
ATOM 4595 O O . SER A 1 603 ? 1.814 -6.955 16.066 1.00 97.19 603 SER A O 1
ATOM 4597 N N . ILE A 1 604 ? 2.365 -9.034 15.411 1.00 98.12 604 ILE A N 1
ATOM 4598 C CA . ILE A 1 604 ? 1.968 -8.922 14.006 1.00 98.12 604 ILE A CA 1
ATOM 4599 C C . ILE A 1 604 ? 0.733 -9.777 13.749 1.00 98.12 604 ILE A C 1
ATOM 4601 O O . ILE A 1 604 ? 0.668 -10.936 14.162 1.00 98.12 604 ILE A O 1
ATOM 4605 N N . VAL A 1 605 ? -0.236 -9.206 13.048 1.00 98.50 605 VAL A N 1
ATOM 4606 C CA . VAL A 1 605 ? -1.429 -9.840 12.503 1.00 98.50 605 VAL A CA 1
ATOM 4607 C C . VAL A 1 605 ? -1.201 -10.087 11.016 1.00 98.50 605 VAL A C 1
ATOM 4609 O O . VAL A 1 605 ? -1.216 -9.166 10.202 1.00 98.50 605 VAL A O 1
ATOM 4612 N N . GLU A 1 606 ? -1.025 -11.352 10.655 1.00 98.75 606 GLU A N 1
ATOM 4613 C CA . GLU A 1 606 ? -1.130 -11.779 9.264 1.00 98.75 606 GLU A CA 1
ATOM 4614 C C . GLU A 1 606 ? -2.611 -11.893 8.913 1.00 98.75 606 GLU A C 1
ATOM 4616 O O . GLU A 1 606 ? -3.384 -12.528 9.644 1.00 98.75 606 GLU A O 1
ATOM 4621 N N . HIS A 1 607 ? -3.011 -11.250 7.824 1.00 98.75 607 HIS A N 1
ATOM 4622 C CA . HIS A 1 607 ? -4.409 -11.087 7.468 1.00 98.75 607 HIS A CA 1
ATOM 4623 C C . HIS A 1 607 ? -4.637 -11.189 5.960 1.00 98.75 607 HIS A C 1
ATOM 4625 O O . HIS A 1 607 ? -3.731 -11.037 5.142 1.00 98.75 607 HIS A O 1
ATOM 4631 N N . LEU A 1 608 ? -5.889 -11.477 5.626 1.00 98.69 608 LEU A N 1
ATOM 4632 C CA . LEU A 1 608 ? -6.437 -11.415 4.281 1.00 98.69 608 LEU A CA 1
ATOM 4633 C C . LEU A 1 608 ? -7.050 -10.025 4.083 1.00 98.69 608 LEU A C 1
ATOM 4635 O O . LEU A 1 608 ? -7.896 -9.622 4.880 1.00 98.69 608 LEU A O 1
ATOM 4639 N N . GLN A 1 609 ? -6.672 -9.332 3.019 1.00 98.75 609 GLN A N 1
ATOM 4640 C CA . GLN A 1 609 ? -7.351 -8.142 2.520 1.00 98.75 609 GLN A CA 1
ATOM 4641 C C . GLN A 1 609 ? -8.154 -8.535 1.278 1.00 98.75 609 GLN A C 1
ATOM 4643 O O . GLN A 1 609 ? -7.622 -9.155 0.358 1.00 98.75 609 GLN A O 1
ATOM 4648 N N . LEU A 1 610 ? -9.446 -8.215 1.268 1.00 98.75 610 LEU A N 1
ATOM 4649 C CA . LEU A 1 610 ? -10.315 -8.410 0.115 1.00 98.75 610 LEU A CA 1
ATOM 4650 C C . LEU A 1 610 ? -10.936 -7.078 -0.280 1.00 98.75 610 LEU A C 1
ATOM 4652 O O . LEU A 1 610 ? -11.653 -6.469 0.515 1.00 98.75 610 LEU A O 1
ATOM 4656 N N . THR A 1 611 ? -10.704 -6.672 -1.518 1.00 98.69 611 THR A N 1
ATOM 4657 C CA . THR A 1 611 ? -11.258 -5.452 -2.102 1.00 98.69 611 THR A CA 1
ATOM 4658 C C . THR A 1 611 ? -12.268 -5.826 -3.176 1.00 98.69 611 THR A C 1
ATOM 4660 O O . THR A 1 611 ? -12.035 -6.748 -3.955 1.00 98.69 611 THR A O 1
ATOM 4663 N N . VAL A 1 612 ? -13.403 -5.131 -3.208 1.00 98.56 612 VAL A N 1
ATOM 4664 C CA . VAL A 1 612 ? -14.373 -5.207 -4.308 1.00 98.56 612 VAL A CA 1
ATOM 4665 C C . VAL A 1 612 ? -14.570 -3.813 -4.875 1.00 98.56 612 VAL A C 1
ATOM 4667 O O . VAL A 1 612 ? -14.984 -2.920 -4.133 1.00 98.56 612 VAL A O 1
ATOM 4670 N N . HIS A 1 613 ? -14.359 -3.663 -6.177 1.00 98.19 613 HIS A N 1
ATOM 4671 C CA . HIS A 1 613 ? -14.759 -2.498 -6.959 1.00 98.19 613 HIS A CA 1
ATOM 4672 C C . HIS A 1 613 ? -15.925 -2.864 -7.874 1.00 98.19 613 HIS A C 1
ATOM 4674 O O . HIS A 1 613 ? -15.893 -3.898 -8.539 1.00 98.19 613 HIS A O 1
ATOM 4680 N N . ALA A 1 614 ? -16.974 -2.041 -7.896 1.00 97.06 614 ALA A N 1
ATOM 4681 C CA . ALA A 1 614 ? -18.049 -2.115 -8.891 1.00 97.06 614 ALA A CA 1
ATOM 4682 C C . ALA A 1 614 ? -18.966 -0.885 -8.782 1.00 97.06 614 ALA A C 1
ATOM 4684 O O . ALA A 1 614 ? -19.163 -0.394 -7.671 1.00 97.06 614 ALA A O 1
ATOM 4685 N N . PRO A 1 615 ? -19.657 -0.456 -9.860 1.00 96.00 615 PRO A N 1
ATOM 4686 C CA . PRO A 1 615 ? -20.564 0.699 -9.851 1.00 96.00 615 PRO A CA 1
ATOM 4687 C C . PRO A 1 615 ? -21.873 0.401 -9.088 1.00 96.00 615 PRO A C 1
ATOM 4689 O O . PRO A 1 615 ? -22.960 0.246 -9.657 1.00 96.00 615 PRO A O 1
ATOM 4692 N N . GLN A 1 616 ? -21.774 0.262 -7.769 1.00 95.62 616 GLN A N 1
ATOM 4693 C CA . GLN A 1 616 ? -22.844 -0.080 -6.839 1.00 95.62 616 GLN A CA 1
ATOM 4694 C C . GLN A 1 616 ? -22.767 0.805 -5.592 1.00 95.62 616 GLN A C 1
ATOM 4696 O O . GLN A 1 616 ? -21.741 1.383 -5.266 1.00 95.62 616 GLN A O 1
ATOM 4701 N N . SER A 1 617 ? -23.862 0.887 -4.832 1.00 96.81 617 SER A N 1
ATOM 4702 C CA . SER A 1 617 ? -23.852 1.640 -3.574 1.00 96.81 617 SER A CA 1
ATOM 4703 C C . SER A 1 617 ? -22.868 1.031 -2.559 1.00 96.81 617 SER A C 1
ATOM 4705 O O . SER A 1 617 ? -22.879 -0.199 -2.416 1.00 96.81 617 SER A O 1
ATOM 4707 N N . PRO A 1 618 ? -22.155 1.841 -1.748 1.00 97.50 618 PRO A N 1
ATOM 4708 C CA . PRO A 1 618 ? -21.172 1.353 -0.771 1.00 97.50 618 PRO A CA 1
ATOM 4709 C C . PRO A 1 618 ? -21.682 0.235 0.151 1.00 97.50 618 PRO A C 1
ATOM 4711 O O . PRO A 1 618 ? -20.996 -0.756 0.376 1.00 97.50 618 PRO A O 1
ATOM 4714 N N . SER A 1 619 ? -22.934 0.317 0.615 1.00 97.94 619 SER A N 1
ATOM 4715 C CA . SER A 1 619 ? -23.544 -0.720 1.463 1.00 97.94 619 SER A CA 1
ATOM 4716 C C . SER A 1 619 ? -23.650 -2.091 0.786 1.00 97.94 619 SER A C 1
ATOM 4718 O O . SER A 1 619 ? -23.504 -3.124 1.437 1.00 97.94 619 SER A O 1
ATOM 4720 N N . ARG A 1 620 ? -23.896 -2.118 -0.528 1.00 97.81 620 ARG A N 1
ATOM 4721 C CA . ARG A 1 620 ? -24.006 -3.353 -1.312 1.00 97.81 620 ARG A CA 1
ATOM 4722 C C . ARG A 1 620 ? -22.628 -3.926 -1.630 1.00 97.81 620 ARG A C 1
ATOM 4724 O O . ARG A 1 620 ? -22.465 -5.145 -1.565 1.00 97.81 620 ARG A O 1
ATOM 4731 N N . LEU A 1 621 ? -21.659 -3.059 -1.925 1.00 97.88 621 LEU A N 1
ATOM 4732 C CA . LEU A 1 621 ? -20.261 -3.447 -2.107 1.00 97.88 621 LEU A CA 1
ATOM 4733 C C . LEU A 1 621 ? -19.717 -4.099 -0.843 1.00 97.88 621 LEU A C 1
ATOM 4735 O O . LEU A 1 621 ? -19.252 -5.231 -0.905 1.00 97.88 621 LEU A O 1
ATOM 4739 N N . CYS A 1 622 ? -19.883 -3.459 0.314 1.00 98.50 622 CYS A N 1
ATOM 4740 C CA . CYS A 1 622 ? -19.390 -4.009 1.572 1.00 98.50 622 CYS A CA 1
ATOM 4741 C C . CYS A 1 622 ? -20.078 -5.314 1.974 1.00 98.50 622 CYS A C 1
ATOM 4743 O O . CYS A 1 622 ? -19.397 -6.245 2.391 1.00 98.50 622 CYS A O 1
ATOM 4745 N N . ALA A 1 623 ? -21.393 -5.446 1.769 1.00 98.31 623 ALA A N 1
ATOM 4746 C CA . ALA A 1 623 ? -22.074 -6.724 1.985 1.00 98.31 623 ALA A CA 1
ATOM 4747 C C . ALA A 1 623 ? -21.530 -7.837 1.065 1.00 98.31 623 ALA A C 1
ATOM 4749 O O . ALA A 1 623 ? -21.405 -8.990 1.481 1.00 98.31 623 ALA A O 1
ATOM 4750 N N . THR A 1 624 ? -21.185 -7.495 -0.181 1.00 98.38 624 THR A N 1
ATOM 4751 C CA . THR A 1 624 ? -20.586 -8.437 -1.137 1.00 98.38 624 THR A CA 1
ATOM 4752 C C . THR A 1 624 ? -19.167 -8.813 -0.716 1.00 98.38 624 THR A C 1
ATOM 4754 O O . THR A 1 624 ? -18.859 -10.000 -0.631 1.00 98.38 624 THR A O 1
ATOM 4757 N N . ALA A 1 625 ? -18.335 -7.828 -0.369 1.00 98.50 625 ALA A N 1
ATOM 4758 C CA . ALA A 1 625 ? -16.972 -8.036 0.104 1.00 98.50 625 ALA A CA 1
ATOM 4759 C C . ALA A 1 625 ? -16.944 -8.917 1.365 1.00 98.50 625 ALA A C 1
ATOM 4761 O O . ALA A 1 625 ? -16.238 -9.918 1.396 1.00 98.50 625 ALA A O 1
ATOM 4762 N N . GLN A 1 626 ? -17.799 -8.648 2.359 1.00 98.69 626 GLN A N 1
ATOM 4763 C CA . GLN A 1 626 ? -17.932 -9.480 3.563 1.00 98.69 626 GLN A CA 1
ATOM 4764 C C . GLN A 1 626 ? -18.295 -10.940 3.238 1.00 98.69 626 GLN A C 1
ATOM 4766 O O . GLN A 1 626 ? -17.715 -11.867 3.809 1.00 98.69 626 GLN A O 1
ATOM 4771 N N . ALA A 1 627 ? -19.235 -11.168 2.312 1.00 98.44 627 ALA A N 1
ATOM 4772 C CA . ALA A 1 627 ? -19.645 -12.516 1.912 1.00 98.44 627 ALA A CA 1
ATOM 4773 C C . ALA A 1 627 ? -18.526 -13.282 1.180 1.00 98.44 627 ALA A C 1
ATOM 4775 O O . ALA A 1 627 ? -18.334 -14.485 1.408 1.00 98.44 627 ALA A O 1
ATOM 4776 N N . LEU A 1 628 ? -17.764 -12.592 0.326 1.00 98.62 628 LEU A N 1
ATOM 4777 C CA . LEU A 1 628 ? -16.591 -13.162 -0.336 1.00 98.62 628 LEU A CA 1
ATOM 4778 C C . LEU A 1 628 ? -15.484 -13.472 0.679 1.00 98.62 628 LEU A C 1
ATOM 4780 O O . LEU A 1 628 ? -14.949 -14.580 0.667 1.00 98.62 628 LEU A O 1
ATOM 4784 N N . THR A 1 629 ? -15.219 -12.572 1.628 1.00 98.75 629 THR A N 1
ATOM 4785 C CA . THR A 1 629 ? -14.238 -12.778 2.704 1.00 98.75 629 THR A CA 1
ATOM 4786 C C . THR A 1 629 ? -14.595 -13.981 3.571 1.00 98.75 629 THR A C 1
ATOM 4788 O O . THR A 1 629 ? -13.736 -14.814 3.853 1.00 98.75 629 THR A O 1
ATOM 4791 N N . ALA A 1 630 ? -15.870 -14.147 3.938 1.00 98.62 630 ALA A N 1
ATOM 4792 C CA . ALA A 1 630 ? -16.336 -15.327 4.668 1.00 98.62 630 ALA A CA 1
ATOM 4793 C C . ALA A 1 630 ? -16.075 -16.635 3.892 1.00 98.62 630 ALA A C 1
ATOM 4795 O O . ALA A 1 630 ? -15.715 -17.661 4.478 1.00 98.62 630 ALA A O 1
ATOM 4796 N N . THR A 1 631 ? -16.227 -16.601 2.565 1.00 98.56 631 THR A N 1
ATOM 4797 C CA . THR A 1 631 ? -15.930 -17.744 1.690 1.00 98.56 631 THR A CA 1
ATOM 4798 C C . THR A 1 631 ? -14.429 -18.036 1.642 1.00 98.56 631 THR A C 1
ATOM 4800 O O . THR A 1 631 ? -14.022 -19.184 1.838 1.00 98.56 631 THR A O 1
ATOM 4803 N N . ALA A 1 632 ? -13.605 -17.003 1.454 1.00 98.50 632 ALA A N 1
ATOM 4804 C CA . ALA A 1 632 ? -12.151 -17.111 1.444 1.00 98.50 632 ALA A CA 1
ATOM 4805 C C . ALA A 1 632 ? -11.611 -17.662 2.776 1.00 98.50 632 ALA A C 1
ATOM 4807 O O . ALA A 1 632 ? -10.837 -18.618 2.773 1.00 98.50 632 ALA A O 1
ATOM 4808 N N . ALA A 1 633 ? -12.095 -17.155 3.915 1.00 98.50 633 ALA A N 1
ATOM 4809 C CA . ALA A 1 633 ? -11.718 -17.623 5.250 1.00 98.50 633 ALA A CA 1
ATOM 4810 C C . ALA A 1 633 ? -12.007 -19.121 5.454 1.00 98.50 633 ALA A C 1
ATOM 4812 O O . ALA A 1 633 ? -11.166 -19.871 5.955 1.0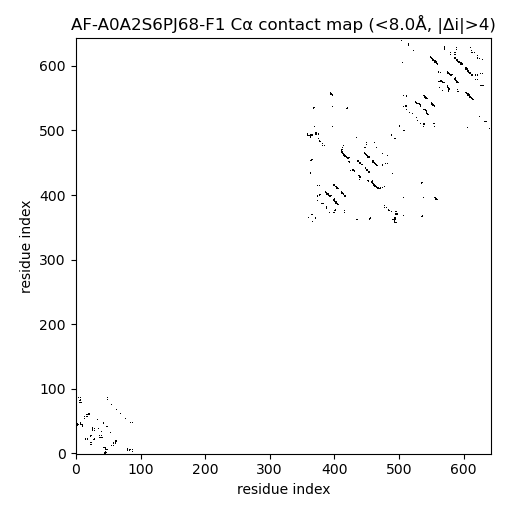0 98.50 633 ALA A O 1
ATOM 4813 N N . LYS A 1 634 ? -13.176 -19.595 5.003 1.00 98.38 634 LYS A N 1
ATOM 4814 C CA . LYS A 1 634 ? -13.518 -21.025 5.033 1.00 98.38 634 LYS A CA 1
ATOM 4815 C C . LYS A 1 634 ? -12.559 -21.861 4.179 1.00 98.38 634 LYS A C 1
ATOM 4817 O O . LYS A 1 634 ? -12.168 -22.956 4.588 1.00 98.38 634 LYS A O 1
ATOM 4822 N N . ASN A 1 635 ? -12.186 -21.362 3.003 1.00 98.25 635 ASN A N 1
ATOM 4823 C CA . ASN A 1 635 ? -11.276 -22.062 2.100 1.00 98.25 635 ASN A CA 1
ATOM 4824 C C . ASN A 1 635 ? -9.841 -22.098 2.649 1.00 98.25 635 ASN A C 1
ATOM 4826 O O . ASN A 1 635 ? -9.214 -23.154 2.580 1.00 98.25 635 ASN A O 1
ATOM 4830 N N . ILE A 1 636 ? -9.370 -21.023 3.290 1.00 98.31 636 ILE A N 1
ATOM 4831 C CA . ILE A 1 636 ? -8.098 -20.989 4.033 1.00 98.31 636 ILE A CA 1
ATOM 4832 C C . ILE A 1 636 ? -8.082 -22.069 5.122 1.00 98.31 636 ILE A C 1
ATOM 4834 O O . ILE A 1 636 ? -7.158 -22.880 5.174 1.00 98.31 636 ILE A O 1
ATOM 4838 N N . ALA A 1 637 ? -9.126 -22.134 5.957 1.00 97.75 637 ALA A N 1
ATOM 4839 C CA . ALA A 1 637 ? -9.214 -23.126 7.031 1.00 97.75 637 ALA A CA 1
ATOM 4840 C C . ALA A 1 637 ? -9.149 -24.570 6.501 1.00 97.75 637 ALA A C 1
ATOM 4842 O O . ALA A 1 637 ? -8.484 -25.420 7.092 1.00 97.75 637 ALA A O 1
ATOM 4843 N N . ARG A 1 638 ? -9.792 -24.840 5.358 1.00 98.00 638 ARG A N 1
ATOM 4844 C CA . ARG A 1 638 ? -9.713 -26.139 4.676 1.00 98.00 638 ARG A CA 1
ATOM 4845 C C . ARG A 1 638 ? -8.296 -26.440 4.177 1.00 98.00 638 ARG A C 1
ATOM 4847 O O . ARG A 1 638 ? -7.797 -27.521 4.458 1.00 98.00 638 ARG A O 1
ATOM 4854 N N . HIS A 1 639 ? -7.639 -25.496 3.498 1.00 97.06 639 HIS A N 1
ATOM 4855 C CA . HIS A 1 639 ? -6.268 -25.685 3.004 1.00 97.06 639 HIS A CA 1
ATOM 4856 C C . HIS A 1 639 ? -5.269 -25.981 4.122 1.00 97.06 639 HIS A C 1
ATOM 4858 O O . HIS A 1 639 ? -4.344 -26.764 3.926 1.00 97.06 639 HIS A O 1
ATOM 4864 N N . ILE A 1 640 ? -5.453 -25.363 5.290 1.00 96.62 640 ILE A N 1
ATOM 4865 C CA . ILE A 1 640 ? -4.603 -25.609 6.458 1.00 96.62 640 ILE A CA 1
ATOM 4866 C C . ILE A 1 640 ? -4.884 -26.984 7.069 1.00 96.62 640 ILE A C 1
ATOM 4868 O O . ILE A 1 640 ? -3.953 -27.626 7.531 1.00 96.62 640 ILE A O 1
ATOM 4872 N N . ALA A 1 641 ? -6.135 -27.452 7.061 1.00 96.69 641 ALA A N 1
ATOM 4873 C CA . ALA A 1 641 ? -6.500 -28.761 7.607 1.00 96.69 641 ALA A CA 1
ATOM 4874 C C . ALA A 1 641 ? -6.087 -29.954 6.721 1.00 96.69 641 ALA A C 1
ATOM 4876 O O . ALA A 1 641 ? -6.027 -31.079 7.210 1.00 96.69 641 ALA A O 1
ATOM 4877 N N . GLU A 1 642 ? -5.864 -29.730 5.424 1.00 95.81 642 GLU A N 1
ATOM 4878 C CA . GLU A 1 642 ? -5.454 -30.764 4.459 1.00 95.81 642 GLU A CA 1
ATOM 4879 C C . GLU A 1 642 ? -3.934 -31.000 4.416 1.00 95.81 642 GLU A C 1
ATOM 4881 O O . GLU A 1 642 ? -3.493 -31.990 3.828 1.00 95.81 642 GLU A O 1
ATOM 4886 N N . LYS A 1 643 ? -3.145 -30.105 5.020 1.00 87.62 643 LYS A N 1
ATOM 4887 C CA . LYS A 1 643 ? -1.695 -30.254 5.201 1.00 87.62 643 LYS A CA 1
ATOM 4888 C C . LYS A 1 643 ? -1.395 -30.913 6.541 1.00 87.62 643 LYS A C 1
ATOM 4890 O O . LYS A 1 643 ? -0.452 -31.734 6.565 1.00 87.62 643 LYS A O 1
#

Secondary structure (DSSP, 8-state):
--S-HHHHHHHHHHHHHHHHTT--SHHHHHHHSSS-HHHHHHHHTTSSPPPHHHHHHHHHHHHTT-HHHHHHHHHHHHHHHHHHHHHHHHHHHHH---S--HHHHHHHHHHHHHHHHHHHHHHHHHHHHHHHHHHHHHHHHHHHHHHHHHHHHHHHHHHHHHHHHHHHHHHHHHHHHHHHHHHHHHHHHHHHHHHHHHHHHHHHHHHHHHHHHHHHHHHHHHHTT-------S---S-----------SS--THHHHHHHHHHHHHHHHHHHHHHHHHHHHHTTPPPPPPPPP----------------SS-SS-------TTSHHHHHHHHHHHHHHGGGSTT---------------S-TT---SGGGB-GGGG--TTTTGGGSEEEEESSSEETTEEEEEEEETTEEEEEEEEEEESSPPP-TTS-EEEETTEEEEEPPPBTTEEEEEEE-TTS-EEEEEEEE-SSSPP-HHHHHHHHHHHHHHHHHHSSSPBPSSPPPTT-GGGS-GGGSS-HHHHTTSTT--GGGEEE-GGGSEEEEE-SSSS-EEEEEEEEES--TTSSEEEEETTEEEEEEETTTSTTEEEEEEEEEEEE-TTS-EEEEEEEEEEE-SS-HHHHHHHHHHHHHHHHHHHHHHHHT-